Protein AF-A0A662F959-F1 (afdb_monomer)

Foldseek 3Di:
DVVVVVLLALDDDDDDLVVLLVVLLVVQVVVCVVLVFQAEEEEAFLALLSLLNLLSPLVSCVVHSHAYEYEHEDEPLRDPCRVVSVVLSVVLRPRYHYDYDHCHVVLVVVCVVVVVCPDLVSSLLVSQLSQLVVRVVVCVVRRHWYEARDAQLCVQLVVDNLNGSVNTDYHSHHDPQLVSSLVNCVVSVRDPSNNVDQDAPSSHHPGGDCVVLVHDSVLSSLLVSCVVSPHDLVSSCVNPVDDSVSSVSSVVSNVVNVCSVDDPDDDPDPPDPPQPALLQAQEEEEADQCLFAFVQVLQVVLVSLVNPRHQEYEYEHEDADPDCPVPDDRLDDQVLSCVQCVVSVVVSVHHYDYWYQYDDPDLLCRVVSVCVTCVPDDQRYEYEDCDPSNVVSVPVHRYDYDDGDPQQDPVSLVVCLVVVHDRCNGGRPSVSCVVSVVSVSD

Secondary structure (DSSP, 8-state):
-HHHHHTTS-------HHHHHHHHHHHHHHHHHHTT-SEEEEEE-SSHHHHHHHHHHHHHHTTSS-EEEEEE---TTS-THHHHHHHHHHHTSTT-EEEE---HHHHHHHHHH-TT--SHHHHHHHHHHHHHHHHHHHHHHTT-EEEP---HHHHHHT-S-TTTTT--SB-TTTTS-HHHHHHHHHHTT--HHHHSSPP---SSTT--HHHHHTS-HHHHHHHHHHHHHT--HHHHHHHH---HHHHHHHHHHHHHHHHHHSPPP------------GGG-SEEEEEE--SS-BHHHHHHHHHHHHSTT--EEEEEEEE--SS--TT----S-HHHHHHHHHHHHHHTTSEEEEEEEE--S-HHHHHHHHHTT-TT-STTEEEE-S-HHHHHHTTTS-EE-PPPPTT--HHHHHHHHHTT---GGGBTTHHHHHHTTHHHH-

Sequence (442 aa):
MVEMMLEQMIQLAEIEPHAVVTKIGEFIVNELNAANKAGAVIGVSGGIDSSVVASIANRAFTGTNLKLRAYYLPSETSPEWGEALVEQLLELLPGVVYTKINIQPIIDSFAERVPTFYDKFHRGNLAATVRAAILAGEAARHNMLVLGTGNREEYYLGYFTKRGDGAVDLQPILPLSKRMVRDLAVYLGLPDEIIVRKPTAGLWEGQYDEDELGMSYEEAELIINGVLQGFEPEEITEITGIGLDKVTRAMELHRLTEHKRRLPKAPQLELSYRDRGIEECTKALVIGRFQMVHIGHVYLFQQIVEHSNIEKLLIGIGTQGNTQNPGIRYLFSFEEVHQMLEPLLKNLGVWYKFYNIPDINNPIEYAKHVAKRVPLLDGDTVVVSGDDATLRCFAMYPTYKPRQMPLISSSHIRELMLSGRPWEHLVYNARTMKRLGYVRRL

pLDDT: mean 88.54, std 11.54, range [40.16, 98.88]

Nearest PDB structures (foldseek):
  2e18-assembly1_B  TM=9.457E-01  e=1.768E-21  Pyrococcus horikoshii OT3
  3fiu-assembly2_D  TM=9.186E-01  e=4.158E-21  Francisella tularensis subsp. holarctica LVS
  1ih8-assembly1_B  TM=8.849E-01  e=2.029E-16  Bacillus subtilis
  1fyd-assembly1_B  TM=8.757E-01  e=1.815E-15  Bacillus subtilis
  5kha-assembly1_B  TM=6.796E-01  e=4.230E-13  Acinetobacter baumannii

Solvent-accessible surface area (backbone atoms only — not comparable to full-atom values): 24942 Å² total; per-residue (Å²): 106,72,69,66,52,56,75,65,51,76,72,76,89,83,81,59,51,70,62,51,46,50,52,41,19,51,49,56,53,49,55,30,58,75,69,74,34,49,26,38,25,34,66,43,64,37,46,50,49,30,49,41,50,51,52,34,48,50,61,54,29,61,96,53,88,45,45,50,34,40,32,38,66,46,42,90,38,36,56,85,64,23,60,62,41,39,52,60,50,49,77,77,38,83,87,52,48,76,47,80,46,78,44,42,71,60,51,52,54,48,36,73,76,40,68,86,46,70,52,63,69,53,42,22,49,47,51,34,26,53,51,26,53,51,46,52,51,53,10,60,76,60,45,28,42,28,51,29,51,51,34,29,59,38,58,55,42,39,69,63,40,59,69,5,70,55,50,51,75,42,55,75,47,34,90,33,44,68,65,53,50,46,52,39,27,59,73,72,64,53,58,64,76,40,65,75,50,82,60,54,84,40,50,39,82,91,54,40,48,42,74,76,68,66,45,50,71,68,56,47,51,52,47,51,39,20,52,76,73,67,48,52,63,68,54,42,21,70,69,68,70,48,56,57,66,51,46,52,47,48,53,48,34,26,62,76,31,45,74,64,82,45,75,84,90,68,85,91,70,90,78,76,78,78,63,50,47,58,71,77,15,42,26,36,36,40,56,43,60,60,82,62,58,32,47,54,55,56,52,49,53,48,58,54,55,69,33,92,43,43,56,33,41,37,37,36,37,44,41,88,31,100,60,91,54,94,87,68,84,76,80,59,53,72,68,56,41,45,67,64,45,49,70,59,50,64,73,68,78,51,51,69,49,82,34,84,37,60,53,73,101,44,63,88,53,41,40,62,59,47,46,78,61,36,86,82,63,49,91,50,22,20,40,34,37,86,46,69,73,62,50,60,39,38,70,92,38,28,51,39,71,64,88,78,58,84,93,59,45,77,66,53,48,48,50,29,54,77,69,72,43,93,45,58,91,52,30,56,61,42,68,59,45,56,72,75,37,46,84,81,64,109

Radius of gyration: 30.31 Å; Cα contacts (8 Å, |Δi|>4): 663; chains: 1; bounding box: 59×65×81 Å

Structure (mmCIF, N/CA/C/O backbone):
data_AF-A0A662F959-F1
#
_entry.id   AF-A0A662F959-F1
#
loop_
_atom_site.group_PDB
_atom_site.id
_atom_site.type_symbol
_atom_site.label_atom_id
_atom_site.label_alt_id
_atom_site.label_comp_id
_atom_site.label_asym_id
_atom_site.label_entity_id
_atom_site.label_seq_id
_atom_site.pdbx_PDB_ins_code
_atom_site.Cartn_x
_atom_site.Cartn_y
_atom_site.Cartn_z
_atom_site.occupancy
_atom_site.B_iso_or_equiv
_atom_site.auth_seq_id
_atom_site.auth_comp_id
_atom_site.auth_asym_id
_atom_site.auth_atom_id
_atom_site.pdbx_PDB_model_num
ATOM 1 N N . MET A 1 1 ? -37.240 13.601 -3.184 1.00 43.66 1 MET A N 1
ATOM 2 C CA . MET A 1 1 ? -37.300 12.542 -4.219 1.00 43.66 1 MET A CA 1
ATOM 3 C C . MET A 1 1 ? -35.943 12.309 -4.853 1.00 43.66 1 MET A C 1
ATOM 5 O O . MET A 1 1 ? -35.464 11.206 -4.705 1.00 43.66 1 MET A O 1
ATOM 9 N N . VAL A 1 2 ? -35.295 13.303 -5.473 1.00 46.31 2 VAL A N 1
ATOM 10 C CA . VAL A 1 2 ? -33.948 13.112 -6.058 1.00 46.31 2 VAL A CA 1
ATOM 11 C C . VAL A 1 2 ? -32.885 12.804 -4.991 1.00 46.31 2 VAL A C 1
ATOM 13 O O . VAL A 1 2 ? -32.137 11.856 -5.166 1.00 46.31 2 VAL A O 1
ATOM 16 N N . GLU A 1 3 ? -32.879 13.502 -3.846 1.00 40.16 3 GLU A N 1
ATOM 17 C CA . GLU A 1 3 ? -31.986 13.167 -2.712 1.00 40.16 3 GLU A CA 1
ATOM 18 C C . GLU A 1 3 ? -32.263 11.771 -2.122 1.00 40.16 3 GLU A C 1
ATOM 20 O O . GLU A 1 3 ? -31.331 11.006 -1.929 1.00 40.16 3 GLU A O 1
ATOM 25 N N . MET A 1 4 ? -33.534 11.387 -1.945 1.00 41.09 4 MET A N 1
ATOM 26 C CA . MET A 1 4 ? -33.913 10.026 -1.508 1.00 41.09 4 MET A CA 1
ATOM 27 C C . MET A 1 4 ? -33.580 8.929 -2.537 1.00 41.09 4 MET A C 1
ATOM 29 O O . MET A 1 4 ? -33.389 7.784 -2.155 1.00 41.09 4 MET A O 1
ATOM 33 N N . MET A 1 5 ? -33.546 9.243 -3.837 1.00 46.88 5 MET A N 1
ATOM 34 C CA . MET A 1 5 ? -33.126 8.299 -4.884 1.00 46.88 5 MET A CA 1
ATOM 35 C C . MET A 1 5 ? -31.598 8.181 -4.962 1.00 46.88 5 MET A C 1
ATOM 37 O O . MET A 1 5 ? -31.088 7.109 -5.266 1.00 46.88 5 MET A O 1
ATOM 41 N N . LEU A 1 6 ? -30.863 9.258 -4.660 1.00 49.16 6 LEU A N 1
ATOM 42 C CA . LEU A 1 6 ? -29.399 9.248 -4.553 1.00 49.16 6 LEU A CA 1
ATOM 43 C C . LEU A 1 6 ? -28.909 8.430 -3.348 1.00 49.16 6 LEU A C 1
ATOM 45 O O . LEU A 1 6 ? -27.862 7.795 -3.446 1.00 49.16 6 LEU A O 1
ATOM 49 N N . GLU A 1 7 ? -29.684 8.382 -2.257 1.00 52.47 7 GLU A N 1
ATOM 50 C CA . GLU A 1 7 ? -29.426 7.509 -1.097 1.00 52.47 7 GLU A CA 1
ATOM 51 C C . GLU A 1 7 ? -29.511 6.004 -1.427 1.00 52.47 7 GLU A C 1
ATOM 53 O O . GLU A 1 7 ? -29.011 5.190 -0.658 1.00 52.47 7 GLU A O 1
ATOM 58 N N . GLN A 1 8 ? -30.094 5.621 -2.571 1.00 65.19 8 GLN A N 1
ATOM 59 C CA . GLN A 1 8 ? -30.261 4.221 -2.991 1.00 65.19 8 GLN A CA 1
ATOM 60 C C . GLN A 1 8 ? -29.292 3.779 -4.099 1.00 65.19 8 GLN A C 1
ATOM 62 O O . GLN A 1 8 ? -29.427 2.675 -4.620 1.00 65.19 8 GLN A O 1
ATOM 67 N N . MET A 1 9 ? -28.326 4.615 -4.496 1.00 82.38 9 MET A N 1
ATOM 68 C CA . MET A 1 9 ? -27.348 4.263 -5.531 1.00 82.38 9 MET A CA 1
ATOM 69 C C . MET A 1 9 ? -25.945 4.133 -4.946 1.00 82.38 9 MET A C 1
ATOM 71 O O . MET A 1 9 ? -25.507 4.978 -4.167 1.00 82.38 9 MET A O 1
ATOM 75 N N . ILE A 1 10 ? -25.214 3.110 -5.392 1.00 89.62 10 ILE A N 1
ATOM 76 C CA . ILE A 1 10 ? -23.795 2.947 -5.071 1.00 89.62 10 ILE A CA 1
ATOM 77 C C . ILE A 1 10 ? -23.020 4.096 -5.717 1.00 89.62 10 ILE A C 1
ATOM 79 O O . ILE A 1 10 ? -22.945 4.204 -6.941 1.00 89.62 10 ILE A O 1
ATOM 83 N N . GLN A 1 11 ? -22.428 4.949 -4.886 1.00 91.44 11 GLN A N 1
ATOM 84 C CA . GLN A 1 11 ? -21.645 6.087 -5.352 1.00 91.44 11 GLN A CA 1
ATOM 85 C C . GLN A 1 11 ? -20.237 5.640 -5.744 1.00 91.44 11 GLN A C 1
ATOM 87 O O . GLN A 1 11 ? -19.566 4.932 -4.988 1.00 91.44 11 GLN A O 1
ATOM 92 N N . LEU A 1 12 ? -19.769 6.081 -6.910 1.00 93.00 12 LEU A N 1
ATOM 93 C CA . LEU A 1 12 ? -18.384 5.914 -7.337 1.00 93.00 12 LEU A CA 1
ATOM 94 C C . LEU A 1 12 ? -17.660 7.250 -7.231 1.00 93.00 12 LEU A C 1
ATOM 96 O O . LEU A 1 12 ? -18.183 8.289 -7.620 1.00 93.00 12 LEU A O 1
ATOM 100 N N . ALA A 1 13 ? -16.437 7.220 -6.712 1.00 91.06 13 ALA A N 1
ATOM 101 C CA . ALA A 1 13 ? -15.624 8.421 -6.643 1.00 91.06 13 ALA A CA 1
ATOM 102 C C . ALA A 1 13 ? -15.192 8.868 -8.051 1.00 91.06 13 ALA A C 1
ATOM 104 O O . ALA A 1 13 ? -14.863 8.049 -8.915 1.00 91.06 13 ALA A O 1
ATOM 105 N N . GLU A 1 14 ? -15.156 10.178 -8.256 1.00 91.75 14 GLU A N 1
ATOM 106 C CA . GLU A 1 14 ? -14.558 10.820 -9.423 1.00 91.75 14 GLU A CA 1
ATOM 107 C C . GLU A 1 14 ? -13.210 11.425 -9.036 1.00 91.75 14 GLU A C 1
ATOM 109 O O . GLU A 1 14 ? -12.964 11.752 -7.870 1.00 91.75 14 GLU A O 1
ATOM 114 N N . ILE A 1 15 ? -12.316 11.545 -10.013 1.00 93.56 15 ILE A N 1
ATOM 115 C CA . ILE A 1 15 ? -10.996 12.128 -9.807 1.00 93.56 15 ILE A CA 1
ATOM 116 C C . ILE A 1 15 ? -10.726 13.226 -10.8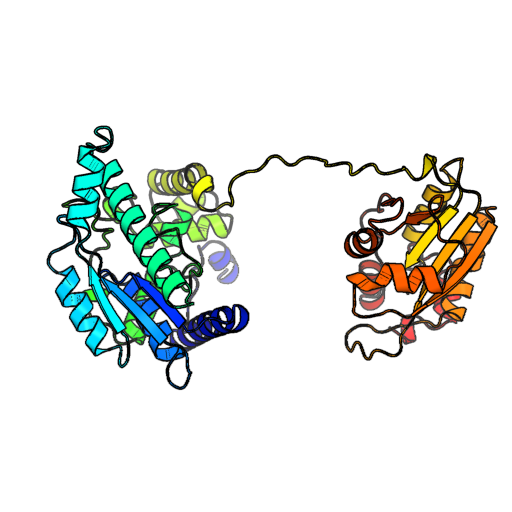20 1.00 93.56 15 ILE A C 1
ATOM 118 O O . ILE A 1 15 ? -11.098 13.123 -11.980 1.00 93.56 15 ILE A O 1
ATOM 122 N N . GLU A 1 16 ? -9.985 14.236 -10.373 1.00 97.31 16 GLU A N 1
ATOM 123 C CA . GLU A 1 16 ? -9.309 15.194 -11.241 1.00 97.31 16 GLU A CA 1
ATOM 124 C C . GLU A 1 16 ? -7.889 14.670 -11.513 1.00 97.31 16 GLU A C 1
ATOM 126 O O . GLU A 1 16 ? -7.034 14.762 -10.616 1.00 97.31 16 GLU A O 1
ATOM 131 N N . PRO A 1 17 ? -7.591 14.104 -12.704 1.00 97.69 17 PRO A N 1
ATOM 132 C CA . PRO A 1 17 ? -6.350 13.360 -12.934 1.00 97.69 17 PRO A CA 1
ATOM 133 C C . PRO A 1 17 ? -5.083 14.165 -12.630 1.00 97.69 17 PRO A C 1
ATOM 135 O O . PRO A 1 17 ? -4.155 13.655 -12.002 1.00 97.69 17 PRO A O 1
ATOM 138 N N . HIS A 1 18 ? -5.065 15.455 -12.983 1.00 97.50 18 HIS A N 1
ATOM 139 C CA . HIS A 1 18 ? -3.949 16.353 -12.676 1.00 97.50 18 HIS A CA 1
ATOM 140 C C . HIS A 1 18 ? -3.682 16.466 -11.166 1.00 97.50 18 HIS A C 1
ATOM 142 O O . HIS A 1 18 ? -2.529 16.384 -10.727 1.00 97.50 18 HIS A O 1
ATOM 148 N N . ALA A 1 19 ? -4.735 16.660 -10.367 1.00 97.62 19 ALA A N 1
ATOM 149 C CA . ALA A 1 19 ? -4.616 16.817 -8.921 1.00 97.62 19 ALA A CA 1
ATOM 150 C C . ALA A 1 19 ? -4.158 15.510 -8.262 1.00 97.62 19 ALA A C 1
ATOM 152 O O . ALA A 1 19 ? -3.280 15.528 -7.399 1.00 97.62 19 ALA A O 1
ATOM 153 N N . VAL A 1 20 ? -4.699 14.373 -8.711 1.00 98.19 20 VAL A N 1
ATOM 154 C CA . VAL A 1 20 ? -4.318 13.050 -8.202 1.00 98.19 20 VAL A CA 1
ATOM 155 C C . VAL A 1 20 ? -2.868 12.714 -8.548 1.00 98.19 20 VAL A C 1
ATOM 157 O O . VAL A 1 20 ? -2.114 12.351 -7.649 1.00 98.19 20 VAL A O 1
ATOM 160 N N . VAL A 1 21 ? -2.436 12.905 -9.800 1.00 98.56 21 VAL A N 1
ATOM 161 C CA . VAL A 1 21 ? -1.032 12.692 -10.207 1.00 98.56 21 VAL A CA 1
ATOM 162 C C . VAL A 1 21 ? -0.080 13.549 -9.381 1.00 98.56 21 VAL A C 1
ATOM 164 O O . VAL A 1 21 ? 0.932 13.042 -8.899 1.00 98.56 21 VAL A O 1
ATOM 167 N N . THR A 1 22 ? -0.413 14.826 -9.179 1.00 98.12 22 THR A N 1
ATOM 168 C CA . THR A 1 22 ? 0.398 15.737 -8.358 1.00 98.12 22 THR A CA 1
ATOM 169 C C . THR A 1 22 ? 0.516 15.220 -6.927 1.00 98.12 22 THR A C 1
ATOM 171 O O . THR A 1 22 ? 1.623 15.055 -6.422 1.00 98.12 22 THR A O 1
ATOM 174 N N . LYS A 1 23 ? -0.611 14.866 -6.301 1.00 98.50 23 LYS A N 1
ATOM 175 C CA . LYS A 1 23 ? -0.650 14.390 -4.915 1.00 98.50 23 LYS A CA 1
ATOM 176 C C . LYS A 1 23 ? 0.092 13.065 -4.715 1.00 98.50 23 LYS A C 1
ATOM 178 O O . LYS A 1 23 ? 0.767 12.889 -3.704 1.00 98.50 23 LYS A O 1
ATOM 183 N N . ILE A 1 24 ? -0.010 12.136 -5.668 1.00 98.75 24 ILE A N 1
ATOM 184 C CA . ILE A 1 24 ? 0.736 10.869 -5.631 1.00 98.75 24 ILE A CA 1
ATOM 185 C C . ILE A 1 24 ? 2.237 11.132 -5.799 1.00 98.75 24 ILE A C 1
ATOM 187 O O . ILE A 1 24 ? 3.043 10.558 -5.071 1.00 98.75 24 ILE A O 1
ATOM 191 N N . GLY A 1 25 ? 2.622 12.027 -6.712 1.00 98.69 25 GLY A N 1
ATOM 192 C CA . GLY A 1 25 ? 4.015 12.438 -6.886 1.00 98.69 25 GLY A CA 1
ATOM 193 C C . GLY A 1 25 ? 4.610 13.055 -5.618 1.00 98.69 25 GLY A C 1
ATOM 194 O O . GLY A 1 25 ? 5.682 12.645 -5.176 1.00 98.69 25 GLY A O 1
ATOM 195 N N . GLU A 1 26 ? 3.886 13.985 -4.992 1.00 98.31 26 GLU A N 1
ATOM 196 C CA . GLU A 1 26 ? 4.261 14.592 -3.709 1.00 98.31 26 GLU A CA 1
ATOM 197 C C . GLU A 1 26 ? 4.396 13.546 -2.601 1.00 98.31 26 GLU A C 1
ATOM 199 O O . GLU A 1 26 ? 5.375 13.571 -1.858 1.00 98.31 26 GLU A O 1
ATOM 204 N N . PHE A 1 27 ? 3.456 12.601 -2.510 1.00 98.62 27 PHE A N 1
ATOM 205 C CA . PHE A 1 27 ? 3.538 11.484 -1.571 1.00 98.62 27 PHE A CA 1
ATOM 206 C C . PHE A 1 27 ? 4.843 10.695 -1.750 1.00 98.62 27 PHE A C 1
ATOM 208 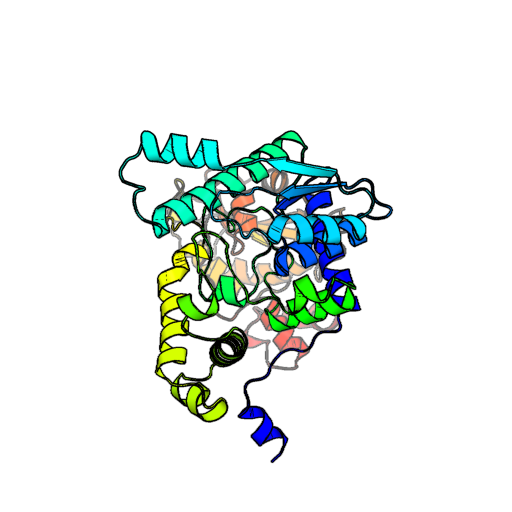O O . PHE A 1 27 ? 5.593 10.544 -0.788 1.00 98.62 27 PHE A O 1
ATOM 215 N N . ILE A 1 28 ? 5.167 10.266 -2.976 1.00 98.81 28 ILE A N 1
ATOM 216 C CA . ILE A 1 28 ? 6.395 9.504 -3.252 1.00 98.81 28 ILE A CA 1
ATOM 217 C C . ILE A 1 28 ? 7.638 10.308 -2.839 1.00 98.81 28 ILE A C 1
ATOM 219 O O . ILE A 1 28 ? 8.520 9.783 -2.160 1.00 98.81 28 ILE A O 1
ATOM 223 N N . VAL A 1 29 ? 7.714 11.585 -3.225 1.00 98.62 29 VAL A N 1
ATOM 224 C CA . VAL A 1 29 ? 8.856 12.457 -2.900 1.00 98.62 29 VAL A CA 1
ATOM 225 C C . VAL A 1 29 ? 8.997 12.651 -1.386 1.00 98.62 29 VAL A C 1
ATOM 227 O O . VAL A 1 29 ? 10.109 12.578 -0.860 1.00 98.62 29 VAL A O 1
ATOM 230 N N . ASN A 1 30 ? 7.889 12.863 -0.674 1.00 98.06 30 ASN A N 1
ATOM 231 C CA . ASN A 1 30 ? 7.889 13.071 0.772 1.00 98.06 30 ASN A CA 1
ATOM 232 C C . ASN A 1 30 ? 8.363 11.830 1.531 1.00 98.06 30 ASN A C 1
ATOM 234 O O . ASN A 1 30 ? 9.219 11.956 2.405 1.00 98.06 30 ASN A O 1
ATOM 238 N N . GLU A 1 31 ? 7.874 10.642 1.170 1.00 98.19 31 GLU A N 1
ATOM 239 C CA . GLU A 1 31 ? 8.290 9.382 1.797 1.00 98.19 31 GLU A CA 1
ATOM 240 C C . GLU A 1 31 ? 9.782 9.099 1.568 1.00 98.19 31 GLU A C 1
ATOM 242 O O . GLU A 1 31 ? 10.515 8.755 2.499 1.00 98.19 31 GLU A O 1
ATOM 247 N N . LEU A 1 32 ? 10.274 9.322 0.344 1.00 98.19 32 LEU A N 1
ATOM 248 C CA . LEU A 1 32 ? 11.692 9.154 0.021 1.00 98.19 32 LEU A CA 1
ATOM 249 C C . LEU A 1 32 ? 12.585 10.119 0.808 1.00 98.19 32 LEU A C 1
ATOM 251 O O . LEU A 1 32 ? 13.612 9.704 1.350 1.00 98.19 32 LEU A O 1
ATOM 255 N N . ASN A 1 33 ? 12.190 11.388 0.910 1.00 95.69 33 ASN A N 1
ATOM 256 C CA . ASN A 1 33 ? 12.937 12.388 1.671 1.00 95.69 33 ASN A CA 1
ATOM 257 C C . ASN A 1 33 ? 12.909 12.097 3.177 1.00 95.69 33 ASN A C 1
ATOM 259 O O . ASN A 1 33 ? 13.951 12.169 3.829 1.00 95.69 33 ASN A O 1
ATOM 263 N N . ALA A 1 34 ? 11.752 11.716 3.727 1.00 96.19 34 ALA A N 1
ATOM 264 C CA . ALA A 1 34 ? 11.606 11.356 5.138 1.00 96.19 34 ALA A CA 1
ATOM 265 C C . ALA A 1 34 ? 12.484 10.152 5.519 1.00 96.19 34 ALA A C 1
ATOM 267 O O . ALA A 1 34 ? 13.070 10.127 6.602 1.00 96.19 34 ALA A O 1
ATOM 268 N N . ALA A 1 35 ? 12.631 9.186 4.609 1.00 94.81 35 ALA A N 1
ATOM 269 C CA . ALA A 1 35 ? 13.491 8.019 4.780 1.00 94.81 35 ALA A CA 1
ATOM 270 C C . ALA A 1 35 ? 14.965 8.251 4.376 1.00 94.81 35 ALA A C 1
ATOM 272 O O . ALA A 1 35 ? 15.768 7.314 4.450 1.00 94.81 35 ALA A O 1
ATOM 273 N N . ASN A 1 36 ? 15.333 9.467 3.947 1.00 96.25 36 ASN A N 1
ATOM 274 C CA . ASN A 1 36 ? 16.659 9.830 3.430 1.00 96.25 36 ASN A CA 1
ATOM 275 C C . ASN A 1 36 ? 17.152 8.893 2.303 1.00 96.25 36 ASN A C 1
ATOM 277 O O . ASN A 1 36 ? 18.241 8.303 2.361 1.00 96.25 36 ASN A O 1
ATOM 281 N N . LYS A 1 37 ? 16.308 8.714 1.285 1.00 98.19 37 LYS A N 1
ATOM 282 C CA . LYS A 1 37 ? 16.521 7.790 0.165 1.00 98.19 37 LYS A CA 1
ATOM 283 C C . LYS A 1 37 ? 16.932 8.535 -1.097 1.00 98.19 37 LYS A C 1
ATOM 285 O O . LYS A 1 37 ? 16.492 9.647 -1.359 1.00 98.19 37 LYS A O 1
ATOM 290 N N . ALA A 1 38 ? 17.776 7.895 -1.902 1.00 98.12 38 ALA A N 1
ATOM 291 C CA . ALA A 1 38 ? 18.308 8.454 -3.144 1.00 98.12 38 ALA A CA 1
ATOM 292 C C . ALA A 1 38 ? 17.310 8.396 -4.317 1.00 98.12 38 ALA A C 1
ATOM 294 O O . ALA A 1 38 ? 17.590 8.910 -5.402 1.00 98.12 38 ALA A O 1
ATOM 295 N N . GLY A 1 39 ? 16.165 7.737 -4.137 1.00 98.56 39 GLY A N 1
ATOM 296 C CA . GLY A 1 39 ? 15.199 7.508 -5.200 1.00 98.56 39 GLY A CA 1
ATOM 297 C C . GLY A 1 39 ? 14.413 6.218 -5.016 1.00 98.56 39 GLY A C 1
ATOM 298 O O . GLY A 1 39 ? 14.327 5.682 -3.911 1.00 98.56 39 GLY A O 1
ATOM 299 N N . ALA A 1 40 ? 13.877 5.710 -6.118 1.00 98.81 40 ALA A N 1
ATOM 300 C CA . ALA A 1 40 ? 12.974 4.573 -6.136 1.00 98.81 40 ALA A CA 1
ATOM 301 C C . ALA A 1 40 ? 13.368 3.507 -7.167 1.00 98.81 40 ALA A C 1
ATOM 303 O O . ALA A 1 40 ? 13.905 3.810 -8.235 1.00 98.81 40 ALA A O 1
ATOM 304 N N . VAL A 1 41 ? 13.032 2.261 -6.845 1.00 98.88 41 VAL A N 1
ATOM 305 C CA . VAL A 1 41 ? 13.082 1.095 -7.730 1.00 98.88 41 VAL A CA 1
ATOM 306 C C . VAL A 1 41 ? 11.653 0.665 -8.051 1.00 98.88 41 VAL A C 1
ATOM 308 O O . VAL A 1 41 ? 10.809 0.613 -7.160 1.00 98.88 41 VAL A O 1
ATOM 311 N N . ILE A 1 42 ? 11.380 0.336 -9.312 1.00 98.75 42 ILE A N 1
ATOM 312 C CA . ILE A 1 42 ? 10.077 -0.161 -9.761 1.00 98.75 42 ILE A CA 1
ATOM 313 C C . ILE A 1 42 ? 10.241 -1.333 -10.731 1.00 98.75 42 ILE A C 1
ATOM 315 O O . ILE A 1 42 ? 11.115 -1.318 -11.600 1.00 98.75 42 ILE A O 1
ATOM 319 N N . GLY A 1 43 ? 9.389 -2.347 -10.588 1.00 98.19 43 GLY A N 1
ATOM 320 C CA . GLY A 1 43 ? 9.203 -3.373 -11.609 1.00 98.19 43 GLY A CA 1
ATOM 321 C C . GLY A 1 43 ? 8.243 -2.874 -12.687 1.00 98.19 43 GLY A C 1
ATOM 322 O O . GLY A 1 43 ? 7.122 -2.487 -12.369 1.00 98.19 43 GLY A O 1
ATOM 323 N N . VAL A 1 44 ? 8.668 -2.891 -13.947 1.00 96.56 44 VAL A N 1
ATOM 324 C CA . VAL A 1 44 ? 7.813 -2.580 -15.105 1.00 96.56 44 VAL A CA 1
ATOM 325 C C . VAL A 1 44 ? 7.504 -3.873 -15.846 1.00 96.56 44 VAL A C 1
ATOM 327 O O . VAL A 1 44 ? 8.396 -4.696 -16.019 1.00 96.56 44 VAL A O 1
ATOM 330 N N . SER A 1 45 ? 6.248 -4.088 -16.242 1.00 91.00 45 SER A N 1
ATOM 331 C CA . SER A 1 45 ? 5.806 -5.326 -16.915 1.00 91.00 45 SER A CA 1
ATOM 332 C C . SER A 1 45 ? 5.235 -5.108 -18.318 1.00 91.00 45 SER A C 1
ATOM 334 O O . SER A 1 45 ? 4.919 -6.078 -19.001 1.00 91.00 45 SER A O 1
ATOM 336 N N . GLY A 1 46 ? 5.066 -3.847 -18.728 1.00 89.06 46 GLY A N 1
ATOM 337 C CA . GLY A 1 46 ? 4.249 -3.465 -19.884 1.00 89.06 46 GLY A CA 1
ATOM 338 C C . GLY A 1 46 ? 2.753 -3.361 -19.550 1.00 89.06 46 GLY A C 1
ATOM 339 O O . GLY A 1 46 ? 1.951 -3.034 -20.416 1.00 89.06 46 GLY A O 1
ATOM 340 N N . GLY A 1 47 ? 2.361 -3.624 -18.298 1.00 93.50 47 GLY A N 1
ATOM 341 C CA . GLY A 1 47 ? 0.999 -3.414 -17.809 1.00 93.50 47 GLY A CA 1
ATOM 342 C C . GLY A 1 47 ? 0.725 -1.965 -17.397 1.00 93.50 47 GLY A C 1
ATOM 343 O O . GLY A 1 47 ? 1.642 -1.204 -17.061 1.00 93.50 47 GLY A O 1
ATOM 344 N N . ILE A 1 48 ? -0.560 -1.606 -17.370 1.00 96.31 48 ILE A N 1
ATOM 345 C CA . ILE A 1 48 ? -1.026 -0.245 -17.087 1.00 96.31 48 ILE A CA 1
ATOM 346 C C . ILE A 1 48 ? -0.606 0.266 -15.705 1.00 96.31 48 ILE A C 1
ATOM 348 O O . ILE A 1 48 ? -0.109 1.385 -15.605 1.00 96.31 48 ILE A O 1
ATOM 352 N N . ASP A 1 49 ? -0.718 -0.548 -14.651 1.00 97.25 49 ASP A N 1
ATOM 353 C CA . ASP A 1 49 ? -0.489 -0.077 -13.281 1.00 97.25 49 ASP A CA 1
ATOM 354 C C . ASP A 1 49 ? 0.975 0.325 -13.065 1.00 97.25 49 ASP A C 1
ATOM 356 O O . ASP A 1 49 ? 1.269 1.413 -12.570 1.00 97.25 49 ASP A O 1
ATOM 360 N N . SER A 1 50 ? 1.911 -0.519 -13.519 1.00 97.25 50 SER A N 1
ATOM 361 C CA . SER A 1 50 ? 3.346 -0.214 -13.448 1.00 97.25 50 SER A CA 1
ATOM 362 C C . SER A 1 50 ? 3.738 0.996 -14.292 1.00 97.25 50 SER A C 1
ATOM 364 O O . SER A 1 50 ? 4.567 1.799 -13.864 1.00 97.25 50 SER A O 1
ATOM 366 N N . SER A 1 51 ? 3.093 1.168 -15.448 1.00 98.00 51 SER A N 1
ATOM 367 C CA . SER A 1 51 ? 3.331 2.294 -16.350 1.00 98.00 51 SER A CA 1
ATOM 368 C C . SER A 1 51 ? 2.871 3.612 -15.729 1.00 98.00 51 SER A C 1
ATOM 370 O O . SER A 1 51 ? 3.613 4.592 -15.742 1.00 98.00 51 SER A O 1
ATOM 372 N N . VAL A 1 52 ? 1.692 3.630 -15.099 1.00 98.62 52 VAL A N 1
ATOM 373 C CA . VAL A 1 52 ? 1.171 4.806 -14.387 1.00 98.62 52 VAL A CA 1
ATOM 374 C C . VAL A 1 52 ? 2.084 5.189 -13.224 1.00 98.62 52 VAL A C 1
ATOM 376 O O . VAL A 1 52 ? 2.476 6.352 -13.117 1.00 98.62 52 VAL A O 1
ATOM 379 N N . VAL A 1 53 ? 2.481 4.234 -12.375 1.00 98.75 53 VAL A N 1
ATOM 380 C CA . VAL A 1 53 ? 3.363 4.532 -11.232 1.00 98.75 53 VAL A CA 1
ATOM 381 C C . VAL A 1 53 ? 4.730 5.038 -11.701 1.00 98.75 53 VAL A C 1
ATOM 383 O O . VAL A 1 53 ? 5.227 6.024 -11.152 1.00 98.75 53 VAL A O 1
ATOM 386 N N . ALA A 1 54 ? 5.322 4.421 -12.731 1.00 98.62 54 ALA A N 1
ATOM 387 C CA . ALA A 1 54 ? 6.599 4.858 -13.293 1.00 98.62 54 ALA A CA 1
ATOM 388 C C . ALA A 1 54 ? 6.521 6.292 -13.845 1.00 98.62 54 ALA A C 1
ATOM 390 O O . ALA A 1 54 ? 7.383 7.118 -13.534 1.00 98.62 54 ALA A O 1
ATOM 391 N N . SER A 1 55 ? 5.461 6.616 -14.591 1.00 98.56 55 SER A N 1
ATOM 392 C CA . SER A 1 55 ? 5.231 7.954 -15.145 1.00 98.56 55 SER A CA 1
ATOM 393 C C . SER A 1 55 ? 5.024 9.019 -14.074 1.00 98.56 55 SER A C 1
ATOM 395 O O . SER A 1 55 ? 5.624 10.095 -14.156 1.00 98.56 55 SER A O 1
ATOM 397 N N . ILE A 1 56 ? 4.235 8.728 -13.034 1.00 98.75 56 ILE A N 1
ATOM 398 C CA . ILE A 1 56 ? 4.034 9.660 -11.916 1.00 98.75 56 ILE A CA 1
ATOM 399 C C . ILE A 1 56 ? 5.355 9.901 -11.178 1.00 98.75 56 ILE A C 1
ATOM 401 O O . ILE A 1 56 ? 5.720 11.055 -10.947 1.00 98.75 56 ILE A O 1
ATOM 405 N N . ALA A 1 57 ? 6.095 8.837 -10.847 1.00 98.69 57 ALA A N 1
ATOM 406 C CA . ALA A 1 57 ? 7.375 8.949 -10.152 1.00 98.69 57 ALA A CA 1
ATOM 407 C C . ALA A 1 57 ? 8.403 9.743 -10.974 1.00 98.69 57 ALA A C 1
ATOM 409 O O . ALA A 1 57 ? 9.031 10.661 -10.450 1.00 98.69 57 ALA A O 1
ATOM 410 N N . ASN A 1 58 ? 8.538 9.456 -12.273 1.00 98.31 58 ASN A N 1
ATOM 411 C CA . ASN A 1 58 ? 9.480 10.166 -13.138 1.00 98.31 58 ASN A CA 1
ATOM 412 C C . ASN A 1 58 ? 9.147 11.663 -13.257 1.00 98.31 58 ASN A C 1
ATOM 414 O O . ASN A 1 58 ? 10.026 12.521 -13.128 1.00 98.31 58 ASN A O 1
ATOM 418 N N . ARG A 1 59 ? 7.859 11.992 -13.432 1.00 98.00 59 ARG A N 1
ATOM 419 C CA . ARG A 1 59 ? 7.389 13.383 -13.451 1.00 98.00 59 ARG A CA 1
ATOM 420 C C . ARG A 1 59 ? 7.682 14.087 -12.124 1.00 98.00 59 ARG A C 1
ATOM 422 O O . ARG A 1 59 ? 8.184 15.205 -12.143 1.00 98.00 59 ARG A O 1
ATOM 429 N N . ALA A 1 60 ? 7.427 13.432 -10.992 1.00 98.06 60 ALA A N 1
ATOM 430 C CA . ALA A 1 60 ? 7.671 13.991 -9.660 1.00 98.06 60 ALA A CA 1
ATOM 431 C C . ALA A 1 60 ? 9.164 14.183 -9.341 1.00 98.06 60 ALA A C 1
ATOM 433 O O . ALA A 1 60 ? 9.524 15.079 -8.583 1.00 98.06 60 ALA A O 1
ATOM 434 N N . PHE A 1 61 ? 10.045 13.360 -9.917 1.00 98.00 61 PHE A N 1
ATOM 435 C CA . PHE A 1 61 ? 11.490 13.460 -9.687 1.00 98.00 61 PHE A CA 1
ATOM 436 C C . PHE A 1 61 ? 12.164 14.519 -10.560 1.00 98.00 61 PHE A C 1
ATOM 438 O O . PHE A 1 61 ? 13.305 14.902 -10.283 1.00 98.00 61 PHE A O 1
ATOM 445 N N . THR A 1 62 ? 11.477 15.022 -11.586 1.00 95.38 62 THR A N 1
ATOM 446 C CA . THR A 1 62 ? 11.994 16.080 -12.457 1.00 95.38 62 THR A CA 1
ATOM 447 C C . THR A 1 62 ? 12.310 17.335 -11.636 1.00 95.38 62 THR A C 1
ATOM 449 O O . THR A 1 62 ? 11.471 17.842 -10.901 1.00 95.38 62 THR A O 1
ATOM 452 N N . GLY A 1 63 ? 13.544 17.837 -11.746 1.00 92.56 63 GLY A N 1
ATOM 453 C CA . GLY A 1 63 ? 14.018 18.983 -10.957 1.00 92.56 63 GLY A CA 1
ATOM 454 C C . GLY A 1 63 ? 14.459 18.645 -9.526 1.00 92.56 63 GLY A C 1
ATOM 455 O O . GLY A 1 63 ? 14.841 19.545 -8.782 1.00 92.56 63 GLY A O 1
ATOM 456 N N . THR A 1 64 ? 14.454 17.365 -9.142 1.00 96.12 64 THR A N 1
ATOM 457 C CA . THR A 1 64 ? 14.964 16.880 -7.850 1.00 96.12 64 THR A CA 1
ATOM 458 C C . THR A 1 64 ? 16.272 16.095 -8.024 1.00 96.12 64 THR A C 1
ATOM 460 O O . THR A 1 64 ? 16.685 15.766 -9.138 1.00 96.12 64 THR A O 1
ATOM 463 N N . ASN A 1 65 ? 16.921 15.743 -6.909 1.00 95.81 65 ASN A N 1
ATOM 464 C CA . ASN A 1 65 ? 18.073 14.833 -6.911 1.00 95.81 65 ASN A CA 1
ATOM 465 C C . ASN A 1 65 ? 17.677 13.343 -6.900 1.00 95.81 65 ASN A C 1
ATOM 467 O O . ASN A 1 65 ? 18.559 12.487 -6.983 1.00 95.81 65 ASN A O 1
ATOM 471 N N . LEU A 1 66 ? 16.381 13.029 -6.798 1.00 98.12 66 LEU A N 1
ATOM 472 C CA . LEU A 1 66 ? 15.879 11.658 -6.760 1.00 98.12 66 LEU A CA 1
ATOM 473 C C . LEU A 1 66 ? 16.027 10.988 -8.130 1.00 98.12 66 LEU A C 1
ATOM 475 O O . LEU A 1 66 ? 15.984 11.639 -9.177 1.00 98.12 66 LEU A O 1
ATOM 479 N N . LYS A 1 67 ? 16.221 9.667 -8.125 1.00 98.06 67 LYS A N 1
ATOM 480 C CA . LYS A 1 67 ? 16.362 8.852 -9.340 1.00 98.06 67 LYS A CA 1
ATOM 481 C C . LYS A 1 67 ? 15.358 7.711 -9.359 1.00 98.06 67 LYS A C 1
ATOM 483 O O . LYS A 1 67 ? 15.106 7.089 -8.333 1.00 98.06 67 LYS A O 1
ATOM 488 N N . LEU A 1 68 ? 14.831 7.406 -10.539 1.00 98.62 68 LEU A N 1
ATOM 489 C CA . LEU A 1 68 ? 13.986 6.240 -10.761 1.00 98.62 68 LEU A CA 1
ATOM 490 C C . LEU A 1 68 ? 14.781 5.165 -11.509 1.00 98.62 68 LEU A C 1
ATOM 492 O O . LEU A 1 68 ? 15.443 5.450 -12.512 1.00 98.62 68 LEU A O 1
ATOM 496 N N . ARG A 1 69 ? 14.721 3.931 -11.006 1.00 98.69 69 ARG A N 1
ATOM 497 C CA . ARG A 1 69 ? 15.284 2.742 -11.650 1.00 98.69 69 ARG A CA 1
ATOM 498 C C . ARG A 1 69 ? 14.163 1.771 -12.001 1.00 98.69 69 ARG A C 1
ATOM 500 O O . ARG A 1 69 ? 13.469 1.298 -11.103 1.00 98.69 69 ARG A O 1
ATOM 507 N N . ALA A 1 70 ? 14.002 1.480 -13.285 1.00 98.56 70 ALA A N 1
ATOM 508 C CA . ALA A 1 70 ? 12.992 0.561 -13.794 1.00 98.56 70 ALA A CA 1
ATOM 509 C C . ALA A 1 70 ? 13.623 -0.790 -14.146 1.00 98.56 70 ALA A C 1
ATOM 511 O O . ALA A 1 70 ? 14.633 -0.845 -14.851 1.00 98.56 70 ALA A O 1
ATOM 512 N N . TYR A 1 71 ? 13.011 -1.877 -13.682 1.00 98.50 71 TYR A N 1
ATOM 513 C CA . TYR A 1 71 ? 13.464 -3.238 -13.953 1.00 98.50 71 TYR A CA 1
ATOM 514 C C . TYR A 1 71 ? 12.392 -4.026 -14.700 1.00 98.50 71 TYR A C 1
ATOM 516 O O . TYR A 1 71 ? 11.282 -4.190 -14.194 1.00 98.50 71 TYR A O 1
ATOM 524 N N . TYR A 1 72 ? 12.741 -4.553 -15.874 1.00 97.81 72 TYR A N 1
ATOM 525 C CA . TYR A 1 72 ? 11.931 -5.553 -16.572 1.00 97.81 72 TYR A CA 1
ATOM 526 C C . TYR A 1 72 ? 12.479 -6.944 -16.257 1.00 97.81 72 TYR A C 1
ATOM 528 O O . TYR A 1 72 ? 13.652 -7.238 -16.504 1.00 97.81 72 TYR A O 1
ATOM 536 N N . LEU A 1 73 ? 11.635 -7.792 -15.666 1.00 97.38 73 LEU A N 1
ATOM 537 C CA . LEU A 1 73 ? 12.028 -9.084 -15.092 1.00 97.38 73 LEU A CA 1
ATOM 538 C C . LEU A 1 73 ? 11.255 -10.250 -15.746 1.00 97.38 73 LEU A C 1
ATOM 540 O O . LEU A 1 73 ? 10.394 -10.856 -15.087 1.00 97.38 73 LEU A O 1
ATOM 544 N N . PRO A 1 74 ? 11.490 -10.537 -17.043 1.00 95.88 74 PRO A N 1
ATOM 545 C CA . PRO A 1 74 ? 10.737 -11.541 -17.787 1.00 95.88 74 PRO A CA 1
ATOM 546 C C . PRO A 1 74 ? 11.114 -12.980 -17.414 1.00 95.88 74 PRO A C 1
ATOM 548 O O . PRO A 1 74 ? 12.255 -13.280 -17.062 1.00 95.88 74 PRO A O 1
ATOM 551 N N . SER A 1 75 ? 10.129 -13.861 -17.555 1.00 93.94 75 SER A N 1
ATOM 552 C CA . SER A 1 75 ? 10.199 -15.329 -17.536 1.00 93.94 75 SER A CA 1
ATOM 553 C C . SER A 1 75 ? 9.633 -15.879 -18.852 1.00 93.94 75 SER A C 1
ATOM 555 O O . SER A 1 75 ? 9.057 -15.121 -19.627 1.00 93.94 75 SER A O 1
ATOM 557 N N . GLU A 1 76 ? 9.714 -17.187 -19.093 1.00 90.62 76 GLU A N 1
ATOM 558 C CA . GLU A 1 76 ? 9.122 -17.831 -20.285 1.00 90.62 76 GLU A CA 1
ATOM 559 C C . GLU A 1 76 ? 7.604 -17.644 -20.391 1.00 90.62 76 GLU A C 1
ATOM 561 O O . GLU A 1 76 ? 7.046 -17.645 -21.480 1.00 90.62 76 GLU A O 1
ATOM 566 N N . THR A 1 77 ? 6.927 -17.449 -19.260 1.00 88.06 77 THR A N 1
ATOM 567 C CA . THR A 1 77 ? 5.482 -17.179 -19.203 1.00 88.06 77 THR A CA 1
ATOM 568 C C . THR A 1 77 ? 5.133 -15.707 -19.411 1.00 88.06 77 THR A C 1
ATOM 570 O O . THR A 1 77 ? 3.955 -15.354 -19.413 1.00 88.06 77 THR A O 1
ATOM 573 N N . SER A 1 78 ? 6.136 -14.827 -19.495 1.00 88.12 78 SER A N 1
ATOM 574 C CA . SER A 1 78 ? 5.892 -13.403 -19.705 1.00 88.12 78 SER A CA 1
ATOM 575 C C . SER A 1 78 ? 5.376 -13.178 -21.127 1.00 88.12 78 SER A C 1
ATOM 577 O O . SER A 1 78 ? 5.912 -13.775 -22.058 1.00 88.12 78 SER A O 1
ATOM 579 N N . PRO A 1 79 ? 4.361 -12.321 -21.325 1.00 84.62 79 PRO A N 1
ATOM 580 C CA . PRO A 1 79 ? 3.819 -12.092 -22.657 1.00 84.62 79 PRO A CA 1
ATOM 581 C C . PRO A 1 79 ? 4.871 -11.527 -23.619 1.00 84.62 79 PRO A C 1
ATOM 583 O O . PRO A 1 79 ? 5.604 -10.609 -23.249 1.00 84.62 79 PRO A O 1
ATOM 586 N N . GLU A 1 80 ? 4.891 -12.010 -24.866 1.00 83.50 80 GLU A N 1
ATOM 587 C CA . GLU A 1 80 ? 5.853 -11.576 -25.899 1.00 83.50 80 GLU A CA 1
ATOM 588 C C . GLU A 1 80 ? 5.827 -10.059 -26.137 1.00 83.50 80 GLU A C 1
ATOM 590 O O . GLU A 1 80 ? 6.855 -9.429 -26.367 1.00 83.50 80 GLU A O 1
ATOM 595 N N . TRP A 1 81 ? 4.648 -9.447 -26.020 1.00 85.19 81 TRP A N 1
ATOM 596 C CA . TRP A 1 81 ? 4.457 -8.008 -26.190 1.00 85.19 81 TRP A CA 1
ATOM 597 C C . TRP A 1 81 ? 4.969 -7.166 -25.012 1.00 85.19 81 TRP A C 1
ATOM 599 O O . TRP A 1 81 ? 5.036 -5.943 -25.131 1.00 85.19 81 TRP A O 1
ATOM 609 N N . GLY A 1 82 ? 5.282 -7.779 -23.865 1.00 87.06 82 GLY A N 1
ATOM 610 C CA . GLY A 1 82 ? 5.623 -7.062 -22.635 1.00 87.06 82 GLY A CA 1
ATOM 611 C C . GLY A 1 82 ? 6.868 -6.194 -22.789 1.00 87.06 82 GLY A C 1
ATOM 612 O O . GLY A 1 82 ? 6.875 -5.048 -22.351 1.00 87.06 82 GLY A O 1
ATOM 613 N N . GLU A 1 83 ? 7.895 -6.713 -23.462 1.00 91.50 83 GLU A N 1
ATOM 614 C CA . GLU A 1 83 ? 9.150 -5.991 -23.676 1.00 91.50 83 GLU A CA 1
ATOM 615 C C . GLU A 1 83 ? 8.961 -4.763 -24.567 1.00 91.50 83 GLU A C 1
ATOM 617 O O . GLU A 1 83 ? 9.349 -3.666 -24.173 1.00 91.50 83 GLU A O 1
ATOM 622 N N . ALA A 1 84 ? 8.288 -4.925 -25.709 1.00 93.00 84 ALA A N 1
ATOM 623 C CA . ALA A 1 84 ? 8.027 -3.826 -26.636 1.00 93.00 84 ALA A CA 1
ATOM 624 C C . ALA A 1 84 ? 7.238 -2.684 -25.970 1.00 93.00 84 ALA A C 1
ATOM 626 O O . ALA A 1 84 ? 7.524 -1.512 -26.197 1.00 93.00 84 ALA A O 1
ATOM 627 N N . LEU A 1 85 ? 6.276 -3.006 -25.098 1.00 93.75 85 LEU A N 1
ATOM 628 C CA . LEU A 1 85 ? 5.547 -1.982 -24.347 1.00 93.75 85 LEU A CA 1
ATOM 629 C C . LEU A 1 85 ? 6.389 -1.297 -23.274 1.00 93.75 85 LEU A C 1
ATOM 631 O O . LEU A 1 85 ? 6.211 -0.105 -23.028 1.00 93.75 85 LEU A O 1
ATOM 635 N N . VAL A 1 86 ? 7.294 -2.026 -22.619 1.00 95.12 86 VAL A N 1
ATOM 636 C CA . VAL A 1 86 ? 8.248 -1.405 -21.694 1.00 95.12 86 VAL A CA 1
ATOM 637 C C . VAL A 1 86 ? 9.160 -0.442 -22.451 1.00 95.12 86 VAL A C 1
ATOM 639 O O . VAL A 1 86 ? 9.415 0.649 -21.951 1.00 95.12 86 VAL A O 1
ATOM 642 N N . GLU A 1 87 ? 9.608 -0.794 -23.654 1.00 94.00 87 GLU A N 1
ATOM 643 C CA . GLU A 1 87 ? 10.398 0.105 -24.501 1.00 94.00 87 GLU A CA 1
ATOM 644 C C . GLU A 1 87 ? 9.614 1.373 -24.872 1.00 94.00 87 GLU A C 1
ATOM 646 O O . GLU A 1 87 ? 10.109 2.469 -24.614 1.00 94.00 87 GLU A O 1
ATOM 651 N N . GLN A 1 88 ? 8.366 1.244 -25.344 1.00 94.31 88 GLN A N 1
ATOM 652 C CA . GLN A 1 88 ? 7.489 2.396 -25.612 1.00 94.31 88 GLN A CA 1
ATOM 653 C C . GLN A 1 88 ? 7.279 3.273 -24.365 1.00 94.31 88 GLN A C 1
ATOM 655 O O . GLN A 1 88 ? 7.301 4.500 -24.446 1.00 94.31 88 GLN A O 1
ATOM 660 N N . LEU A 1 89 ? 7.097 2.663 -23.188 1.00 96.06 89 LEU A N 1
ATOM 661 C CA . LEU A 1 89 ? 6.991 3.399 -21.928 1.00 96.06 89 LEU A CA 1
ATOM 662 C C . LEU A 1 89 ? 8.273 4.191 -21.639 1.00 96.06 89 LEU A C 1
ATOM 664 O O . LEU A 1 89 ? 8.194 5.352 -21.249 1.00 96.06 89 LEU A O 1
ATOM 668 N N . LEU A 1 90 ? 9.453 3.588 -21.812 1.00 95.88 90 LEU A N 1
ATOM 669 C CA . LEU A 1 90 ? 10.735 4.228 -21.501 1.00 95.88 90 LEU A CA 1
ATOM 670 C C . LEU A 1 90 ? 11.018 5.459 -22.372 1.00 95.88 90 LEU A C 1
ATOM 672 O O . LEU A 1 90 ? 11.672 6.386 -21.892 1.00 95.88 90 LEU A O 1
ATOM 676 N N . GLU A 1 91 ? 10.489 5.520 -23.597 1.00 95.06 91 GLU A N 1
ATOM 677 C CA . GLU A 1 91 ? 10.554 6.721 -24.447 1.00 95.06 91 GLU A CA 1
ATOM 678 C C . GLU A 1 91 ? 9.880 7.940 -23.792 1.00 95.06 91 GLU A C 1
ATOM 680 O O . GLU A 1 91 ? 10.307 9.078 -23.995 1.00 95.06 91 GLU A O 1
ATOM 685 N N . LEU A 1 92 ? 8.875 7.706 -22.941 1.00 93.88 92 LEU A N 1
ATOM 686 C CA . LEU A 1 92 ? 8.154 8.737 -22.189 1.00 93.88 92 LEU A CA 1
ATOM 687 C C . LEU A 1 92 ? 8.817 9.080 -20.844 1.00 93.88 92 LEU A C 1
ATOM 689 O O . LEU A 1 92 ? 8.389 10.018 -20.166 1.00 93.88 92 LEU A O 1
ATOM 693 N N . LEU A 1 93 ? 9.852 8.337 -20.433 1.00 95.94 93 LEU A N 1
ATOM 694 C CA . LEU A 1 93 ? 10.469 8.434 -19.109 1.00 95.94 93 LEU A CA 1
ATOM 695 C C . LEU A 1 93 ? 11.942 8.882 -19.176 1.00 95.94 93 LEU A C 1
ATOM 697 O O . LEU A 1 93 ? 12.856 8.101 -18.884 1.00 95.94 93 LEU A O 1
ATOM 701 N N . PRO A 1 94 ? 12.220 10.154 -19.523 1.00 93.56 94 PRO A N 1
ATOM 702 C CA . PRO A 1 94 ? 13.587 10.636 -19.667 1.00 93.56 94 PRO A CA 1
ATOM 703 C C . PRO A 1 94 ? 14.365 10.539 -18.350 1.00 93.56 94 PRO A C 1
ATOM 705 O O . PRO A 1 94 ? 13.895 10.963 -17.297 1.00 93.56 94 PRO A O 1
ATOM 708 N N . GLY A 1 95 ? 15.596 10.029 -18.427 1.00 92.38 95 GLY A N 1
ATOM 709 C CA . GLY A 1 95 ? 16.510 9.943 -17.284 1.00 92.38 95 GLY A CA 1
ATOM 710 C C . GLY A 1 95 ? 16.288 8.745 -16.355 1.00 92.38 95 GLY A C 1
ATOM 711 O 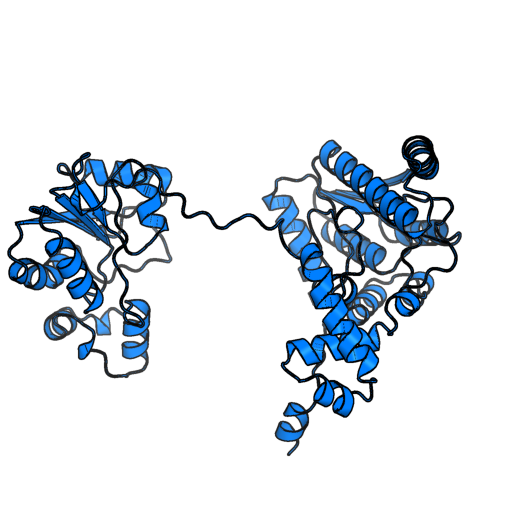O . GLY A 1 95 ? 17.039 8.603 -15.385 1.00 92.38 95 GLY A O 1
ATOM 712 N N . VAL A 1 96 ? 15.317 7.871 -16.648 1.00 96.81 96 VAL A N 1
ATOM 713 C CA . VAL A 1 96 ? 15.147 6.594 -15.943 1.00 96.81 96 VAL A CA 1
ATOM 714 C C . VAL A 1 96 ? 16.285 5.644 -16.291 1.00 96.81 96 VAL A C 1
ATOM 716 O O . VAL A 1 96 ? 16.645 5.465 -17.453 1.00 96.81 96 VAL A O 1
ATOM 719 N N . VAL A 1 97 ? 16.851 4.998 -15.271 1.00 96.25 97 VAL A N 1
ATOM 720 C CA . VAL A 1 97 ? 17.814 3.913 -15.485 1.00 96.25 97 VAL A CA 1
ATOM 721 C C . VAL A 1 97 ? 17.040 2.613 -15.656 1.00 96.25 97 VAL A C 1
ATOM 723 O O . VAL A 1 97 ? 16.387 2.158 -14.719 1.00 96.25 97 VAL A O 1
ATOM 726 N N . TYR A 1 98 ? 17.131 2.019 -16.840 1.00 97.75 98 TYR A N 1
ATOM 727 C CA . TYR A 1 98 ? 16.470 0.762 -17.174 1.00 97.75 98 TYR A CA 1
ATOM 728 C C . TYR A 1 98 ? 17.414 -0.437 -17.031 1.00 97.75 98 TYR A C 1
ATOM 730 O O . TYR A 1 98 ? 18.605 -0.352 -17.337 1.00 97.75 98 TYR A O 1
ATOM 738 N N . THR A 1 99 ? 16.903 -1.572 -16.557 1.00 98.12 99 THR A N 1
ATOM 739 C CA . THR A 1 99 ? 17.642 -2.839 -16.514 1.00 98.12 99 THR A CA 1
ATOM 740 C C . THR A 1 99 ? 16.714 -4.017 -16.801 1.00 98.12 99 THR A C 1
ATOM 742 O O . THR A 1 99 ? 15.675 -4.174 -16.165 1.00 98.12 99 THR A O 1
ATOM 745 N N . LYS A 1 100 ? 17.118 -4.883 -17.733 1.00 97.50 100 LYS A N 1
ATOM 746 C CA . LYS A 1 100 ? 16.437 -6.147 -18.032 1.00 97.50 100 LYS A CA 1
ATOM 747 C C . LYS A 1 100 ? 17.179 -7.310 -17.380 1.00 97.50 100 LYS A C 1
ATOM 749 O O . LYS A 1 100 ? 18.387 -7.439 -17.565 1.00 97.50 100 LYS A O 1
ATOM 754 N N . ILE A 1 101 ? 16.464 -8.174 -16.660 1.00 97.69 101 ILE A N 1
ATOM 755 C CA . ILE A 1 101 ? 17.029 -9.396 -16.066 1.00 97.69 101 ILE A CA 1
ATOM 756 C C . ILE A 1 101 ? 16.088 -10.562 -16.356 1.00 97.69 101 ILE A C 1
ATOM 758 O O . ILE A 1 101 ? 14.980 -10.606 -15.831 1.00 97.69 101 ILE A O 1
ATOM 762 N N . ASN A 1 102 ? 16.533 -11.524 -17.166 1.00 97.31 102 ASN A N 1
ATOM 763 C CA . ASN A 1 102 ? 15.790 -12.768 -17.361 1.00 97.31 102 ASN A CA 1
ATOM 764 C C . ASN A 1 102 ? 15.819 -13.591 -16.062 1.00 97.31 102 ASN A C 1
ATOM 766 O O . ASN A 1 102 ? 16.893 -13.995 -15.612 1.00 97.31 102 ASN A O 1
ATOM 770 N N . ILE A 1 103 ? 14.649 -13.837 -15.471 1.00 97.19 103 ILE A N 1
ATOM 771 C CA . ILE A 1 103 ? 14.520 -14.567 -14.203 1.00 97.19 103 ILE A CA 1
ATOM 772 C C . ILE A 1 103 ? 14.285 -16.068 -14.392 1.00 97.19 103 ILE A C 1
ATOM 774 O O . ILE A 1 103 ? 14.328 -16.802 -13.405 1.00 97.19 103 ILE A O 1
ATOM 778 N N . GLN A 1 104 ? 14.076 -16.541 -15.626 1.00 95.62 104 GLN A N 1
ATOM 779 C CA . GLN A 1 104 ? 13.806 -17.955 -15.901 1.00 95.62 104 GLN A CA 1
ATOM 780 C C . GLN A 1 104 ? 14.873 -18.899 -15.315 1.00 95.62 104 GLN A C 1
ATOM 782 O O . GLN A 1 104 ? 14.492 -19.813 -14.584 1.00 95.62 104 GLN A O 1
ATOM 787 N N . PRO A 1 105 ? 16.191 -18.647 -15.473 1.00 96.75 105 PRO A N 1
ATOM 788 C CA . PRO A 1 105 ? 17.205 -19.548 -14.917 1.00 96.75 105 PRO A CA 1
ATOM 789 C C . PRO A 1 105 ? 17.151 -19.664 -13.384 1.00 96.75 105 PRO A C 1
ATOM 791 O O . PRO A 1 105 ? 17.541 -20.682 -12.813 1.00 96.75 105 PRO A O 1
ATOM 794 N N . ILE A 1 106 ? 16.671 -18.620 -12.698 1.00 95.62 106 ILE A N 1
ATOM 795 C CA . ILE A 1 106 ? 16.493 -18.622 -11.239 1.00 95.62 106 ILE A CA 1
ATOM 796 C C . ILE A 1 106 ? 15.292 -19.497 -10.866 1.00 95.62 106 ILE A C 1
ATOM 798 O O . ILE A 1 106 ? 15.379 -20.287 -9.924 1.00 95.62 106 ILE A O 1
ATOM 802 N N . ILE A 1 107 ? 14.191 -19.369 -11.612 1.00 92.94 107 ILE A N 1
ATOM 803 C CA . ILE A 1 107 ? 12.972 -20.163 -11.425 1.00 92.94 107 ILE A CA 1
ATOM 804 C C . ILE A 1 107 ? 13.272 -21.648 -11.648 1.00 92.94 107 ILE A C 1
ATOM 806 O O . ILE A 1 107 ? 12.937 -22.461 -10.786 1.00 92.94 107 ILE A O 1
ATOM 810 N N . ASP A 1 108 ? 13.951 -21.992 -12.746 1.00 91.88 108 ASP A N 1
ATOM 811 C CA . ASP A 1 108 ? 14.301 -23.375 -13.085 1.00 91.88 108 ASP A CA 1
ATOM 812 C C . ASP A 1 108 ? 15.197 -23.996 -12.018 1.00 91.88 108 ASP A C 1
ATOM 814 O O . ASP A 1 108 ? 14.897 -25.069 -11.497 1.00 91.88 108 ASP A O 1
ATOM 818 N N . SER A 1 109 ? 16.244 -23.275 -11.603 1.00 93.88 109 SER A N 1
ATOM 819 C CA . SER A 1 109 ? 17.126 -23.721 -10.524 1.00 93.88 109 SER A CA 1
ATOM 820 C C . SER A 1 109 ? 16.339 -24.005 -9.241 1.00 93.88 109 SER A C 1
ATOM 822 O O . SER A 1 109 ? 16.519 -25.047 -8.616 1.00 93.88 109 SER A O 1
ATOM 824 N N . PHE A 1 110 ? 15.409 -23.133 -8.849 1.00 91.75 110 PHE A N 1
ATOM 825 C CA . PHE A 1 110 ? 14.601 -23.368 -7.653 1.00 91.75 110 PHE A CA 1
ATOM 826 C C . PHE A 1 110 ? 13.680 -24.589 -7.814 1.00 91.75 110 PHE A C 1
ATOM 828 O O . PHE A 1 110 ? 13.626 -25.436 -6.920 1.00 91.75 110 PHE A O 1
ATOM 835 N N . ALA A 1 111 ? 13.002 -24.714 -8.958 1.00 85.44 111 ALA A N 1
ATOM 836 C CA . ALA A 1 111 ? 12.102 -25.826 -9.255 1.00 85.44 111 ALA A CA 1
ATOM 837 C C . ALA A 1 111 ? 12.835 -27.180 -9.309 1.00 85.44 111 ALA A C 1
ATOM 839 O O . ALA A 1 111 ? 12.302 -28.183 -8.837 1.00 85.44 111 ALA A O 1
ATOM 840 N N . GLU A 1 112 ? 14.074 -27.214 -9.809 1.00 90.19 112 GLU A N 1
ATOM 841 C CA . GLU A 1 112 ? 14.903 -28.424 -9.832 1.00 90.19 112 GLU A CA 1
ATOM 842 C C . GLU A 1 112 ? 15.305 -28.900 -8.424 1.00 90.19 112 GLU A C 1
ATOM 844 O O . GLU A 1 112 ? 15.454 -30.100 -8.201 1.00 90.19 112 GLU A O 1
ATOM 849 N N . ARG A 1 113 ? 15.524 -27.983 -7.468 1.00 94.19 113 ARG A N 1
ATOM 850 C CA . ARG A 1 113 ? 15.934 -28.338 -6.090 1.00 94.19 113 ARG A CA 1
ATOM 851 C C . ARG A 1 113 ? 14.749 -28.512 -5.145 1.00 94.19 113 ARG A C 1
ATOM 853 O O . ARG A 1 113 ? 14.896 -29.164 -4.113 1.00 94.19 113 ARG A O 1
ATOM 860 N N . VAL A 1 114 ? 13.589 -27.953 -5.486 1.00 90.06 114 VAL A N 1
ATOM 861 C CA . VAL A 1 114 ? 12.360 -28.031 -4.691 1.00 90.06 114 VAL A CA 1
ATOM 862 C C . VAL A 1 114 ? 11.229 -28.603 -5.560 1.00 90.06 114 VAL A C 1
ATOM 864 O O . VAL A 1 114 ? 10.377 -27.857 -6.045 1.00 90.06 114 VAL A O 1
ATOM 867 N N . PRO A 1 115 ? 11.171 -29.939 -5.737 1.00 81.62 115 PRO A N 1
ATOM 868 C CA . PRO A 1 115 ? 10.266 -30.588 -6.693 1.00 81.62 115 PRO A CA 1
ATOM 869 C C . PRO A 1 115 ? 8.770 -30.391 -6.406 1.00 81.62 115 PRO A C 1
ATOM 871 O O . PRO A 1 115 ? 7.932 -30.724 -7.238 1.00 81.62 115 PRO A O 1
ATOM 874 N N . THR A 1 116 ? 8.407 -29.862 -5.234 1.00 82.38 116 THR A N 1
ATOM 875 C CA . THR A 1 116 ? 7.020 -29.541 -4.870 1.00 82.38 116 THR A CA 1
ATOM 876 C C . THR A 1 116 ? 6.461 -28.325 -5.619 1.00 82.38 116 THR A C 1
ATOM 878 O O . THR A 1 116 ? 5.251 -28.129 -5.616 1.00 82.38 116 THR A O 1
ATOM 881 N N . PHE A 1 117 ? 7.299 -27.542 -6.309 1.00 80.62 117 PHE A N 1
ATOM 882 C CA . PHE A 1 117 ? 6.897 -26.410 -7.157 1.00 80.62 117 PHE A CA 1
ATOM 883 C C . PHE A 1 117 ? 6.596 -26.864 -8.601 1.00 80.62 117 PHE A C 1
ATOM 885 O O . PHE A 1 117 ? 7.151 -26.345 -9.575 1.00 80.62 117 PHE A O 1
ATOM 892 N N . TYR A 1 118 ? 5.749 -27.885 -8.753 1.00 74.94 118 TYR A N 1
ATOM 893 C CA . TYR A 1 118 ? 5.501 -28.512 -10.056 1.00 74.94 118 TYR A CA 1
ATOM 894 C C . TYR A 1 118 ? 4.324 -27.904 -10.830 1.00 74.94 118 TYR A C 1
ATOM 896 O O . TYR A 1 118 ? 4.379 -27.877 -12.057 1.00 74.94 118 TYR A O 1
ATOM 904 N N . ASP A 1 119 ? 3.280 -27.402 -10.166 1.00 86.94 119 ASP A N 1
ATOM 905 C CA . ASP A 1 119 ? 2.141 -26.797 -10.864 1.00 86.94 119 ASP A CA 1
ATOM 906 C C . ASP A 1 119 ? 2.333 -25.305 -11.177 1.00 86.94 119 ASP A C 1
ATOM 908 O O . ASP A 1 119 ? 3.166 -24.596 -10.598 1.00 86.94 119 ASP A O 1
ATOM 912 N N . LYS A 1 120 ? 1.512 -24.829 -12.121 1.00 87.94 120 LYS A N 1
ATOM 913 C CA . LYS A 1 120 ? 1.550 -23.458 -12.640 1.00 87.94 120 LYS A CA 1
ATOM 914 C C . LYS A 1 120 ? 1.340 -22.392 -11.561 1.00 87.94 120 LYS A C 1
ATOM 916 O O . LYS A 1 120 ? 1.959 -21.335 -11.636 1.00 87.94 120 LYS A O 1
ATOM 921 N N . PHE A 1 121 ? 0.523 -22.667 -10.543 1.00 87.44 121 PHE A N 1
ATOM 922 C CA . PHE A 1 121 ? 0.214 -21.699 -9.493 1.00 87.44 121 PHE A CA 1
ATOM 923 C C . PHE A 1 121 ? 1.415 -21.500 -8.562 1.00 87.44 121 PHE A C 1
ATOM 925 O O . PHE A 1 121 ? 1.796 -20.365 -8.261 1.00 87.44 121 PHE A O 1
ATOM 932 N N . HIS A 1 122 ? 2.074 -22.585 -8.141 1.00 87.94 122 HIS A N 1
ATOM 933 C CA . HIS A 1 122 ? 3.295 -22.482 -7.338 1.00 87.94 122 HIS A CA 1
ATOM 934 C C . HIS A 1 122 ? 4.448 -21.831 -8.111 1.00 87.94 122 HIS A C 1
ATOM 936 O O . HIS A 1 122 ? 5.151 -20.985 -7.551 1.00 87.94 122 HIS A O 1
ATOM 942 N N . ARG A 1 123 ? 4.614 -22.154 -9.401 1.00 89.56 123 ARG A N 1
ATOM 943 C CA . ARG A 1 123 ? 5.622 -21.513 -10.265 1.00 89.56 123 ARG A CA 1
ATOM 944 C C . ARG A 1 123 ? 5.356 -20.022 -10.474 1.00 89.56 123 ARG A C 1
ATOM 946 O O . ARG A 1 123 ? 6.289 -19.229 -10.385 1.00 89.56 123 ARG A O 1
ATOM 953 N N . GLY A 1 124 ? 4.096 -19.633 -10.661 1.00 91.19 124 GLY A N 1
ATOM 954 C CA . GLY A 1 124 ? 3.697 -18.231 -10.760 1.00 91.19 124 GLY A CA 1
ATOM 955 C C . GLY A 1 124 ? 4.038 -17.426 -9.504 1.00 91.19 124 GLY A C 1
ATOM 956 O O . GLY A 1 124 ? 4.676 -16.376 -9.584 1.00 91.19 124 GLY A O 1
ATOM 957 N N . ASN A 1 125 ? 3.703 -17.957 -8.323 1.00 91.75 125 ASN A N 1
ATOM 958 C CA . ASN A 1 125 ? 4.066 -17.329 -7.048 1.00 91.75 125 ASN A CA 1
ATOM 959 C C . ASN A 1 125 ? 5.589 -17.230 -6.863 1.00 91.75 125 ASN A C 1
ATOM 961 O O . ASN A 1 125 ? 6.086 -16.206 -6.395 1.00 91.75 125 ASN A O 1
ATOM 965 N N . LEU A 1 126 ? 6.340 -18.269 -7.245 1.00 92.75 126 LEU A N 1
ATOM 966 C CA . LEU A 1 126 ? 7.803 -18.247 -7.212 1.00 92.75 126 LEU A CA 1
ATOM 967 C C . LEU A 1 126 ? 8.365 -17.147 -8.119 1.00 92.75 126 LEU A C 1
ATOM 969 O O . LEU A 1 126 ? 9.224 -16.391 -7.671 1.00 92.75 126 LEU A O 1
ATOM 973 N N . ALA A 1 127 ? 7.861 -17.009 -9.349 1.00 94.38 127 ALA A N 1
ATOM 974 C CA . ALA A 1 127 ? 8.268 -15.940 -10.257 1.00 94.38 127 ALA A CA 1
ATOM 975 C C . ALA A 1 127 ? 8.026 -14.557 -9.630 1.00 94.38 127 ALA A C 1
ATOM 977 O O . ALA A 1 127 ? 8.933 -13.726 -9.602 1.00 94.38 127 ALA A O 1
ATOM 978 N N . ALA A 1 128 ? 6.845 -14.329 -9.044 1.00 95.44 128 ALA A N 1
ATOM 979 C CA . ALA A 1 128 ? 6.536 -13.086 -8.337 1.00 95.44 128 ALA A CA 1
ATOM 980 C C . ALA A 1 128 ? 7.493 -12.830 -7.154 1.00 95.44 128 ALA A C 1
ATOM 982 O O . ALA A 1 128 ? 7.985 -11.714 -6.984 1.00 95.44 128 ALA A O 1
ATOM 983 N N . THR A 1 129 ? 7.819 -13.856 -6.362 1.00 95.88 129 THR A N 1
ATOM 984 C CA . THR A 1 129 ? 8.776 -13.750 -5.248 1.00 95.88 129 THR A CA 1
ATOM 985 C C . THR A 1 129 ? 10.209 -13.491 -5.709 1.00 95.88 129 THR A C 1
ATOM 987 O O . THR A 1 129 ? 10.902 -12.682 -5.092 1.00 95.88 129 THR A O 1
ATOM 990 N N . VAL A 1 130 ? 10.661 -14.111 -6.802 1.00 96.88 130 VAL A N 1
ATOM 991 C CA . VAL A 1 130 ? 11.983 -13.837 -7.389 1.00 96.88 130 VAL A CA 1
ATOM 992 C C . VAL A 1 130 ? 12.071 -12.382 -7.845 1.00 96.88 130 VAL A C 1
ATOM 994 O O . VAL A 1 130 ? 13.056 -11.710 -7.536 1.00 96.88 130 VAL A O 1
ATOM 997 N N . ARG A 1 131 ? 11.025 -11.859 -8.504 1.00 98.06 131 ARG A N 1
ATOM 998 C CA . ARG A 1 131 ? 10.963 -10.439 -8.887 1.00 98.06 131 ARG A CA 1
ATOM 999 C C . ARG A 1 131 ? 11.093 -9.529 -7.670 1.00 98.06 131 ARG A C 1
ATOM 1001 O O . ARG A 1 131 ? 11.942 -8.643 -7.664 1.00 98.06 131 ARG A O 1
ATOM 1008 N N . ALA A 1 132 ? 10.319 -9.791 -6.619 1.00 98.25 132 ALA A N 1
ATOM 1009 C CA . ALA A 1 132 ? 10.373 -9.015 -5.384 1.00 98.25 132 ALA A CA 1
ATOM 1010 C C . ALA A 1 132 ? 11.759 -9.037 -4.725 1.00 98.25 132 ALA A C 1
ATOM 1012 O O . ALA A 1 132 ? 12.264 -7.995 -4.313 1.00 98.25 132 ALA A O 1
ATOM 1013 N N . ALA A 1 133 ? 12.404 -10.206 -4.670 1.00 98.38 133 ALA A N 1
ATOM 1014 C CA . ALA A 1 133 ? 13.743 -10.349 -4.106 1.00 98.38 133 ALA A CA 1
ATOM 1015 C C . ALA A 1 133 ? 14.788 -9.523 -4.877 1.00 98.38 133 ALA A C 1
ATOM 1017 O O . ALA A 1 133 ? 15.620 -8.858 -4.260 1.00 98.38 133 ALA A O 1
ATOM 1018 N N . ILE A 1 134 ? 14.719 -9.526 -6.213 1.00 98.56 134 ILE A N 1
ATOM 1019 C CA . ILE A 1 134 ? 15.598 -8.719 -7.070 1.00 98.56 134 ILE A CA 1
ATOM 1020 C C . ILE A 1 134 ? 15.360 -7.225 -6.825 1.00 98.56 134 ILE A C 1
ATOM 1022 O O . ILE A 1 134 ? 16.315 -6.496 -6.562 1.00 98.56 134 ILE A O 1
ATOM 1026 N N . LEU A 1 135 ? 14.102 -6.772 -6.858 1.00 98.75 135 LEU A N 1
ATOM 1027 C CA . LEU A 1 135 ? 13.760 -5.359 -6.657 1.00 98.75 135 LEU A CA 1
ATOM 1028 C C . LEU A 1 135 ? 14.195 -4.859 -5.273 1.00 98.75 135 LEU A C 1
ATOM 1030 O O . LEU A 1 135 ? 14.792 -3.789 -5.173 1.00 98.75 135 LEU A O 1
ATOM 1034 N N . ALA A 1 136 ? 13.963 -5.645 -4.219 1.00 98.62 136 ALA A N 1
ATOM 1035 C CA . ALA A 1 136 ? 14.393 -5.314 -2.863 1.00 98.62 136 ALA A CA 1
ATOM 1036 C C . ALA A 1 136 ? 15.926 -5.252 -2.739 1.00 98.62 136 ALA A C 1
ATOM 1038 O O . ALA A 1 136 ? 16.463 -4.330 -2.123 1.00 98.62 136 ALA A O 1
ATOM 1039 N N . GLY A 1 137 ? 16.641 -6.202 -3.354 1.00 98.56 137 GLY A N 1
ATOM 1040 C CA . GLY A 1 137 ? 18.105 -6.204 -3.389 1.00 98.56 137 GLY A CA 1
ATOM 1041 C C . GLY A 1 137 ? 18.673 -4.973 -4.097 1.00 98.56 137 GLY A C 1
ATOM 1042 O O . GLY A 1 137 ? 19.580 -4.318 -3.581 1.00 98.56 137 GLY A O 1
ATOM 1043 N N . GLU A 1 138 ? 18.098 -4.609 -5.242 1.00 98.56 138 GLU A N 1
ATOM 1044 C CA . GLU A 1 138 ? 18.496 -3.425 -6.005 1.00 98.56 138 GLU A CA 1
ATOM 1045 C C . GLU A 1 138 ? 18.155 -2.119 -5.277 1.00 98.56 138 GLU A C 1
ATOM 1047 O O . GLU A 1 138 ? 18.974 -1.195 -5.260 1.00 98.56 138 GLU A O 1
ATOM 1052 N N . ALA A 1 139 ? 17.002 -2.051 -4.605 1.00 98.62 139 ALA A N 1
ATOM 1053 C CA . ALA A 1 139 ? 16.630 -0.905 -3.782 1.00 98.62 139 ALA A CA 1
ATOM 1054 C C . ALA A 1 139 ? 17.619 -0.711 -2.624 1.00 98.62 139 ALA A C 1
ATOM 1056 O O . ALA A 1 139 ? 18.156 0.385 -2.442 1.00 98.62 139 ALA A O 1
ATOM 1057 N N . ALA A 1 140 ? 17.950 -1.784 -1.901 1.00 98.50 140 ALA A N 1
ATOM 1058 C CA . ALA A 1 140 ? 18.938 -1.744 -0.827 1.00 98.50 140 ALA A CA 1
ATOM 1059 C C . ALA A 1 140 ? 20.320 -1.302 -1.337 1.00 98.50 140 ALA A C 1
ATOM 1061 O O . ALA A 1 140 ? 20.930 -0.395 -0.765 1.00 98.50 140 ALA A O 1
ATOM 1062 N N . ARG A 1 141 ? 20.788 -1.881 -2.451 1.00 98.38 141 ARG A N 1
ATOM 1063 C CA . ARG A 1 141 ? 22.088 -1.566 -3.068 1.00 98.38 141 ARG A CA 1
ATOM 1064 C C . ARG A 1 141 ? 22.220 -0.094 -3.461 1.00 98.38 141 ARG A C 1
ATOM 1066 O O . ARG A 1 141 ? 23.322 0.451 -3.440 1.00 98.38 141 ARG A O 1
ATOM 1073 N N . HIS A 1 142 ? 21.112 0.547 -3.820 1.00 98.31 142 HIS A N 1
ATOM 1074 C CA . HIS A 1 142 ? 21.078 1.932 -4.280 1.00 98.31 142 HIS A CA 1
ATOM 1075 C C . HIS A 1 142 ? 20.602 2.952 -3.241 1.00 98.31 142 HIS A C 1
ATOM 1077 O O . HIS A 1 142 ? 20.482 4.130 -3.577 1.00 98.31 142 HIS A O 1
ATOM 1083 N N . ASN A 1 143 ? 20.356 2.538 -1.993 1.00 98.44 143 ASN A N 1
ATOM 1084 C CA . ASN A 1 143 ? 19.697 3.359 -0.971 1.00 98.44 143 ASN A CA 1
ATOM 1085 C C . ASN A 1 143 ? 18.359 3.953 -1.465 1.00 98.44 143 ASN A C 1
ATOM 1087 O O . ASN A 1 143 ? 18.106 5.152 -1.352 1.00 98.44 143 ASN A O 1
ATOM 1091 N N . MET A 1 144 ? 17.512 3.107 -2.039 1.00 98.75 144 MET A N 1
ATOM 1092 C CA . MET A 1 144 ? 16.205 3.447 -2.608 1.00 98.75 144 MET A CA 1
ATOM 1093 C C . MET A 1 144 ? 15.080 2.678 -1.901 1.00 98.75 144 MET A C 1
ATOM 1095 O O . MET A 1 144 ? 15.357 1.814 -1.069 1.00 98.75 144 MET A O 1
ATOM 1099 N N . LEU A 1 145 ? 13.828 3.012 -2.223 1.00 98.81 145 LEU A N 1
ATOM 1100 C CA . LEU A 1 145 ? 12.632 2.250 -1.832 1.00 98.81 145 LEU A CA 1
ATOM 1101 C C . LEU A 1 145 ? 11.990 1.576 -3.049 1.00 98.81 145 LEU A C 1
ATOM 1103 O O . LEU A 1 145 ? 12.092 2.086 -4.166 1.00 98.81 145 LEU A O 1
ATOM 1107 N N . VAL A 1 146 ? 11.307 0.455 -2.835 1.00 98.88 146 VAL A N 1
ATOM 1108 C CA . VAL A 1 146 ? 10.533 -0.253 -3.860 1.00 98.88 146 VAL A CA 1
ATOM 1109 C C . VAL A 1 146 ? 9.128 0.345 -3.968 1.00 98.88 146 VAL A C 1
ATOM 1111 O O . VAL A 1 146 ? 8.380 0.367 -2.987 1.00 98.88 146 VAL A O 1
ATOM 1114 N N . LEU A 1 147 ? 8.751 0.789 -5.170 1.00 98.81 147 LEU A N 1
ATOM 1115 C CA . LEU A 1 147 ? 7.385 1.200 -5.501 1.00 98.81 147 LEU A CA 1
ATOM 1116 C C . LEU A 1 147 ? 6.571 -0.005 -5.970 1.00 98.81 147 LEU A C 1
ATOM 1118 O O . LEU A 1 147 ? 6.950 -0.694 -6.916 1.00 98.81 147 LEU A O 1
ATOM 1122 N N . GLY A 1 148 ? 5.435 -0.225 -5.323 1.00 98.25 148 GLY A N 1
ATOM 1123 C CA . GLY A 1 148 ? 4.413 -1.165 -5.749 1.00 98.25 148 GLY A CA 1
ATOM 1124 C C . GLY A 1 148 ? 3.398 -0.552 -6.692 1.00 98.25 148 GLY A C 1
ATOM 1125 O O . GLY A 1 148 ? 3.251 0.667 -6.793 1.00 98.25 148 GLY A O 1
ATOM 1126 N N . THR A 1 149 ? 2.704 -1.441 -7.389 1.00 97.81 149 THR A N 1
ATOM 1127 C CA . THR A 1 149 ? 1.810 -1.109 -8.498 1.00 97.81 149 THR A CA 1
ATOM 1128 C C . THR A 1 149 ? 0.439 -1.757 -8.329 1.00 97.81 149 THR A C 1
ATOM 1130 O O . THR A 1 149 ? -0.272 -1.909 -9.310 1.00 97.81 149 THR A O 1
ATOM 1133 N N . GLY A 1 150 ? 0.083 -2.198 -7.119 1.00 96.06 150 GLY A N 1
ATOM 1134 C CA . GLY A 1 150 ? -1.217 -2.814 -6.870 1.00 96.06 150 GLY A CA 1
ATOM 1135 C C . GLY A 1 150 ? -2.308 -1.751 -6.781 1.00 96.06 150 GLY A C 1
ATOM 1136 O O . GLY A 1 150 ? -2.141 -0.751 -6.076 1.00 96.06 150 GLY A O 1
ATOM 1137 N N . ASN A 1 151 ? -3.423 -1.969 -7.477 1.00 96.56 151 ASN A N 1
ATOM 1138 C CA . ASN A 1 151 ? -4.611 -1.114 -7.367 1.00 96.56 151 ASN A CA 1
ATOM 1139 C C . ASN A 1 151 ? -5.568 -1.602 -6.265 1.00 96.56 151 ASN A C 1
ATOM 1141 O O . ASN A 1 151 ? -5.353 -2.629 -5.608 1.00 96.56 151 ASN A O 1
ATOM 1145 N N . ARG A 1 152 ? -6.632 -0.828 -6.032 1.00 97.06 152 ARG A N 1
ATOM 1146 C CA . ARG A 1 152 ? -7.582 -1.068 -4.946 1.00 97.06 152 ARG A CA 1
ATOM 1147 C C . ARG A 1 152 ? -8.307 -2.402 -5.080 1.00 97.06 152 ARG A C 1
ATOM 1149 O O . ARG A 1 152 ? -8.439 -3.102 -4.075 1.00 97.06 152 ARG A O 1
ATOM 1156 N N . GLU A 1 153 ? -8.781 -2.754 -6.273 1.00 96.38 153 GLU A N 1
ATOM 1157 C CA . GLU A 1 153 ? -9.563 -3.975 -6.491 1.00 96.38 153 GLU A CA 1
ATOM 1158 C C . GLU A 1 153 ? -8.698 -5.228 -6.290 1.00 96.38 153 GLU A C 1
ATOM 1160 O O . GLU A 1 153 ? -9.084 -6.118 -5.528 1.00 96.38 153 GLU A O 1
ATOM 1165 N N . GLU A 1 154 ? -7.487 -5.263 -6.858 1.00 96.00 154 GLU A N 1
ATOM 1166 C CA . GLU A 1 154 ? -6.517 -6.350 -6.638 1.00 96.00 154 GLU A CA 1
ATOM 1167 C C . GLU A 1 154 ? -6.211 -6.531 -5.148 1.00 96.00 154 GLU A C 1
ATOM 1169 O O . GLU A 1 154 ? -6.245 -7.645 -4.611 1.00 96.00 154 GLU A O 1
ATOM 1174 N N . TYR A 1 155 ? -5.959 -5.424 -4.444 1.00 96.56 155 TYR A N 1
ATOM 1175 C CA . TYR A 1 155 ? -5.661 -5.463 -3.021 1.00 96.56 155 TYR A CA 1
ATOM 1176 C C . TYR A 1 155 ? -6.855 -5.961 -2.202 1.00 96.56 155 TYR A C 1
ATOM 1178 O O . TYR A 1 155 ? -6.707 -6.874 -1.376 1.00 96.56 155 TYR A O 1
ATOM 1186 N N . TYR A 1 156 ? -8.044 -5.402 -2.445 1.00 96.69 156 TYR A N 1
ATOM 1187 C CA . TYR A 1 156 ? -9.276 -5.749 -1.742 1.00 96.69 156 TYR A CA 1
ATOM 1188 C C . TYR A 1 156 ? -9.627 -7.227 -1.920 1.00 96.69 156 TYR A C 1
ATOM 1190 O O . TYR A 1 156 ? -9.907 -7.905 -0.929 1.00 96.69 156 TYR A O 1
ATOM 1198 N N . LEU A 1 157 ? -9.549 -7.740 -3.150 1.00 96.81 157 LEU A N 1
ATOM 1199 C CA . LEU A 1 157 ? -9.837 -9.138 -3.484 1.00 96.81 157 LEU A CA 1
ATOM 1200 C C . LEU A 1 157 ? -8.679 -10.082 -3.117 1.00 96.81 157 LEU A C 1
ATOM 1202 O O . LEU A 1 157 ? -8.836 -11.302 -3.115 1.00 96.81 157 LEU A O 1
ATOM 1206 N N . GLY A 1 158 ? -7.512 -9.534 -2.764 1.00 96.06 158 GLY A N 1
ATOM 1207 C CA . GLY A 1 158 ? -6.318 -10.303 -2.423 1.00 96.06 158 GLY A CA 1
ATOM 1208 C C . GLY A 1 158 ? -5.679 -11.001 -3.622 1.00 96.06 158 GLY A C 1
ATOM 1209 O O . GLY A 1 158 ? -4.992 -12.016 -3.440 1.00 96.06 158 GLY A O 1
ATOM 1210 N N . TYR A 1 159 ? -5.895 -10.466 -4.822 1.00 95.38 159 TYR A N 1
ATOM 1211 C CA . TYR A 1 159 ? -5.358 -10.948 -6.090 1.00 95.38 159 TYR A CA 1
ATOM 1212 C C . TYR A 1 159 ? -3.939 -10.409 -6.316 1.00 95.38 159 TYR A C 1
ATOM 1214 O O . TYR A 1 159 ? -3.665 -9.620 -7.206 1.00 95.38 159 TYR A O 1
ATOM 1222 N N . PHE A 1 160 ? -3.039 -10.810 -5.421 1.00 94.69 160 PHE A N 1
ATOM 1223 C CA . PHE A 1 160 ? -1.609 -10.513 -5.478 1.00 94.69 160 PHE A CA 1
ATOM 1224 C C . PHE A 1 160 ? -0.821 -11.554 -4.676 1.00 94.69 160 PHE A C 1
ATOM 1226 O O . PHE A 1 160 ? -1.356 -12.215 -3.765 1.00 94.69 160 PHE A O 1
ATOM 1233 N N . THR A 1 161 ? 0.472 -11.696 -4.955 1.00 95.00 161 THR A N 1
ATOM 1234 C CA . THR A 1 161 ? 1.362 -12.563 -4.176 1.00 95.00 161 THR A CA 1
ATOM 1235 C C . THR A 1 161 ? 1.904 -11.785 -2.980 1.00 95.00 161 THR A C 1
ATOM 1237 O O . THR A 1 161 ? 2.702 -10.863 -3.133 1.00 95.00 161 THR A O 1
ATOM 1240 N N . LYS A 1 162 ? 1.529 -12.170 -1.747 1.00 94.12 162 LYS A N 1
ATOM 1241 C CA . LYS A 1 162 ? 1.912 -11.434 -0.517 1.00 94.12 162 LYS A CA 1
ATOM 1242 C C . LYS A 1 162 ? 3.426 -11.188 -0.400 1.00 94.12 162 LYS A C 1
ATOM 1244 O O . LYS A 1 162 ? 3.843 -10.140 0.072 1.00 94.12 162 LYS A O 1
ATOM 1249 N N . ARG A 1 163 ? 4.237 -12.179 -0.782 1.00 94.38 163 ARG A N 1
ATOM 1250 C CA . ARG A 1 163 ? 5.713 -12.127 -0.769 1.00 94.38 163 ARG A CA 1
ATOM 1251 C C . ARG A 1 163 ? 6.305 -11.985 -2.177 1.00 94.38 163 ARG A C 1
ATOM 1253 O O . ARG A 1 163 ? 7.430 -12.413 -2.413 1.00 94.38 163 ARG A O 1
ATOM 1260 N N . GLY A 1 164 ? 5.508 -11.500 -3.118 1.00 95.50 164 GLY A N 1
ATOM 1261 C CA . GLY A 1 164 ? 5.902 -11.233 -4.493 1.00 95.50 164 GLY A CA 1
ATOM 1262 C C . GLY A 1 164 ? 5.647 -9.769 -4.803 1.00 95.50 164 GLY A C 1
ATOM 1263 O O . GLY A 1 164 ? 6.189 -8.897 -4.136 1.00 95.50 164 GLY A O 1
ATOM 1264 N N . ASP A 1 165 ? 4.761 -9.499 -5.746 1.00 93.88 165 ASP A N 1
ATOM 1265 C CA . ASP A 1 165 ? 4.305 -8.160 -6.126 1.00 93.88 165 ASP A CA 1
ATOM 1266 C C . ASP A 1 165 ? 3.704 -7.339 -4.961 1.00 93.88 165 ASP A C 1
ATOM 1268 O O . ASP A 1 165 ? 3.729 -6.110 -4.990 1.00 93.88 165 ASP A O 1
ATOM 1272 N N . GLY A 1 166 ? 3.260 -7.989 -3.878 1.00 92.69 166 GLY A N 1
ATOM 1273 C CA . GLY A 1 166 ? 2.867 -7.313 -2.636 1.00 92.69 166 GLY A CA 1
ATOM 1274 C C . GLY A 1 166 ? 4.019 -6.887 -1.708 1.00 92.69 166 GLY A C 1
ATOM 1275 O O . GLY A 1 166 ? 3.771 -6.172 -0.739 1.00 92.69 166 GLY A O 1
ATOM 1276 N N . ALA A 1 167 ? 5.257 -7.328 -1.950 1.00 96.38 167 ALA A N 1
ATOM 1277 C CA . ALA A 1 167 ? 6.409 -7.076 -1.080 1.00 96.38 167 ALA A CA 1
ATOM 1278 C C . ALA A 1 167 ? 7.172 -5.814 -1.509 1.00 96.38 167 ALA A C 1
ATOM 1280 O O . ALA A 1 167 ? 8.199 -5.884 -2.183 1.00 96.38 167 ALA A O 1
ATOM 1281 N N . VAL A 1 168 ? 6.646 -4.658 -1.108 1.00 97.81 168 VAL A N 1
ATOM 1282 C CA . VAL A 1 168 ? 7.152 -3.331 -1.488 1.00 97.81 168 VAL A CA 1
ATOM 1283 C C . VAL A 1 168 ? 7.190 -2.386 -0.288 1.00 97.81 168 VAL A C 1
ATOM 1285 O O . VAL A 1 168 ? 6.592 -2.682 0.747 1.00 97.81 168 VAL A O 1
ATOM 1288 N N . ASP A 1 169 ? 7.844 -1.234 -0.444 1.00 98.56 169 ASP A N 1
ATOM 1289 C CA . ASP A 1 169 ? 7.913 -0.206 0.600 1.00 98.56 169 ASP A CA 1
ATOM 1290 C C . ASP A 1 169 ? 6.744 0.786 0.504 1.00 98.56 169 ASP A C 1
ATOM 1292 O O . ASP A 1 169 ? 6.156 1.149 1.520 1.00 98.56 169 ASP A O 1
ATOM 1296 N N . LEU A 1 170 ? 6.379 1.203 -0.717 1.00 98.50 170 LEU A N 1
ATOM 1297 C CA . LEU A 1 170 ? 5.311 2.176 -0.984 1.00 98.50 170 LEU A CA 1
ATOM 1298 C C . LEU A 1 170 ? 4.315 1.620 -2.010 1.00 98.50 170 LEU A C 1
ATOM 1300 O O . LEU A 1 170 ? 4.724 0.965 -2.960 1.00 98.50 170 LEU A O 1
ATOM 1304 N N . GLN A 1 171 ? 3.022 1.925 -1.876 1.00 97.75 171 GLN A N 1
ATOM 1305 C CA . GLN A 1 171 ? 1.972 1.550 -2.842 1.00 97.75 171 GLN A CA 1
ATOM 1306 C C . GLN A 1 171 ? 1.205 2.807 -3.302 1.00 97.75 171 GLN A C 1
ATOM 1308 O O . GLN A 1 171 ? 0.142 3.113 -2.757 1.00 97.75 171 GLN A O 1
ATOM 1313 N N . PRO A 1 172 ? 1.741 3.583 -4.265 1.00 98.44 172 PRO A N 1
ATOM 1314 C CA . PRO A 1 172 ? 1.255 4.938 -4.547 1.00 98.44 172 PRO A CA 1
ATOM 1315 C C . PRO A 1 172 ? -0.164 5.005 -5.129 1.00 98.44 172 PRO A C 1
ATOM 1317 O O . PRO A 1 172 ? -0.857 6.000 -4.933 1.00 98.44 172 PRO A O 1
ATOM 1320 N N . ILE A 1 173 ? -0.603 3.952 -5.826 1.00 98.38 173 ILE A N 1
ATOM 1321 C CA . ILE A 1 173 ? -1.921 3.878 -6.483 1.00 98.38 173 ILE A CA 1
ATOM 1322 C C . ILE A 1 173 ? -2.912 2.951 -5.766 1.00 98.38 173 ILE A C 1
ATOM 1324 O O . ILE A 1 173 ? -4.023 2.768 -6.253 1.00 98.38 173 ILE A O 1
ATOM 1328 N N . LEU A 1 174 ? -2.559 2.418 -4.591 1.00 97.62 174 LEU A N 1
ATOM 1329 C CA . LEU A 1 174 ? -3.430 1.531 -3.807 1.00 97.62 174 LEU A CA 1
ATOM 1330 C C . LEU A 1 174 ? -4.852 2.064 -3.577 1.00 97.62 174 LEU A C 1
ATOM 1332 O O . LEU A 1 174 ? -5.784 1.262 -3.578 1.00 97.62 174 LEU A O 1
ATOM 1336 N N . PRO A 1 175 ? -5.063 3.377 -3.346 1.00 96.44 175 PRO A N 1
ATOM 1337 C CA . PRO A 1 175 ? -6.408 3.897 -3.117 1.00 96.44 175 PRO A CA 1
ATOM 1338 C C . PRO A 1 175 ? -7.273 3.972 -4.382 1.00 96.44 175 PRO A C 1
ATOM 1340 O O . PRO A 1 175 ? -8.473 4.218 -4.265 1.00 96.44 175 PRO A O 1
ATOM 1343 N N . LEU A 1 176 ? -6.683 3.830 -5.572 1.00 97.69 176 LEU A N 1
ATOM 1344 C CA . LEU A 1 176 ? -7.352 4.067 -6.847 1.00 97.69 176 LEU A CA 1
ATOM 1345 C C . LEU A 1 176 ? -7.990 2.795 -7.389 1.00 97.69 176 LEU A C 1
ATOM 1347 O O . LEU A 1 176 ? -7.393 1.719 -7.320 1.00 97.69 176 LEU A O 1
ATOM 1351 N N . SER A 1 177 ? -9.176 2.943 -7.982 1.00 96.94 177 SER A N 1
ATOM 1352 C CA . SER A 1 177 ? -9.771 1.852 -8.746 1.00 96.94 177 SER A CA 1
ATOM 1353 C C . SER A 1 177 ? -9.055 1.618 -10.071 1.00 96.94 177 SER A C 1
ATOM 1355 O O . SER A 1 177 ? -8.414 2.526 -10.604 1.00 96.94 177 SER A O 1
ATOM 1357 N N . LYS A 1 178 ? -9.217 0.434 -10.666 1.00 95.56 178 LYS A N 1
ATOM 1358 C CA . LYS A 1 178 ? -8.698 0.132 -12.007 1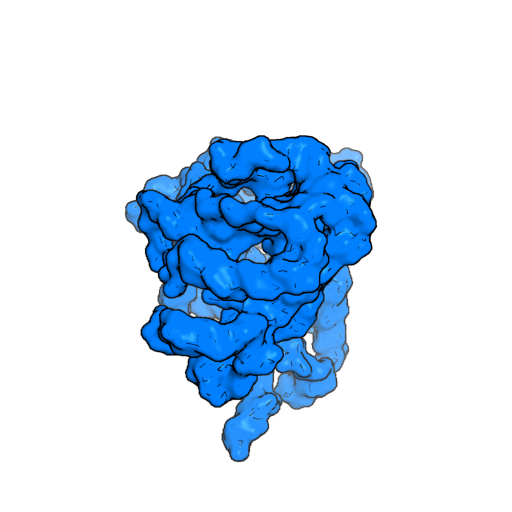.00 95.56 178 LYS A CA 1
ATOM 1359 C C . LYS A 1 178 ? -9.167 1.149 -13.049 1.00 95.56 178 LYS A C 1
ATOM 1361 O O . LYS A 1 178 ? -8.376 1.572 -13.888 1.00 95.56 178 LYS A O 1
ATOM 1366 N N . ARG A 1 179 ? -10.427 1.591 -12.962 1.00 95.88 179 ARG A N 1
ATOM 1367 C CA . ARG A 1 179 ? -10.977 2.675 -13.790 1.00 95.88 179 ARG A CA 1
ATOM 1368 C C . ARG A 1 179 ? -10.175 3.964 -13.618 1.00 95.88 179 ARG A C 1
ATOM 1370 O O . ARG A 1 179 ? -9.673 4.494 -14.600 1.00 95.88 179 ARG A O 1
ATOM 1377 N N . MET A 1 180 ? -9.964 4.405 -12.379 1.00 97.69 180 MET A N 1
ATOM 1378 C CA . MET A 1 180 ? -9.164 5.600 -12.093 1.00 97.69 180 MET A CA 1
ATOM 1379 C C . MET A 1 180 ? -7.716 5.467 -12.576 1.00 97.69 180 MET A C 1
ATOM 1381 O O . MET A 1 180 ? -7.144 6.432 -13.070 1.00 97.69 180 MET A O 1
ATOM 1385 N N . VAL A 1 181 ? -7.108 4.280 -12.469 1.00 97.88 181 VAL A N 1
ATOM 1386 C CA . VAL A 1 181 ? -5.768 4.021 -13.022 1.00 97.88 181 VAL A CA 1
ATOM 1387 C C . VAL A 1 181 ? -5.762 4.210 -14.544 1.00 97.88 181 VAL A C 1
ATOM 1389 O O . VAL A 1 181 ? -4.825 4.815 -15.065 1.00 97.88 181 VAL A O 1
ATOM 1392 N N . ARG A 1 182 ? -6.813 3.779 -15.260 1.00 96.75 182 ARG A N 1
ATOM 1393 C CA . ARG A 1 182 ? -6.975 4.057 -16.701 1.00 96.75 182 ARG A CA 1
ATOM 1394 C C . ARG A 1 182 ? -7.143 5.550 -16.985 1.00 96.75 182 ARG A C 1
ATOM 1396 O O . ARG A 1 182 ? -6.481 6.053 -17.890 1.00 96.75 182 ARG A O 1
ATOM 1403 N N . ASP A 1 183 ? -7.928 6.270 -16.185 1.00 97.25 183 ASP A N 1
ATOM 1404 C CA . ASP A 1 183 ? -8.087 7.726 -16.326 1.00 97.25 183 ASP A CA 1
ATOM 1405 C C . ASP A 1 183 ? -6.738 8.452 -16.168 1.00 97.25 183 ASP A C 1
ATOM 1407 O O . ASP A 1 183 ? -6.402 9.357 -16.939 1.00 97.25 183 ASP A O 1
ATOM 1411 N N . LEU A 1 184 ? -5.913 8.015 -15.207 1.00 98.44 184 LEU A N 1
ATOM 1412 C CA . LEU A 1 184 ? -4.556 8.535 -15.040 1.00 98.44 184 LEU A CA 1
ATOM 1413 C C . LEU A 1 184 ? -3.646 8.170 -16.214 1.00 98.44 184 LEU A C 1
ATOM 1415 O O . LEU A 1 184 ? -2.853 9.008 -16.632 1.00 98.44 184 LEU A O 1
ATOM 1419 N N . ALA A 1 185 ? -3.748 6.953 -16.749 1.00 98.00 185 ALA A N 1
ATOM 1420 C CA . ALA A 1 185 ? -2.962 6.515 -17.899 1.00 98.00 185 ALA A CA 1
ATOM 1421 C C . ALA A 1 185 ? -3.221 7.389 -19.136 1.00 98.00 185 ALA A C 1
ATOM 1423 O O . ALA A 1 185 ? -2.266 7.844 -19.768 1.00 98.00 185 ALA A O 1
ATOM 1424 N N . VAL A 1 186 ? -4.495 7.687 -19.419 1.00 97.81 186 VAL A N 1
ATOM 1425 C CA . VAL A 1 186 ? -4.905 8.608 -20.491 1.00 97.81 186 VAL A CA 1
ATOM 1426 C C . VAL A 1 186 ? -4.326 10.001 -20.247 1.00 97.81 186 VAL A C 1
ATOM 1428 O O . VAL A 1 186 ? -3.680 10.570 -21.124 1.00 97.81 186 VAL A O 1
ATOM 1431 N N . TYR A 1 187 ? -4.494 10.545 -19.039 1.00 98.06 187 TYR A N 1
ATOM 1432 C CA . TYR A 1 187 ? -3.977 11.872 -18.694 1.00 98.06 187 TYR A CA 1
ATOM 1433 C C . TYR A 1 187 ? -2.441 11.970 -18.783 1.00 98.06 187 TYR A C 1
ATOM 1435 O O . TYR A 1 187 ? -1.903 13.014 -19.153 1.00 98.06 187 TYR A O 1
ATOM 1443 N N . LEU A 1 188 ? -1.727 10.894 -18.450 1.00 97.62 188 LEU A N 1
ATOM 1444 C CA . LEU A 1 188 ? -0.267 10.812 -18.537 1.00 97.62 188 LEU A CA 1
ATOM 1445 C C . LEU A 1 188 ? 0.241 10.610 -19.974 1.00 97.62 188 LEU A C 1
ATOM 1447 O O . LEU A 1 188 ? 1.453 10.646 -20.177 1.00 97.62 188 LEU A O 1
ATOM 1451 N N . GLY A 1 189 ? -0.653 10.420 -20.950 1.00 96.94 189 GLY A N 1
ATOM 1452 C CA . GLY A 1 189 ? -0.294 10.202 -22.351 1.00 96.94 189 GLY A CA 1
ATOM 1453 C C . GLY A 1 189 ? 0.359 8.844 -22.598 1.00 96.94 189 GLY A C 1
ATOM 1454 O O . GLY A 1 189 ? 1.239 8.742 -23.451 1.00 96.94 189 GLY A O 1
ATOM 1455 N N . LEU A 1 190 ? -0.018 7.817 -21.828 1.00 97.06 190 LEU A N 1
ATOM 1456 C CA . LEU A 1 190 ? 0.462 6.459 -22.077 1.00 97.06 190 LEU A CA 1
ATOM 1457 C C . LEU A 1 190 ? -0.082 5.932 -23.419 1.00 97.06 190 LEU A C 1
ATOM 1459 O O . LEU A 1 190 ? -1.193 6.298 -23.799 1.00 97.06 190 LEU A O 1
ATOM 1463 N N . PRO A 1 191 ? 0.658 5.059 -24.131 1.00 93.50 191 PRO A N 1
ATOM 1464 C CA . PRO A 1 191 ? 0.191 4.481 -25.387 1.00 93.50 191 PRO A CA 1
ATOM 1465 C C . PRO A 1 191 ? -1.149 3.759 -25.220 1.00 93.50 191 PRO A C 1
ATOM 1467 O O . PRO A 1 191 ? -1.323 2.995 -24.266 1.00 93.50 191 PRO A O 1
ATOM 1470 N N . ASP A 1 192 ? -2.061 3.926 -26.183 1.00 92.88 192 ASP A N 1
ATOM 1471 C CA . ASP A 1 192 ? -3.371 3.251 -26.193 1.00 92.88 192 ASP A CA 1
ATOM 1472 C C . ASP A 1 192 ? -3.225 1.738 -26.013 1.00 92.88 192 ASP A C 1
ATOM 1474 O O . ASP A 1 192 ? -3.988 1.103 -25.287 1.00 92.88 192 ASP A O 1
ATOM 1478 N N . GLU A 1 193 ? -2.173 1.176 -26.608 1.00 90.69 193 GLU A N 1
ATOM 1479 C CA . GLU A 1 193 ? -1.771 -0.217 -26.483 1.00 90.69 193 GLU A CA 1
ATOM 1480 C C . GLU A 1 193 ? -1.603 -0.691 -25.029 1.00 90.69 193 GLU A C 1
ATOM 1482 O O . GLU A 1 193 ? -1.957 -1.837 -24.742 1.00 90.69 193 GLU A O 1
ATOM 1487 N N . ILE A 1 194 ? -1.096 0.159 -24.127 1.00 92.06 194 ILE A N 1
ATOM 1488 C CA . ILE A 1 194 ? -0.982 -0.110 -22.683 1.00 92.06 194 ILE A CA 1
ATOM 1489 C C . ILE A 1 194 ? -2.351 0.038 -21.999 1.00 92.06 194 ILE A C 1
ATOM 1491 O O . ILE A 1 194 ? -2.677 -0.738 -21.101 1.00 92.06 194 ILE A O 1
ATOM 1495 N N . ILE A 1 195 ? -3.156 1.019 -22.421 1.00 92.31 195 ILE A N 1
ATOM 1496 C CA . ILE A 1 195 ? -4.421 1.401 -21.773 1.00 92.31 195 ILE A CA 1
ATOM 1497 C C . ILE A 1 195 ? -5.526 0.364 -22.006 1.00 92.31 195 ILE A C 1
ATOM 1499 O O . ILE A 1 195 ? -6.205 -0.032 -21.059 1.00 92.31 195 ILE A O 1
ATOM 1503 N N . VAL A 1 196 ? -5.722 -0.079 -23.253 1.00 87.25 196 VAL A N 1
ATOM 1504 C CA . VAL A 1 196 ? -6.867 -0.931 -23.640 1.00 87.25 196 VAL A CA 1
ATOM 1505 C C . VAL A 1 196 ? -6.623 -2.425 -23.426 1.00 87.25 196 VAL A C 1
ATOM 1507 O O . VAL A 1 196 ? -7.483 -3.252 -23.730 1.00 87.25 196 VAL A O 1
ATOM 1510 N N . ARG A 1 197 ? -5.435 -2.806 -22.950 1.00 86.50 197 ARG A N 1
ATOM 1511 C CA . ARG A 1 197 ? -5.036 -4.211 -22.874 1.00 86.50 197 ARG A CA 1
ATOM 1512 C C . ARG A 1 197 ? -5.845 -4.973 -21.830 1.00 86.50 197 ARG A C 1
ATOM 1514 O O . ARG A 1 197 ? -6.059 -4.480 -20.723 1.00 86.50 197 ARG A O 1
ATOM 1521 N N . LYS A 1 198 ? -6.217 -6.219 -22.154 1.00 85.81 198 LYS A N 1
ATOM 1522 C CA . LYS A 1 198 ? -6.835 -7.128 -21.178 1.00 85.81 198 LYS A CA 1
ATOM 1523 C C . LYS A 1 198 ? -5.835 -7.389 -20.031 1.00 85.81 198 LYS A C 1
ATOM 1525 O O . LYS A 1 198 ? -4.709 -7.805 -20.324 1.00 85.81 198 LYS A O 1
ATOM 1530 N N . PRO A 1 199 ? -6.206 -7.146 -18.760 1.00 84.62 199 PRO A N 1
ATOM 1531 C CA . PRO A 1 199 ? -5.312 -7.339 -17.619 1.00 84.62 199 PRO A CA 1
ATOM 1532 C C . PRO A 1 199 ? -4.828 -8.787 -17.468 1.00 84.62 199 PRO A C 1
ATOM 1534 O O . PRO A 1 199 ? -5.597 -9.741 -17.630 1.00 84.62 199 PRO A O 1
ATOM 1537 N N . THR A 1 200 ? -3.539 -8.940 -17.169 1.00 87.06 200 THR A N 1
ATOM 1538 C CA . THR A 1 200 ? -2.890 -10.230 -16.920 1.00 87.06 200 THR A CA 1
ATOM 1539 C C . THR A 1 200 ? -1.687 -10.065 -15.998 1.00 87.06 200 THR A C 1
ATOM 1541 O O . THR A 1 200 ? -0.873 -9.157 -16.180 1.00 87.06 200 THR A O 1
ATOM 1544 N N . ALA A 1 201 ? -1.528 -10.987 -15.047 1.00 82.62 201 ALA A N 1
ATOM 1545 C CA . ALA A 1 201 ? -0.333 -11.066 -14.209 1.00 82.62 201 ALA A CA 1
ATOM 1546 C C . ALA A 1 201 ? 0.880 -11.732 -14.906 1.00 82.62 201 ALA A C 1
ATOM 1548 O O . ALA A 1 201 ? 1.999 -11.654 -14.392 1.00 82.62 201 ALA A O 1
ATOM 1549 N N . GLY A 1 202 ? 0.692 -12.387 -16.062 1.00 82.75 202 GLY A N 1
ATOM 1550 C CA . GLY A 1 202 ? 1.781 -13.005 -16.839 1.00 82.75 202 GLY A CA 1
ATOM 1551 C C . GLY A 1 202 ? 2.562 -14.101 -16.094 1.00 82.75 202 GLY A C 1
ATOM 1552 O O . GLY A 1 202 ? 3.766 -14.283 -16.309 1.00 82.75 202 GLY A O 1
ATOM 1553 N N . LEU A 1 203 ? 1.911 -14.797 -15.159 1.00 84.81 203 LEU A N 1
ATOM 1554 C CA . LEU A 1 203 ? 2.526 -15.830 -14.321 1.00 84.81 203 LEU A CA 1
ATOM 1555 C C . LEU A 1 203 ? 2.453 -17.228 -14.948 1.00 84.81 203 LEU A C 1
ATOM 1557 O O . LEU A 1 203 ? 3.273 -18.085 -14.621 1.00 84.81 203 LEU A O 1
ATOM 1561 N N . TRP A 1 204 ? 1.496 -17.456 -15.846 1.00 85.19 204 TRP A N 1
ATOM 1562 C CA . TRP A 1 204 ? 1.380 -18.651 -16.683 1.00 85.19 204 TRP A CA 1
ATOM 1563 C C . TRP A 1 204 ? 0.661 -18.321 -17.995 1.00 85.19 204 TRP A C 1
ATOM 1565 O O . TRP A 1 204 ? -0.007 -17.294 -18.115 1.00 85.19 204 TRP A O 1
ATOM 1575 N N . GLU A 1 205 ? 0.803 -19.198 -18.988 1.00 81.44 205 GLU A N 1
ATOM 1576 C CA . GLU A 1 205 ? 0.199 -19.020 -20.309 1.00 81.44 205 GLU A CA 1
ATOM 1577 C C . GLU A 1 205 ? -1.339 -18.991 -20.235 1.00 81.44 205 GLU A C 1
ATOM 1579 O O . GLU A 1 205 ? -1.957 -19.763 -19.495 1.00 81.44 205 GLU A O 1
ATOM 1584 N N . GLY A 1 206 ? -1.953 -18.074 -20.990 1.00 80.75 206 GLY A N 1
ATOM 1585 C CA . GLY A 1 206 ? -3.408 -17.897 -21.039 1.00 80.75 206 GLY A CA 1
ATOM 1586 C C . GLY A 1 206 ? -4.034 -17.292 -19.776 1.00 80.75 206 GLY A C 1
ATOM 1587 O O . GLY A 1 206 ? -5.248 -17.363 -19.618 1.00 80.75 206 GLY A O 1
ATOM 1588 N N . GLN A 1 207 ? -3.239 -16.724 -18.864 1.00 84.00 207 GLN A N 1
ATOM 1589 C CA . GLN A 1 207 ? -3.760 -16.079 -17.659 1.00 84.00 207 GLN A CA 1
ATOM 1590 C C . GLN A 1 207 ? -4.427 -14.735 -17.977 1.00 84.00 207 GLN A C 1
ATOM 1592 O O . GLN A 1 207 ? -3.779 -13.842 -18.525 1.00 84.00 207 GLN A O 1
ATOM 1597 N N . TYR A 1 208 ? -5.665 -14.554 -17.520 1.00 87.25 208 TYR A N 1
ATOM 1598 C CA . TYR A 1 208 ? -6.344 -13.260 -17.480 1.00 87.25 208 TYR A CA 1
ATOM 1599 C C . TYR A 1 208 ? -6.993 -13.043 -16.119 1.00 87.25 208 TYR A C 1
ATOM 1601 O O . TYR A 1 208 ? -7.584 -13.962 -15.555 1.00 87.25 208 TYR A O 1
ATOM 1609 N N . ASP A 1 209 ? -6.900 -11.819 -15.608 1.00 87.94 209 ASP A N 1
ATOM 1610 C CA . ASP A 1 209 ? -7.274 -11.540 -14.219 1.00 87.94 209 ASP A CA 1
ATOM 1611 C C . ASP A 1 209 ? -8.774 -11.714 -13.969 1.00 87.94 209 ASP A C 1
ATOM 1613 O O . ASP A 1 209 ? -9.173 -12.339 -12.992 1.00 87.94 209 ASP A O 1
ATOM 1617 N N . GLU A 1 210 ? -9.610 -11.218 -14.881 1.00 89.06 210 GLU A N 1
ATOM 1618 C CA . GLU A 1 210 ? -11.074 -11.280 -14.757 1.00 89.06 210 GLU A CA 1
ATOM 1619 C C . GLU A 1 210 ? -11.602 -12.720 -14.809 1.00 89.06 210 GLU A C 1
ATOM 1621 O O . GLU A 1 210 ? -12.573 -13.053 -14.128 1.00 89.06 210 GLU A O 1
ATOM 1626 N N . ASP A 1 211 ? -10.920 -13.594 -15.556 1.00 89.00 211 ASP A N 1
ATOM 1627 C CA . ASP A 1 211 ? -11.273 -15.009 -15.664 1.00 89.00 211 ASP A CA 1
ATOM 1628 C C . ASP A 1 211 ? -10.976 -15.737 -14.331 1.00 89.00 211 ASP A C 1
ATOM 1630 O O . ASP A 1 211 ? -11.766 -16.567 -13.882 1.00 89.00 211 ASP A O 1
ATOM 1634 N N . GLU A 1 212 ? -9.876 -15.384 -13.651 1.00 89.25 212 GLU A N 1
ATOM 1635 C CA . GLU A 1 212 ? -9.496 -15.935 -12.337 1.00 89.25 212 GLU A CA 1
ATOM 1636 C C . GLU A 1 212 ? -10.339 -15.357 -11.184 1.00 89.25 212 GLU A C 1
ATOM 1638 O O . GLU A 1 212 ? -10.665 -16.052 -10.212 1.00 89.25 212 GLU A O 1
ATOM 1643 N N . LEU A 1 213 ? -10.704 -14.075 -11.277 1.00 90.12 213 LEU A N 1
ATOM 1644 C CA . LEU A 1 213 ? -11.574 -13.402 -10.312 1.00 90.12 213 LEU A CA 1
ATOM 1645 C C . LEU A 1 213 ? -13.036 -13.855 -10.443 1.00 90.12 213 LEU A C 1
ATOM 1647 O O . LEU A 1 213 ? -13.751 -13.904 -9.438 1.00 90.12 213 LEU A O 1
ATOM 1651 N N . GLY A 1 214 ? -13.466 -14.221 -11.655 1.00 93.06 214 GLY A N 1
ATOM 1652 C CA . GLY A 1 214 ? -14.854 -14.553 -11.984 1.00 93.06 214 GLY A CA 1
ATOM 1653 C C . GLY A 1 214 ? -15.755 -13.324 -12.148 1.00 93.06 214 GLY A C 1
ATOM 1654 O O . GLY A 1 214 ? -16.979 -13.446 -12.085 1.00 93.06 214 GLY A O 1
ATOM 1655 N N . MET A 1 215 ? -15.164 -12.139 -12.314 1.00 94.94 215 MET A N 1
ATOM 1656 C CA . MET A 1 215 ? -15.855 -10.858 -12.476 1.00 94.94 215 MET A CA 1
ATOM 1657 C C . MET A 1 215 ? -14.950 -9.849 -13.185 1.00 94.94 215 MET A C 1
ATOM 1659 O O . MET A 1 215 ? -13.724 -9.956 -13.098 1.00 94.94 215 MET A O 1
ATOM 1663 N N . SER A 1 216 ? -15.551 -8.867 -13.858 1.00 95.62 216 SER A N 1
ATOM 1664 C CA . SER A 1 216 ? -14.793 -7.759 -14.445 1.00 95.62 216 SER A CA 1
ATOM 1665 C C . SER A 1 216 ? -14.322 -6.770 -13.376 1.00 95.62 216 SER A C 1
ATOM 1667 O O . SER A 1 216 ? -14.845 -6.741 -12.256 1.00 95.62 216 SER A O 1
ATOM 1669 N N . TYR A 1 217 ? -13.348 -5.923 -13.711 1.00 94.81 217 TYR A N 1
ATOM 1670 C CA . TYR A 1 217 ? -12.912 -4.864 -12.794 1.00 94.81 217 TYR A CA 1
ATOM 1671 C C . TYR A 1 217 ? -14.003 -3.814 -12.523 1.00 94.81 217 TYR A C 1
ATOM 1673 O O . TYR A 1 217 ? -14.045 -3.247 -11.433 1.00 94.81 217 TYR A O 1
ATOM 1681 N N . GLU A 1 218 ? -14.902 -3.569 -13.475 1.00 95.00 218 GLU A N 1
ATOM 1682 C CA . GLU A 1 218 ? -16.056 -2.675 -13.315 1.00 95.00 218 GLU A CA 1
ATOM 1683 C C . GLU A 1 218 ? -17.094 -3.276 -12.358 1.00 95.00 218 GLU A C 1
ATOM 1685 O O . GLU A 1 218 ? -17.605 -2.576 -11.481 1.00 95.00 218 GLU A O 1
ATOM 1690 N N . GLU A 1 219 ? -17.364 -4.582 -12.473 1.00 97.06 219 GLU A N 1
ATOM 1691 C CA . GLU A 1 219 ? -18.209 -5.304 -11.515 1.00 97.06 219 GLU A CA 1
ATOM 1692 C C . GLU A 1 219 ? -17.583 -5.278 -10.114 1.00 97.06 219 GLU A C 1
ATOM 1694 O O . GLU A 1 219 ? -18.261 -4.960 -9.136 1.00 97.06 219 GLU A O 1
ATOM 1699 N N . ALA A 1 220 ? -16.278 -5.551 -10.013 1.00 97.38 220 ALA A N 1
ATOM 1700 C CA . ALA A 1 220 ? -15.548 -5.502 -8.752 1.00 97.38 220 ALA A CA 1
ATOM 1701 C C . ALA A 1 220 ? -15.597 -4.105 -8.113 1.00 97.38 220 ALA A C 1
ATOM 1703 O O . ALA A 1 220 ? -15.848 -4.003 -6.912 1.00 97.38 220 ALA A O 1
ATOM 1704 N N . GLU A 1 221 ? -15.400 -3.030 -8.888 1.00 97.50 221 GLU A N 1
ATOM 1705 C CA . GLU A 1 221 ? -15.483 -1.654 -8.385 1.00 97.50 221 GLU A CA 1
ATOM 1706 C C . GLU A 1 221 ? -16.865 -1.385 -7.769 1.00 97.50 221 GLU A C 1
ATOM 1708 O O . GLU A 1 221 ? -16.941 -0.907 -6.635 1.00 97.50 221 GLU A O 1
ATOM 1713 N N . LEU A 1 222 ? -17.953 -1.735 -8.461 1.00 97.69 222 LEU A N 1
ATOM 1714 C CA . LEU A 1 222 ? -19.316 -1.545 -7.956 1.00 97.69 222 LEU A CA 1
ATOM 1715 C C . LEU A 1 222 ? -19.581 -2.352 -6.681 1.00 97.69 222 LEU A C 1
ATOM 1717 O O . LEU A 1 222 ? -20.040 -1.783 -5.690 1.00 97.69 222 LEU A O 1
ATOM 1721 N N . ILE A 1 223 ? -19.238 -3.645 -6.672 1.00 98.06 223 ILE A N 1
ATOM 1722 C CA . ILE A 1 223 ? -19.424 -4.507 -5.496 1.00 98.06 223 ILE A CA 1
ATOM 1723 C C . ILE A 1 223 ? -18.662 -3.940 -4.295 1.00 98.06 223 ILE A C 1
ATOM 1725 O O . ILE A 1 223 ? -19.224 -3.784 -3.212 1.00 98.06 223 ILE A O 1
ATOM 1729 N N . ILE A 1 224 ? -17.383 -3.601 -4.480 1.00 96.81 224 ILE A N 1
ATOM 1730 C CA . ILE A 1 224 ? -16.521 -3.108 -3.403 1.00 96.81 224 ILE A CA 1
ATOM 1731 C C . ILE A 1 224 ? -17.060 -1.792 -2.844 1.00 96.81 224 ILE A C 1
ATOM 1733 O O . ILE A 1 224 ? -17.124 -1.634 -1.626 1.00 96.81 224 ILE A O 1
ATOM 1737 N N . ASN A 1 225 ? -17.473 -0.854 -3.701 1.00 96.44 225 ASN A N 1
ATOM 1738 C CA . ASN A 1 225 ? -18.032 0.415 -3.235 1.00 96.44 225 ASN A CA 1
ATOM 1739 C C . ASN A 1 225 ? -19.387 0.223 -2.546 1.00 96.44 225 ASN A C 1
ATOM 1741 O O . ASN A 1 225 ? -19.626 0.908 -1.555 1.00 96.44 225 ASN A O 1
ATOM 1745 N N . GLY A 1 226 ? -20.220 -0.721 -2.994 1.00 95.38 226 GLY A N 1
ATOM 1746 C CA .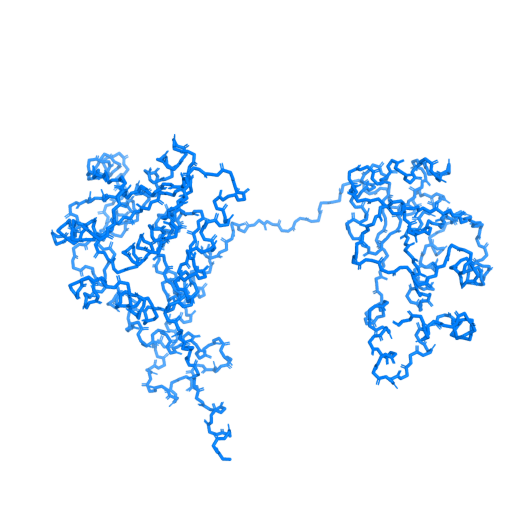 GLY A 1 226 ? -21.462 -1.091 -2.313 1.00 95.38 226 GLY A CA 1
ATOM 1747 C C . GLY A 1 226 ? -21.211 -1.605 -0.896 1.00 95.38 226 GLY A C 1
ATOM 1748 O O . GLY A 1 226 ? -21.739 -1.056 0.069 1.00 95.38 226 GLY A O 1
ATOM 1749 N N . VAL A 1 227 ? -20.303 -2.575 -0.749 1.00 93.50 227 VAL A N 1
ATOM 1750 C CA . VAL A 1 227 ? -19.928 -3.122 0.567 1.00 93.50 227 VAL A CA 1
ATOM 1751 C C . VAL A 1 227 ? -19.349 -2.033 1.478 1.00 93.50 227 VAL A C 1
ATOM 1753 O O . VAL A 1 227 ? -19.695 -1.953 2.653 1.00 93.50 227 VAL A O 1
ATOM 1756 N N . LEU A 1 228 ? -18.474 -1.166 0.955 1.00 91.12 228 LEU A N 1
ATOM 1757 C CA . LEU A 1 228 ? -17.868 -0.078 1.733 1.00 91.12 228 LEU A CA 1
ATOM 1758 C C . LEU A 1 228 ? -18.875 1.006 2.149 1.00 91.12 228 LEU A C 1
ATOM 1760 O O . LEU A 1 228 ? -18.650 1.678 3.154 1.00 91.12 228 LEU A O 1
ATOM 1764 N N . GLN A 1 229 ? -19.960 1.176 1.392 1.00 90.94 229 GLN A N 1
ATOM 1765 C CA . GLN A 1 229 ? -21.066 2.086 1.708 1.00 90.94 229 GLN A CA 1
ATOM 1766 C C . GLN A 1 229 ? -22.111 1.459 2.644 1.00 90.94 229 GLN A C 1
ATOM 1768 O O . GLN A 1 229 ? -23.009 2.163 3.095 1.00 90.94 229 GLN A O 1
ATOM 1773 N N . GLY A 1 230 ? -21.955 0.178 3.000 1.00 90.94 230 GLY A N 1
ATOM 1774 C CA . GLY A 1 230 ? -22.810 -0.512 3.966 1.00 90.94 230 GLY A CA 1
ATOM 1775 C C . GLY A 1 230 ? -24.049 -1.173 3.366 1.00 90.94 230 GLY A C 1
ATOM 1776 O O . GLY A 1 230 ? -24.944 -1.519 4.129 1.00 90.94 230 GLY A O 1
ATOM 1777 N N . PHE A 1 231 ? -24.099 -1.347 2.043 1.00 90.75 231 PHE A N 1
ATOM 1778 C CA . PHE A 1 231 ? -25.158 -2.117 1.394 1.00 90.75 231 PHE A CA 1
ATOM 1779 C C . PHE A 1 231 ? -24.974 -3.617 1.645 1.00 90.75 231 PHE A C 1
ATOM 1781 O O . PHE A 1 231 ? -23.855 -4.140 1.583 1.00 90.75 231 PHE A O 1
ATOM 1788 N N . GLU A 1 232 ? -26.083 -4.309 1.881 1.00 93.38 232 GLU A N 1
ATOM 1789 C CA . GLU A 1 232 ? -26.135 -5.764 1.979 1.00 93.38 232 GLU A CA 1
ATOM 1790 C C . GLU A 1 232 ? -26.007 -6.420 0.584 1.00 93.38 232 GLU A C 1
ATOM 1792 O O . GLU A 1 232 ? -26.291 -5.788 -0.441 1.00 93.38 232 GLU A O 1
ATOM 1797 N N . PRO A 1 233 ? -25.579 -7.694 0.488 1.00 94.81 233 PRO A N 1
ATOM 1798 C CA . PRO A 1 233 ? -25.324 -8.357 -0.796 1.00 94.81 233 PRO A CA 1
ATOM 1799 C C . PRO A 1 233 ? -26.517 -8.360 -1.763 1.00 94.81 233 PRO A C 1
ATOM 1801 O O . PRO A 1 233 ? -26.351 -8.197 -2.978 1.00 94.81 233 PRO A O 1
ATOM 1804 N N . GLU A 1 234 ? -27.723 -8.537 -1.231 1.00 95.56 234 GLU A N 1
ATOM 1805 C CA . GLU A 1 234 ? -28.971 -8.506 -1.987 1.00 95.56 234 GLU A CA 1
ATOM 1806 C C . GLU A 1 234 ? -29.276 -7.101 -2.524 1.00 95.56 234 GLU A C 1
ATOM 1808 O O . GLU A 1 234 ? -29.701 -6.973 -3.671 1.00 95.56 234 GLU A O 1
ATOM 1813 N N . GLU A 1 235 ? -28.983 -6.049 -1.754 1.00 94.69 235 GLU A N 1
ATOM 1814 C CA . GLU A 1 235 ? -29.156 -4.655 -2.186 1.00 94.69 235 GLU A CA 1
ATOM 1815 C C . GLU A 1 235 ? -28.167 -4.306 -3.303 1.00 94.69 235 GLU A C 1
ATOM 1817 O O . GLU A 1 235 ? -28.542 -3.707 -4.309 1.00 94.69 235 GLU A O 1
ATOM 1822 N N . ILE A 1 236 ? -26.908 -4.748 -3.185 1.00 95.00 236 ILE A N 1
ATOM 1823 C CA . ILE A 1 236 ? -25.903 -4.581 -4.247 1.00 95.00 236 ILE A CA 1
ATOM 1824 C C . ILE A 1 236 ? -26.383 -5.258 -5.535 1.00 95.00 236 ILE A C 1
ATOM 1826 O O . ILE A 1 236 ? -26.271 -4.674 -6.616 1.00 95.00 236 ILE A O 1
ATOM 1830 N N . THR A 1 237 ? -26.941 -6.465 -5.425 1.00 96.56 237 THR A N 1
ATOM 1831 C CA . THR A 1 237 ? -27.509 -7.209 -6.560 1.00 96.56 237 THR A CA 1
ATOM 1832 C C . THR A 1 237 ? -28.663 -6.438 -7.205 1.00 96.56 237 THR A C 1
ATOM 1834 O O . THR A 1 237 ? -28.689 -6.284 -8.425 1.00 96.56 237 THR A O 1
ATOM 1837 N N . GLU A 1 238 ? -29.594 -5.916 -6.404 1.00 94.81 238 GLU A N 1
ATOM 1838 C CA . GLU A 1 238 ? -30.750 -5.152 -6.885 1.00 94.81 238 GLU A CA 1
ATOM 1839 C C . GLU A 1 238 ? -30.338 -3.847 -7.585 1.00 94.81 238 GLU A C 1
ATOM 1841 O O . GLU A 1 238 ? -30.847 -3.538 -8.662 1.00 94.81 238 GLU A O 1
ATOM 1846 N N . ILE A 1 239 ? -29.375 -3.112 -7.019 1.00 94.19 239 ILE A N 1
ATOM 1847 C CA . ILE A 1 239 ? -28.918 -1.816 -7.543 1.00 94.19 239 ILE A CA 1
ATOM 1848 C C . ILE A 1 239 ? -28.099 -1.978 -8.829 1.00 94.19 239 ILE A C 1
ATOM 1850 O O . ILE A 1 239 ? -28.227 -1.180 -9.758 1.00 94.19 239 ILE A O 1
ATOM 1854 N N . THR A 1 240 ? -27.217 -2.979 -8.880 1.00 94.94 240 THR A N 1
ATOM 1855 C CA . THR A 1 240 ? -26.225 -3.116 -9.963 1.00 94.94 240 THR A CA 1
ATOM 1856 C C . THR A 1 240 ? -26.640 -4.097 -11.054 1.00 94.94 240 THR A C 1
ATOM 1858 O O . THR A 1 240 ? -26.080 -4.065 -12.149 1.00 94.94 240 THR A O 1
ATOM 1861 N N . GLY A 1 241 ? -27.581 -4.999 -10.760 1.00 95.75 241 GLY A N 1
ATOM 1862 C CA . GLY A 1 241 ? -27.901 -6.148 -11.607 1.00 95.75 241 GLY A CA 1
ATOM 1863 C C . GLY A 1 241 ? -26.810 -7.228 -11.636 1.00 95.75 241 GLY A C 1
ATOM 1864 O O . GLY A 1 241 ? -26.938 -8.197 -12.386 1.00 95.75 241 GLY A O 1
ATOM 1865 N N . ILE A 1 242 ? -25.738 -7.084 -10.850 1.00 97.25 242 ILE A N 1
ATOM 1866 C CA . ILE A 1 242 ? -24.667 -8.077 -10.746 1.00 97.25 242 ILE A CA 1
ATOM 1867 C C . ILE A 1 242 ? -25.181 -9.268 -9.936 1.00 97.25 242 ILE A C 1
ATOM 1869 O O . ILE A 1 242 ? -25.747 -9.093 -8.864 1.00 97.25 242 ILE A O 1
ATOM 1873 N N . GLY A 1 243 ? -24.962 -10.487 -10.433 1.00 97.69 243 GLY A N 1
ATOM 1874 C CA . GLY A 1 243 ? -25.418 -11.708 -9.770 1.00 97.69 243 GLY A CA 1
ATOM 1875 C C . GLY A 1 243 ? -24.897 -11.854 -8.335 1.00 97.69 243 GLY A C 1
ATOM 1876 O O . GLY A 1 243 ? -23.720 -11.608 -8.052 1.00 97.69 243 GLY A O 1
ATOM 1877 N N . LEU A 1 244 ? -25.772 -12.311 -7.433 1.00 97.50 244 LEU A N 1
ATOM 1878 C CA . LEU A 1 244 ? -25.460 -12.534 -6.015 1.00 97.50 244 LEU A CA 1
ATOM 1879 C C . LEU A 1 244 ? -24.268 -13.487 -5.812 1.00 97.50 244 LEU A C 1
ATOM 1881 O O . LEU A 1 244 ? -23.533 -13.374 -4.829 1.00 97.50 244 LEU A O 1
ATOM 1885 N N . ASP A 1 245 ? -24.038 -14.407 -6.752 1.00 97.44 245 ASP A N 1
ATOM 1886 C CA . ASP A 1 245 ? -22.882 -15.302 -6.775 1.00 97.44 245 ASP A CA 1
ATOM 1887 C C . ASP A 1 245 ? -21.556 -14.529 -6.869 1.00 97.44 245 ASP A C 1
ATOM 1889 O O . ASP A 1 245 ? -20.633 -14.814 -6.102 1.00 97.44 245 ASP A O 1
ATOM 1893 N N . LYS A 1 246 ? -21.476 -13.500 -7.724 1.00 97.94 246 LYS A N 1
ATOM 1894 C CA . LYS A 1 246 ? -20.293 -12.635 -7.856 1.00 97.94 246 LYS A CA 1
ATOM 1895 C C . LYS A 1 246 ? -20.098 -11.742 -6.635 1.00 97.94 246 LYS A C 1
ATOM 1897 O O . LYS A 1 246 ? -18.973 -11.624 -6.147 1.00 97.94 246 LYS A O 1
ATOM 1902 N N . VAL A 1 247 ? -21.181 -11.168 -6.101 1.00 98.00 247 VAL A N 1
ATOM 1903 C CA . VAL A 1 247 ? -21.142 -10.349 -4.873 1.00 98.00 247 VAL A CA 1
ATOM 1904 C C . VAL A 1 247 ? -20.586 -11.174 -3.708 1.00 98.00 247 VAL A C 1
ATOM 1906 O O . VAL A 1 247 ? -19.590 -10.805 -3.081 1.00 98.00 247 VAL A O 1
ATOM 1909 N N . THR A 1 248 ? -21.161 -12.359 -3.486 1.00 97.06 248 THR A N 1
ATOM 1910 C CA . THR A 1 248 ? -20.728 -13.287 -2.433 1.00 97.06 248 THR A CA 1
AT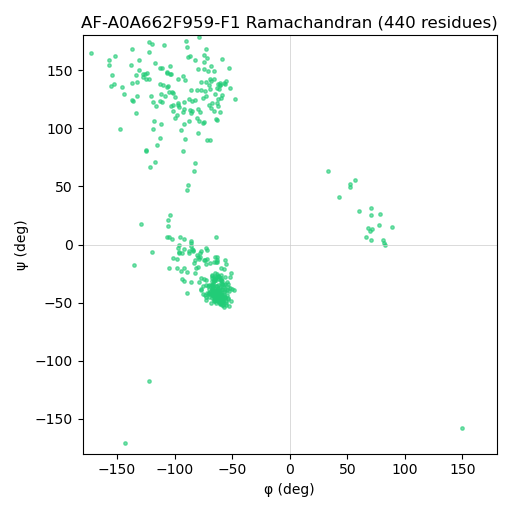OM 1911 C C . THR A 1 248 ? -19.288 -13.750 -2.660 1.00 97.06 248 THR A C 1
ATOM 1913 O O . THR A 1 248 ? -18.497 -13.825 -1.717 1.00 97.06 248 THR A O 1
ATOM 1916 N N . ARG A 1 249 ? -18.903 -14.013 -3.915 1.00 96.81 249 ARG A N 1
ATOM 1917 C CA . ARG A 1 249 ? -17.533 -14.382 -4.289 1.00 96.81 249 ARG A CA 1
ATOM 1918 C C . ARG A 1 249 ? -16.523 -13.291 -3.933 1.00 96.81 249 ARG A C 1
ATOM 1920 O O . ARG A 1 249 ? -15.475 -13.627 -3.380 1.00 96.81 249 ARG A O 1
ATOM 1927 N N . ALA A 1 250 ? -16.815 -12.022 -4.216 1.00 97.69 250 ALA A N 1
ATOM 1928 C CA . ALA A 1 250 ? -15.939 -10.896 -3.887 1.00 97.69 250 ALA A CA 1
ATOM 1929 C C . ALA A 1 250 ? -15.748 -10.746 -2.369 1.00 97.69 250 ALA A C 1
ATOM 1931 O O . ALA A 1 250 ? -14.620 -10.593 -1.890 1.00 97.69 250 ALA A O 1
ATOM 1932 N N . MET A 1 251 ? -16.834 -10.859 -1.600 1.00 97.06 251 MET A N 1
ATOM 1933 C CA . MET A 1 251 ? -16.789 -10.816 -0.135 1.00 97.06 251 MET A CA 1
ATOM 1934 C C . MET A 1 251 ? -16.001 -11.993 0.448 1.00 97.06 251 MET A C 1
ATOM 1936 O O . MET A 1 251 ? -15.198 -11.810 1.366 1.00 97.06 251 MET A O 1
ATOM 1940 N N . GLU A 1 252 ? -16.170 -13.194 -0.106 1.00 97.19 252 GLU A N 1
ATOM 1941 C CA . GLU A 1 252 ? -15.429 -14.374 0.337 1.00 97.19 252 GLU A CA 1
ATOM 1942 C C . GLU A 1 252 ? -13.941 -14.279 -0.022 1.00 97.19 252 GLU A C 1
ATOM 1944 O O . GLU A 1 252 ? -13.088 -14.583 0.814 1.00 97.19 252 GLU A O 1
ATOM 1949 N N . LEU A 1 253 ? -13.603 -13.783 -1.221 1.00 97.25 253 LEU A N 1
ATOM 1950 C CA . LEU A 1 253 ? -12.224 -13.453 -1.599 1.00 97.25 253 LEU A CA 1
ATOM 1951 C C . LEU A 1 253 ? -11.606 -12.480 -0.604 1.00 97.25 253 LEU A C 1
ATOM 1953 O O . LEU A 1 253 ? -10.517 -12.742 -0.087 1.00 97.25 253 LEU A O 1
ATOM 1957 N N . HIS A 1 254 ? -12.313 -11.397 -0.278 1.00 96.75 254 HIS A N 1
ATOM 1958 C CA . HIS A 1 254 ? -11.864 -10.443 0.723 1.00 96.75 254 HIS A CA 1
ATOM 1959 C C . HIS A 1 254 ? -11.618 -11.141 2.066 1.00 96.75 254 HIS A C 1
ATOM 1961 O O . HIS A 1 254 ? -10.511 -11.092 2.603 1.00 96.75 254 HIS A O 1
ATOM 1967 N N . ARG A 1 255 ? -12.596 -11.875 2.594 1.00 96.69 255 ARG A N 1
ATOM 1968 C CA . ARG A 1 255 ? -12.486 -12.542 3.896 1.00 96.69 255 ARG A CA 1
ATOM 1969 C C . ARG A 1 255 ? -11.328 -13.546 3.953 1.00 96.69 255 ARG A C 1
ATOM 1971 O O . ARG A 1 255 ? -10.507 -13.483 4.869 1.00 96.69 255 ARG A O 1
ATOM 1978 N N . LEU A 1 256 ? -11.226 -14.446 2.973 1.00 96.75 256 LEU A N 1
ATOM 1979 C CA . LEU A 1 256 ? -10.199 -15.495 2.934 1.00 96.75 256 LEU A CA 1
ATOM 1980 C C . LEU A 1 256 ? -8.788 -14.933 2.764 1.00 96.75 256 LEU A C 1
ATOM 1982 O O . LEU A 1 256 ? -7.828 -15.500 3.286 1.00 96.75 256 LEU A O 1
ATOM 1986 N N . THR A 1 257 ? -8.648 -13.806 2.067 1.00 96.50 257 THR A N 1
ATOM 1987 C CA . THR A 1 257 ? -7.348 -13.181 1.794 1.00 96.50 257 THR A CA 1
ATOM 1988 C C . THR A 1 257 ? -6.972 -12.081 2.785 1.00 96.50 257 THR A C 1
ATOM 1990 O O . THR A 1 257 ? -5.931 -11.446 2.615 1.00 96.50 257 THR A O 1
ATOM 1993 N N . GLU A 1 258 ? -7.745 -11.873 3.859 1.00 95.19 258 GLU A N 1
ATOM 1994 C CA . GLU A 1 258 ? -7.477 -10.862 4.897 1.00 95.19 258 GLU A CA 1
ATOM 1995 C C . GLU A 1 258 ? -6.024 -10.906 5.393 1.00 95.19 258 GLU A C 1
ATOM 1997 O O . GLU A 1 258 ? -5.374 -9.878 5.599 1.00 95.19 258 GLU A O 1
ATOM 2002 N N . HIS A 1 259 ? -5.478 -12.115 5.536 1.00 94.00 259 HIS A N 1
ATOM 2003 C CA . HIS A 1 259 ? -4.109 -12.326 5.987 1.00 94.00 259 HIS A CA 1
ATOM 2004 C C . HIS A 1 259 ? -3.053 -11.675 5.077 1.00 94.00 259 HIS A C 1
ATOM 2006 O O . HIS A 1 259 ? -1.929 -11.468 5.534 1.00 94.00 259 HIS A O 1
ATOM 2012 N N . LYS A 1 260 ? -3.362 -11.361 3.810 1.00 95.31 260 LYS A N 1
ATOM 2013 C CA . LYS A 1 260 ? -2.454 -10.662 2.889 1.00 95.31 260 LYS A CA 1
ATOM 2014 C C . LYS A 1 260 ? -2.370 -9.160 3.169 1.00 95.31 260 LYS A C 1
ATOM 2016 O O . LYS A 1 260 ? -1.305 -8.590 2.966 1.00 95.31 260 LYS A O 1
ATOM 2021 N N . ARG A 1 261 ? -3.440 -8.559 3.701 1.00 93.44 261 ARG A N 1
ATOM 2022 C CA . ARG A 1 261 ? -3.573 -7.112 3.967 1.00 93.44 261 ARG A CA 1
ATOM 2023 C C . ARG A 1 261 ? -3.248 -6.699 5.403 1.00 93.44 261 ARG A C 1
ATOM 2025 O O . ARG A 1 261 ? -3.325 -5.527 5.749 1.00 93.44 261 ARG A O 1
ATOM 2032 N N . ARG A 1 262 ? -2.897 -7.656 6.263 1.00 88.44 262 ARG A N 1
ATOM 2033 C CA . ARG A 1 262 ? -2.501 -7.402 7.652 1.00 88.44 262 ARG A CA 1
ATOM 2034 C C . ARG A 1 262 ? -1.027 -7.726 7.873 1.00 88.44 262 ARG A C 1
ATOM 2036 O O . ARG A 1 262 ? -0.463 -8.644 7.256 1.00 88.44 262 ARG A O 1
ATOM 2043 N N . LEU A 1 263 ? -0.435 -7.017 8.835 1.00 86.62 263 LEU A N 1
ATOM 2044 C CA . LEU A 1 263 ? 0.808 -7.449 9.468 1.00 86.62 263 LEU A CA 1
ATOM 2045 C C . LEU A 1 263 ? 0.656 -8.895 9.975 1.00 86.62 263 LEU A C 1
ATOM 2047 O O . LEU A 1 263 ? -0.466 -9.325 10.274 1.00 86.62 263 LEU A O 1
ATOM 2051 N N . PRO A 1 264 ? 1.755 -9.670 10.054 1.00 85.25 264 PRO A N 1
ATOM 2052 C CA . PRO A 1 264 ? 1.720 -10.990 10.672 1.00 85.25 264 PRO A CA 1
ATOM 2053 C C . PRO A 1 264 ? 1.001 -10.933 12.025 1.00 85.25 264 PRO A C 1
ATOM 2055 O O . PRO A 1 264 ? 1.345 -10.110 12.874 1.00 85.25 264 PRO A O 1
ATOM 2058 N N . LYS A 1 265 ? -0.026 -11.775 12.211 1.00 84.12 265 LYS A N 1
ATOM 2059 C CA . LYS A 1 265 ? -0.769 -11.832 13.475 1.00 84.12 265 LYS A CA 1
ATOM 2060 C C . LYS A 1 265 ? 0.207 -12.270 14.569 1.00 84.12 265 LYS A C 1
ATOM 2062 O O . LYS A 1 265 ? 0.771 -13.357 14.490 1.00 84.12 265 LYS 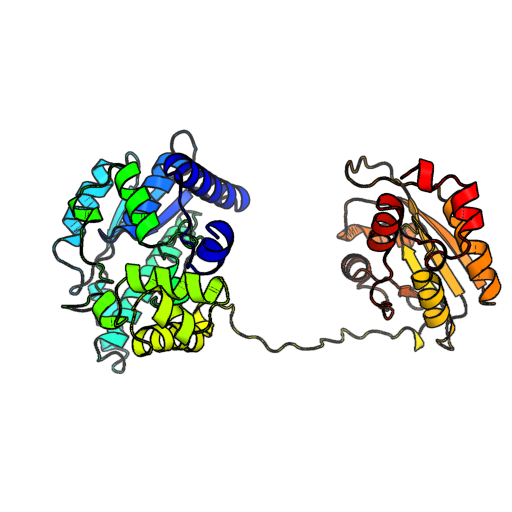A O 1
ATOM 2067 N N . ALA A 1 266 ? 0.397 -11.414 15.563 1.00 83.75 266 ALA A N 1
ATOM 2068 C CA . ALA A 1 266 ? 1.101 -11.732 16.796 1.00 83.75 266 ALA A CA 1
ATOM 2069 C C . ALA A 1 266 ? 0.070 -11.860 17.929 1.00 83.75 266 ALA A C 1
ATOM 2071 O O . ALA A 1 266 ? -0.960 -11.176 17.881 1.00 83.75 266 ALA A O 1
ATOM 2072 N N . PRO A 1 267 ? 0.301 -12.725 18.931 1.00 79.69 267 PRO A N 1
ATOM 2073 C CA . PRO A 1 267 ? -0.558 -12.765 20.105 1.00 79.69 267 PRO A CA 1
ATOM 2074 C C . PRO A 1 267 ? -0.518 -11.409 20.817 1.00 79.69 267 PRO A C 1
ATOM 2076 O O . PRO A 1 267 ? 0.550 -10.820 20.990 1.00 79.69 267 PRO A O 1
ATOM 2079 N N . GLN A 1 268 ? -1.682 -10.922 21.245 1.00 76.62 268 GLN A N 1
ATOM 2080 C CA . GLN A 1 268 ? -1.739 -9.831 22.210 1.00 76.62 268 GLN A CA 1
ATOM 2081 C C . GLN A 1 268 ? -1.373 -10.420 23.567 1.00 76.62 268 GLN A C 1
ATOM 2083 O O . GLN A 1 268 ? -2.139 -11.182 24.150 1.00 76.62 268 GLN A O 1
ATOM 2088 N N . LEU A 1 269 ? -0.159 -10.127 24.018 1.00 70.75 269 LEU A N 1
ATOM 2089 C CA . LEU A 1 269 ? 0.303 -10.503 25.343 1.00 70.75 269 LEU A CA 1
ATOM 2090 C C . LEU A 1 269 ? 0.167 -9.284 26.249 1.00 70.75 269 LEU A C 1
ATOM 2092 O O . LEU A 1 269 ? 0.706 -8.220 25.940 1.00 70.75 269 LEU A O 1
ATOM 2096 N N . GLU A 1 270 ? -0.514 -9.449 27.378 1.00 56.97 270 GLU A N 1
ATOM 2097 C CA . GLU A 1 270 ? -0.364 -8.531 28.503 1.00 56.97 270 GLU A CA 1
ATOM 2098 C C . GLU A 1 270 ? 1.014 -8.780 29.115 1.00 56.97 270 GLU A C 1
ATOM 2100 O O . GLU A 1 270 ? 1.218 -9.654 29.955 1.00 56.97 270 GLU A O 1
ATOM 2105 N N . LEU A 1 271 ? 2.009 -8.056 28.610 1.00 59.97 271 LEU A N 1
ATOM 2106 C CA . LEU A 1 271 ? 3.347 -8.079 29.176 1.00 59.97 271 LEU A CA 1
ATOM 2107 C C . LEU A 1 271 ? 3.347 -7.173 30.411 1.00 59.97 271 LEU A C 1
ATOM 2109 O O . LEU A 1 271 ? 3.499 -5.960 30.296 1.00 59.97 271 LEU A O 1
ATOM 2113 N N . SER A 1 272 ? 3.165 -7.763 31.593 1.00 46.25 272 SER A N 1
ATOM 2114 C CA . SER A 1 272 ? 3.393 -7.071 32.863 1.00 46.25 272 SER A CA 1
ATOM 2115 C C . SER A 1 272 ? 4.902 -6.954 33.095 1.00 46.25 272 SER A C 1
ATOM 2117 O O . SER A 1 272 ? 5.580 -7.933 33.432 1.00 46.25 272 SER A O 1
ATOM 2119 N N . TYR A 1 273 ? 5.459 -5.766 32.901 1.00 51.97 273 TYR A N 1
ATOM 2120 C CA . TYR A 1 273 ? 6.877 -5.504 33.135 1.00 51.97 273 TYR A CA 1
ATOM 2121 C C . TYR A 1 273 ? 7.123 -5.234 34.621 1.00 51.97 273 TYR A C 1
ATOM 2123 O O . TYR A 1 273 ? 7.388 -4.098 34.969 1.00 51.97 273 TYR A O 1
ATOM 2131 N N . ARG A 1 274 ? 7.018 -6.250 35.500 1.00 43.56 274 ARG A N 1
ATOM 2132 C CA . ARG A 1 274 ? 7.154 -6.093 36.972 1.00 43.56 274 ARG A CA 1
ATOM 2133 C C . ARG A 1 274 ? 6.622 -4.730 37.452 1.00 43.56 274 ARG A C 1
ATOM 2135 O O . ARG A 1 274 ? 7.377 -3.901 37.961 1.00 43.56 274 ARG A O 1
ATOM 2142 N N . ASP A 1 275 ? 5.328 -4.502 37.261 1.00 49.38 275 ASP A N 1
ATOM 2143 C CA . ASP A 1 275 ? 4.650 -3.396 37.917 1.00 49.38 275 ASP A CA 1
ATOM 2144 C C . ASP A 1 275 ? 4.713 -3.674 39.419 1.00 49.38 275 ASP A C 1
ATOM 2146 O O . ASP A 1 275 ? 4.052 -4.586 39.914 1.00 49.38 275 ASP A O 1
ATOM 2150 N N . ARG A 1 276 ? 5.527 -2.922 40.167 1.00 55.47 276 ARG A N 1
ATOM 2151 C CA . ARG A 1 276 ? 5.194 -2.734 41.580 1.00 55.47 276 ARG A CA 1
ATOM 2152 C C . ARG A 1 276 ? 3.863 -1.994 41.560 1.00 55.47 276 ARG A C 1
ATOM 2154 O O . ARG A 1 276 ? 3.813 -0.848 41.115 1.00 55.47 276 ARG A O 1
ATOM 2161 N N . GLY A 1 277 ? 2.775 -2.678 41.895 1.00 63.25 277 GLY A N 1
ATOM 2162 C CA . GLY A 1 277 ? 1.453 -2.063 41.911 1.00 63.25 277 GLY A CA 1
ATOM 2163 C C . GLY A 1 277 ? 1.426 -0.873 42.871 1.00 63.25 277 GLY A C 1
ATOM 2164 O O . GLY A 1 277 ? 2.242 -0.779 43.787 1.00 63.25 277 GLY A O 1
ATOM 2165 N N . ILE A 1 278 ? 0.455 0.025 42.692 1.00 77.50 278 ILE A N 1
ATOM 2166 C CA . ILE A 1 278 ? 0.172 1.130 43.627 1.00 77.50 278 ILE A CA 1
ATOM 2167 C C . ILE A 1 278 ? 0.026 0.647 45.086 1.00 77.50 278 ILE A C 1
ATOM 2169 O O . ILE A 1 278 ? 0.319 1.399 46.009 1.00 77.50 278 ILE A O 1
ATOM 2173 N N . GLU A 1 279 ? -0.337 -0.623 45.290 1.00 79.19 279 GLU A N 1
ATOM 2174 C CA . GLU A 1 279 ? -0.402 -1.294 46.591 1.00 79.19 279 GLU A CA 1
ATOM 2175 C C . GLU A 1 279 ? 0.955 -1.419 47.300 1.00 79.19 279 GLU A C 1
ATOM 2177 O O . GLU A 1 279 ? 0.985 -1.497 48.517 1.00 79.19 279 GLU A O 1
ATOM 2182 N N . GLU A 1 280 ? 2.092 -1.420 46.604 1.00 80.69 280 GLU A N 1
ATOM 2183 C CA . GLU A 1 280 ? 3.415 -1.571 47.236 1.00 80.69 280 GLU A CA 1
ATOM 2184 C C . GLU A 1 280 ? 4.081 -0.234 47.598 1.00 80.69 280 GLU A C 1
ATOM 2186 O O . GLU A 1 280 ? 5.176 -0.225 48.160 1.00 80.69 280 GLU A O 1
ATOM 2191 N N . CYS A 1 281 ? 3.466 0.895 47.242 1.00 87.50 281 CYS A N 1
ATOM 2192 C CA . CYS A 1 281 ? 4.041 2.228 47.413 1.00 87.50 281 CYS A CA 1
ATOM 2193 C C . CYS A 1 281 ? 3.360 2.994 48.546 1.00 87.50 281 CYS A C 1
ATOM 2195 O O . CYS A 1 281 ? 2.155 2.868 48.753 1.00 87.50 281 CYS A O 1
ATOM 2197 N N . THR A 1 282 ? 4.121 3.862 49.218 1.00 92.19 282 THR A N 1
ATOM 2198 C CA . THR A 1 282 ? 3.570 4.807 50.206 1.00 92.19 282 THR A CA 1
ATOM 2199 C C . THR A 1 282 ? 3.326 6.211 49.661 1.00 92.19 282 THR A C 1
ATOM 2201 O O . THR A 1 282 ? 2.644 7.032 50.283 1.00 92.19 282 THR A O 1
ATOM 2204 N N . LYS A 1 283 ? 3.862 6.514 48.473 1.00 93.56 283 LYS A N 1
ATOM 2205 C CA . LYS A 1 283 ? 3.700 7.805 47.792 1.00 93.56 283 LYS A CA 1
ATOM 2206 C C . LYS A 1 283 ? 3.076 7.608 46.420 1.00 93.56 283 LYS A C 1
ATOM 2208 O O . LYS A 1 283 ? 3.464 6.704 45.688 1.00 93.56 283 LYS A O 1
ATOM 2213 N N . ALA A 1 284 ? 2.198 8.522 46.022 1.00 94.00 284 ALA A N 1
ATOM 2214 C CA . ALA A 1 284 ? 1.713 8.618 44.649 1.00 94.00 284 ALA A CA 1
ATOM 2215 C C . ALA A 1 284 ? 2.036 9.992 44.060 1.00 94.00 284 ALA A C 1
ATOM 2217 O O . ALA A 1 284 ? 1.689 11.018 44.641 1.00 94.00 284 ALA A O 1
ATOM 2218 N N . LEU A 1 285 ? 2.674 10.017 42.892 1.00 94.56 285 LEU A N 1
ATOM 2219 C CA . LEU A 1 285 ? 2.898 11.217 42.096 1.00 94.56 285 LEU A CA 1
ATOM 2220 C C . LEU A 1 285 ? 1.864 11.296 40.974 1.00 94.56 285 LEU A C 1
ATOM 2222 O O . LEU A 1 285 ? 1.943 10.555 39.999 1.00 94.56 285 LEU A O 1
ATOM 2226 N N . VAL A 1 286 ? 0.924 12.231 41.089 1.00 93.50 286 VAL A N 1
ATOM 2227 C CA . VAL A 1 286 ? -0.063 12.530 40.046 1.00 93.50 286 VAL A CA 1
ATOM 2228 C C . VAL A 1 286 ? 0.438 13.700 39.214 1.00 93.50 286 VAL A C 1
ATOM 2230 O O . VAL A 1 286 ? 0.619 14.799 39.742 1.00 93.50 286 VAL A O 1
ATOM 2233 N N . ILE A 1 287 ? 0.658 13.479 37.918 1.00 88.81 287 ILE A N 1
ATOM 2234 C CA . ILE A 1 287 ? 1.173 14.506 37.002 1.00 88.81 287 ILE A CA 1
ATOM 2235 C C . ILE A 1 287 ? 0.087 14.893 36.010 1.00 88.81 287 ILE A C 1
ATOM 2237 O O . ILE A 1 287 ? -0.508 14.044 35.350 1.00 88.81 287 ILE A O 1
ATOM 2241 N N . GLY A 1 288 ? -0.149 16.192 35.869 1.00 87.06 288 GLY A N 1
ATOM 2242 C CA . GLY A 1 288 ? -1.089 16.699 34.886 1.00 87.06 288 GLY A CA 1
ATOM 2243 C C . GLY A 1 288 ? -1.062 18.214 34.788 1.00 87.06 288 GLY A C 1
ATOM 2244 O O . GLY A 1 288 ? -0.557 18.914 35.659 1.00 87.06 288 GLY A O 1
ATOM 2245 N N . ARG A 1 289 ? -1.641 18.753 33.716 1.00 85.25 289 ARG A N 1
ATOM 2246 C CA . ARG A 1 289 ? -1.801 20.210 33.564 1.00 85.25 289 ARG A CA 1
ATOM 2247 C C . ARG A 1 289 ? -2.985 20.764 34.355 1.00 85.25 289 ARG A C 1
ATOM 2249 O O . ARG A 1 289 ? -3.066 21.973 34.527 1.00 85.25 289 ARG A O 1
ATOM 2256 N N . PHE A 1 290 ? -3.933 19.901 34.740 1.00 86.06 290 PHE A N 1
ATOM 2257 C CA . PHE A 1 290 ? -5.145 20.223 35.509 1.00 86.06 290 PHE A CA 1
ATOM 2258 C C . PHE A 1 290 ? -5.850 21.516 35.059 1.00 86.06 290 PHE A C 1
ATOM 2260 O O . PHE A 1 290 ? -6.335 22.299 35.872 1.00 86.06 290 PHE A O 1
ATOM 2267 N N . GLN A 1 291 ? -5.925 21.732 33.739 1.00 79.19 291 GLN A N 1
ATOM 2268 C CA . GLN A 1 291 ? -6.506 22.943 33.140 1.00 79.19 291 GLN A CA 1
ATOM 2269 C C . GLN A 1 291 ? -7.997 23.107 33.460 1.00 79.19 291 GLN A C 1
ATOM 2271 O O . GLN A 1 291 ? -8.563 24.168 33.229 1.00 79.19 291 GLN A O 1
ATOM 2276 N N . MET A 1 292 ? -8.629 22.054 33.975 1.00 82.62 292 MET A N 1
ATOM 2277 C CA . MET A 1 292 ? -9.925 22.089 34.631 1.00 82.62 292 MET A CA 1
ATOM 2278 C C . MET A 1 292 ? -10.050 20.909 35.592 1.00 82.62 292 MET A C 1
ATOM 2280 O O . MET A 1 292 ? -9.723 19.775 35.242 1.00 82.62 292 MET A O 1
ATOM 2284 N N . VAL A 1 293 ? -10.571 21.151 36.793 1.00 85.44 293 VAL A N 1
ATOM 2285 C CA . VAL A 1 293 ? -10.787 20.092 37.787 1.00 85.44 293 VAL A CA 1
ATOM 2286 C C . VAL A 1 293 ? -12.196 19.522 37.617 1.00 85.44 293 VAL A C 1
ATOM 2288 O O . VAL A 1 293 ? -13.161 20.035 38.170 1.00 85.44 293 VAL A O 1
ATOM 2291 N N . HIS A 1 294 ? -12.343 18.478 36.802 1.00 87.25 294 HIS A N 1
ATOM 2292 C CA . HIS A 1 294 ? -13.603 17.733 36.648 1.00 87.25 294 HIS A CA 1
ATOM 2293 C C . HIS A 1 294 ? -13.774 16.569 37.633 1.00 87.25 294 HIS A C 1
ATOM 2295 O O . HIS A 1 294 ? -12.814 16.167 38.287 1.00 87.25 294 HIS A O 1
ATOM 2301 N N . ILE A 1 295 ? -14.981 15.988 37.690 1.00 83.94 295 ILE A N 1
ATOM 2302 C CA . ILE A 1 295 ? -15.314 14.825 38.542 1.00 83.94 295 ILE A CA 1
ATOM 2303 C C . ILE A 1 295 ? -14.354 13.651 38.315 1.00 83.94 295 ILE A C 1
ATOM 2305 O O . ILE A 1 295 ? -13.977 12.981 39.266 1.00 83.94 295 ILE A O 1
ATOM 2309 N N . GLY A 1 296 ? -13.868 13.452 37.087 1.00 84.50 296 GLY A N 1
ATOM 2310 C CA . GLY A 1 296 ? -12.823 12.453 36.825 1.00 84.50 296 GLY A CA 1
ATOM 2311 C C . GLY A 1 296 ? -11.556 12.614 37.689 1.00 84.50 296 GLY A C 1
ATOM 2312 O O . GLY A 1 296 ? -10.973 11.610 38.072 1.00 84.50 296 GLY A O 1
ATOM 2313 N N . HIS A 1 297 ? -11.158 13.837 38.070 1.00 87.62 297 HIS A N 1
ATOM 2314 C CA . HIS A 1 297 ? -10.055 14.035 39.023 1.00 87.62 297 HIS A CA 1
ATOM 2315 C C . HIS A 1 297 ? -10.452 13.657 40.454 1.00 87.62 297 HIS A C 1
ATOM 2317 O O . HIS A 1 297 ? -9.627 13.132 41.189 1.00 87.62 297 HIS A O 1
ATOM 2323 N N . VAL A 1 298 ? -11.705 13.898 40.852 1.00 86.75 298 VAL A N 1
ATOM 2324 C CA . VAL A 1 298 ? -12.226 13.463 42.160 1.00 86.75 298 VAL A CA 1
ATOM 2325 C C . VAL A 1 298 ? -12.123 11.947 42.270 1.00 86.75 298 VAL A C 1
ATOM 2327 O O . VAL A 1 298 ? -11.521 11.448 43.214 1.00 86.75 298 VAL A O 1
ATOM 2330 N N . TYR A 1 299 ? -12.620 11.242 41.252 1.00 85.06 299 TYR A N 1
ATOM 2331 C CA . TYR A 1 299 ? -12.550 9.789 41.179 1.00 85.06 299 TYR A CA 1
ATOM 2332 C C . TYR A 1 299 ? -11.103 9.289 41.158 1.00 85.06 299 TYR A C 1
ATOM 2334 O O . TYR A 1 299 ? -10.756 8.399 41.921 1.00 85.06 299 TYR A O 1
ATOM 2342 N N . LEU A 1 300 ? -10.232 9.916 40.359 1.00 88.25 300 LEU A N 1
ATOM 2343 C CA . LEU A 1 300 ? -8.800 9.616 40.336 1.00 88.25 300 LEU A CA 1
ATOM 2344 C C . LEU A 1 300 ? -8.177 9.671 41.734 1.00 88.25 300 LEU A C 1
ATOM 2346 O O . LEU A 1 300 ? -7.517 8.725 42.153 1.00 88.25 300 LEU A O 1
ATOM 2350 N N . PHE A 1 301 ? -8.361 10.777 42.454 1.00 89.75 301 PHE A N 1
ATOM 2351 C CA . PHE A 1 301 ? -7.746 10.920 43.767 1.00 89.75 301 PHE A CA 1
ATOM 2352 C C . PHE A 1 301 ? -8.376 9.995 44.812 1.00 89.75 301 PHE A C 1
ATOM 2354 O O . PHE A 1 301 ? -7.646 9.478 45.650 1.00 89.75 301 PHE A O 1
ATOM 2361 N N . GLN A 1 302 ? -9.684 9.732 44.739 1.00 87.12 302 GLN A N 1
ATOM 2362 C CA . GLN A 1 302 ? -10.334 8.717 45.575 1.00 87.12 302 GLN A CA 1
ATOM 2363 C C . GLN A 1 302 ? -9.730 7.336 45.333 1.00 87.12 302 GLN A C 1
ATOM 2365 O O . GLN A 1 302 ? -9.302 6.703 46.288 1.00 87.12 302 GLN A O 1
ATOM 2370 N N . GLN A 1 303 ? -9.579 6.927 44.071 1.00 86.38 303 GLN A N 1
ATOM 2371 C CA . GLN A 1 303 ? -8.949 5.655 43.731 1.00 86.38 303 GLN A CA 1
ATOM 2372 C C . GLN A 1 303 ? -7.540 5.548 44.302 1.00 86.38 303 GLN A C 1
ATOM 2374 O O . GLN A 1 303 ? -7.187 4.506 44.826 1.00 86.38 303 GLN A O 1
ATOM 2379 N N . ILE A 1 304 ? -6.726 6.602 44.220 1.00 87.62 304 ILE A N 1
ATOM 2380 C CA . ILE A 1 304 ? -5.360 6.570 44.761 1.00 87.62 304 ILE A CA 1
ATOM 2381 C C . ILE A 1 304 ? -5.376 6.391 46.285 1.00 87.62 304 ILE A C 1
ATOM 2383 O O . ILE A 1 304 ? -4.593 5.607 46.806 1.00 87.62 304 ILE A O 1
ATOM 2387 N N . VAL A 1 305 ? -6.264 7.097 46.989 1.00 85.00 305 VAL A N 1
ATOM 2388 C CA . VAL A 1 305 ? -6.366 7.057 48.459 1.00 85.00 305 VAL A CA 1
ATOM 2389 C C . VAL A 1 305 ? -7.015 5.769 48.972 1.00 85.00 305 VAL A C 1
ATOM 2391 O O . VAL A 1 305 ? -6.689 5.312 50.061 1.00 85.00 305 VAL A O 1
ATOM 2394 N N . GLU A 1 306 ? -7.904 5.153 48.194 1.00 83.12 306 GLU A N 1
ATOM 2395 C CA . GLU A 1 306 ? -8.506 3.850 48.509 1.00 83.12 306 GLU A CA 1
ATOM 2396 C C . GLU A 1 306 ? -7.477 2.705 48.511 1.00 83.12 306 GLU A C 1
ATOM 2398 O O . GLU A 1 306 ? -7.749 1.646 49.077 1.00 83.12 306 GLU A O 1
ATOM 2403 N N . HIS A 1 307 ? -6.280 2.910 47.949 1.00 76.00 307 HIS A N 1
ATOM 2404 C CA . HIS A 1 307 ? -5.171 1.976 48.124 1.00 76.00 307 HIS A CA 1
ATOM 2405 C C . HIS A 1 307 ? -4.539 2.195 49.500 1.00 76.00 307 HIS A C 1
ATOM 2407 O O . HIS A 1 307 ? -3.932 3.234 49.762 1.00 76.00 307 HIS A O 1
ATOM 2413 N N . SER A 1 308 ? -4.662 1.187 50.369 1.00 64.25 308 SER A N 1
ATOM 2414 C CA . SER A 1 308 ? -4.402 1.268 51.816 1.00 64.25 308 SER A CA 1
ATOM 2415 C C . SER A 1 308 ? -3.015 1.767 52.225 1.00 64.25 308 SER A C 1
ATOM 2417 O O . SER A 1 308 ? -2.828 2.126 53.385 1.00 64.25 308 SER A O 1
ATOM 2419 N N . ASN A 1 309 ? -2.050 1.771 51.305 1.00 83.38 309 ASN A N 1
ATOM 2420 C CA . ASN A 1 309 ? -0.654 2.061 51.604 1.00 83.38 309 ASN A CA 1
ATOM 2421 C C . ASN A 1 309 ? -0.238 3.493 51.231 1.00 83.38 309 ASN A C 1
ATOM 2423 O O . ASN A 1 309 ? 0.814 3.931 51.685 1.00 83.38 309 ASN A O 1
ATOM 2427 N N . ILE A 1 310 ? -1.049 4.262 50.485 1.00 91.38 310 ILE A N 1
ATOM 2428 C CA . ILE A 1 310 ? -0.683 5.627 50.069 1.00 91.38 310 ILE A CA 1
ATOM 2429 C C . ILE A 1 310 ? -0.878 6.635 51.208 1.00 91.38 310 ILE A C 1
ATOM 2431 O O . ILE A 1 310 ? -1.981 7.083 51.510 1.00 91.38 310 ILE A O 1
ATOM 2435 N N . GLU A 1 311 ? 0.237 7.078 51.780 1.00 90.56 311 GLU A N 1
ATOM 2436 C CA . GLU A 1 311 ? 0.289 8.079 52.849 1.00 90.56 311 GLU A CA 1
ATOM 2437 C C . GLU A 1 311 ? 0.515 9.504 52.320 1.00 90.56 311 GLU A C 1
ATOM 2439 O O . GLU A 1 311 ? 0.222 10.489 53.007 1.00 90.56 311 GLU A O 1
ATOM 2444 N N . LYS A 1 312 ? 1.094 9.636 51.117 1.00 94.12 312 LYS A N 1
ATOM 2445 C CA . LYS A 1 312 ? 1.555 10.919 50.564 1.00 94.12 312 LYS A CA 1
ATOM 2446 C C . LYS A 1 312 ? 1.181 11.092 49.093 1.00 94.12 312 LYS A C 1
ATOM 2448 O O . LYS A 1 312 ? 1.612 10.330 48.231 1.00 94.12 312 LYS A O 1
ATOM 2453 N N . LEU A 1 313 ? 0.476 12.178 48.790 1.00 94.62 313 LEU A N 1
ATOM 2454 C CA . LEU A 1 313 ? 0.130 12.599 47.432 1.00 94.62 313 LEU A CA 1
ATOM 2455 C C . LEU A 1 313 ? 1.049 13.730 46.952 1.00 94.62 313 LEU A C 1
ATOM 2457 O O . LEU A 1 313 ? 1.026 14.852 47.455 1.00 94.62 313 LEU A O 1
ATOM 2461 N N . LEU A 1 314 ? 1.852 13.457 45.933 1.00 95.94 314 LEU A N 1
ATOM 2462 C CA . LEU A 1 314 ? 2.681 14.439 45.243 1.00 95.94 314 LEU A CA 1
ATOM 2463 C C . LEU A 1 314 ? 1.923 14.895 43.991 1.00 95.94 314 LEU A C 1
ATOM 2465 O O . LEU A 1 314 ? 1.566 14.080 43.147 1.00 95.94 314 LEU A O 1
ATOM 2469 N N . ILE A 1 315 ? 1.657 16.192 43.859 1.00 95.19 315 ILE A N 1
ATOM 2470 C CA . ILE A 1 315 ? 0.856 16.744 42.761 1.00 95.19 315 ILE A CA 1
ATOM 2471 C C . ILE A 1 315 ? 1.752 17.573 41.851 1.00 95.19 315 ILE A C 1
ATOM 2473 O O . ILE A 1 315 ? 2.131 18.697 42.182 1.00 95.19 315 ILE A O 1
ATOM 2477 N N . GLY A 1 316 ? 2.100 17.013 40.700 1.00 93.69 316 GLY A N 1
ATOM 2478 C CA . GLY A 1 316 ? 2.876 17.683 39.668 1.00 93.69 316 GLY A CA 1
ATOM 2479 C C . GLY A 1 316 ? 1.981 18.469 38.719 1.00 93.69 316 GLY A C 1
ATOM 2480 O O . GLY A 1 316 ? 1.312 17.869 37.880 1.00 93.69 316 GLY A O 1
ATOM 2481 N N . ILE A 1 317 ? 1.979 19.799 38.825 1.00 91.44 317 ILE A N 1
ATOM 2482 C CA . ILE A 1 317 ? 1.200 20.676 37.943 1.00 91.44 317 ILE A CA 1
ATOM 2483 C C . ILE A 1 317 ? 2.071 21.117 36.767 1.00 91.44 317 ILE A C 1
ATOM 2485 O O . ILE A 1 317 ? 3.028 21.872 36.948 1.00 91.44 317 ILE A O 1
ATOM 2489 N N . GLY A 1 318 ? 1.692 20.672 35.570 1.00 87.00 318 GLY A N 1
ATOM 2490 C CA . GLY A 1 318 ? 2.262 21.112 34.300 1.00 87.00 318 GLY A CA 1
ATOM 2491 C C . GLY A 1 318 ? 2.011 22.602 34.056 1.00 87.00 318 GLY A C 1
ATOM 2492 O O . GLY A 1 318 ? 0.851 23.018 34.008 1.00 87.00 318 GLY A O 1
ATOM 2493 N N . THR A 1 319 ? 3.064 23.397 33.870 1.00 82.38 319 THR A N 1
ATOM 2494 C CA . THR A 1 319 ? 2.979 24.827 33.519 1.00 82.38 319 THR A CA 1
ATOM 2495 C C . THR A 1 319 ? 3.703 25.143 32.216 1.00 82.38 319 THR A C 1
ATOM 2497 O O . THR A 1 319 ? 4.486 24.342 31.699 1.00 82.38 319 THR A O 1
ATOM 2500 N N . GLN A 1 320 ? 3.440 26.332 31.667 1.00 76.62 320 GLN A N 1
ATOM 2501 C CA . GLN A 1 320 ? 4.147 26.816 30.489 1.00 76.62 320 GLN A CA 1
ATOM 2502 C C . GLN A 1 320 ? 5.648 26.934 30.793 1.00 76.62 320 GLN A C 1
ATOM 2504 O O . GLN A 1 320 ? 6.065 27.737 31.625 1.00 76.62 320 GLN A O 1
ATOM 2509 N N . GLY A 1 321 ? 6.463 26.110 30.132 1.00 60.94 321 GLY A N 1
ATOM 2510 C CA . GLY A 1 321 ? 7.919 26.212 30.206 1.00 60.94 321 GLY A CA 1
ATOM 2511 C C . GLY A 1 321 ? 8.483 27.322 29.318 1.00 60.94 321 GLY A C 1
ATOM 2512 O O . GLY A 1 321 ? 7.765 27.947 28.544 1.00 60.94 321 GLY A O 1
ATOM 2513 N N . ASN A 1 322 ? 9.809 27.503 29.350 1.00 52.78 322 ASN A N 1
ATOM 2514 C CA . ASN A 1 322 ? 10.556 28.405 28.450 1.00 52.78 322 ASN A CA 1
ATOM 2515 C C . ASN A 1 322 ? 10.494 28.004 26.959 1.00 52.78 322 ASN A C 1
ATOM 2517 O O . ASN A 1 322 ? 11.201 28.572 26.131 1.00 52.78 322 ASN A O 1
ATOM 2521 N N . THR A 1 323 ? 9.691 27.002 26.605 1.00 50.66 323 THR A N 1
ATOM 2522 C CA . THR A 1 323 ? 9.549 26.519 25.236 1.00 50.66 323 THR A CA 1
ATOM 2523 C C . THR A 1 323 ? 8.255 27.076 24.649 1.00 50.66 323 THR A C 1
ATOM 2525 O O . THR A 1 323 ? 7.163 26.847 25.168 1.00 50.66 323 THR A O 1
ATOM 2528 N N . GLN A 1 324 ? 8.377 27.845 23.564 1.00 47.91 324 GLN A N 1
ATOM 2529 C CA . GLN A 1 324 ? 7.235 28.251 22.750 1.00 47.91 324 GLN A CA 1
ATOM 2530 C C . GLN A 1 324 ? 6.710 27.007 22.030 1.00 47.91 324 GLN A C 1
ATOM 2532 O O . GLN A 1 324 ? 7.186 26.662 20.954 1.00 47.91 324 GLN A O 1
ATOM 2537 N N . ASN A 1 325 ? 5.773 26.292 22.649 1.00 48.38 325 ASN A N 1
ATOM 2538 C CA . ASN A 1 325 ? 5.013 25.251 21.974 1.00 48.38 325 ASN A CA 1
ATOM 2539 C C . ASN A 1 325 ? 3.703 25.887 21.466 1.00 48.38 325 ASN A C 1
ATOM 2541 O O . ASN A 1 325 ? 2.785 26.077 22.268 1.00 48.38 325 ASN A O 1
ATOM 2545 N N . PRO A 1 326 ? 3.611 26.285 20.181 1.00 48.81 326 PRO A N 1
ATOM 2546 C CA . PRO A 1 326 ? 2.525 27.131 19.673 1.00 48.81 326 PRO A CA 1
ATOM 2547 C C . PRO A 1 326 ? 1.129 26.483 19.730 1.00 48.81 326 PRO A C 1
ATOM 2549 O O . PRO A 1 326 ? 0.135 27.179 19.552 1.00 48.81 326 PRO A O 1
ATOM 2552 N N . GLY A 1 327 ? 1.031 25.176 20.010 1.00 54.78 327 GLY A N 1
ATOM 2553 C CA . GLY A 1 327 ? -0.238 24.442 20.091 1.00 54.78 327 GLY A CA 1
ATOM 2554 C C . GLY A 1 327 ? -0.837 24.259 21.494 1.00 54.78 327 GLY A C 1
ATOM 2555 O O . GLY A 1 327 ? -1.945 23.738 21.601 1.00 54.78 327 GLY A O 1
ATOM 2556 N N . ILE A 1 328 ? -0.147 24.639 22.582 1.00 59.91 328 ILE A N 1
ATOM 2557 C CA . ILE A 1 328 ? -0.611 24.368 23.959 1.00 59.91 328 ILE A CA 1
ATOM 2558 C C . ILE A 1 328 ? -0.863 25.677 24.707 1.00 59.91 328 ILE A C 1
ATOM 2560 O O . ILE A 1 328 ? 0.066 26.354 25.145 1.00 59.91 328 ILE A O 1
ATOM 2564 N N . ARG A 1 329 ? -2.143 26.011 24.902 1.00 69.06 329 ARG A N 1
ATOM 2565 C CA . ARG A 1 329 ? -2.572 27.173 25.689 1.00 69.06 329 ARG A CA 1
ATOM 2566 C C . ARG A 1 329 ? -2.810 26.774 27.146 1.00 69.06 329 ARG A C 1
ATOM 2568 O O . ARG A 1 329 ? -3.707 25.982 27.431 1.00 69.06 329 ARG A O 1
ATOM 2575 N N . TYR A 1 330 ? -2.026 27.345 28.057 1.00 76.88 330 TYR A N 1
ATOM 2576 C CA . TYR A 1 330 ? -2.248 27.243 29.500 1.00 76.88 330 TYR A CA 1
ATOM 2577 C C . TYR A 1 330 ? -3.238 28.327 29.927 1.00 76.88 330 TYR A C 1
ATOM 2579 O O . TYR A 1 330 ? -2.964 29.517 29.802 1.00 76.88 330 TYR A O 1
ATOM 2587 N N . LEU A 1 331 ? -4.412 27.913 30.390 1.00 78.56 331 LEU A N 1
ATOM 2588 C CA . LEU A 1 331 ? -5.509 28.792 30.798 1.00 78.56 331 LEU A CA 1
ATOM 2589 C C . LEU A 1 331 ? -5.335 29.319 32.227 1.00 78.56 331 LEU A C 1
ATOM 2591 O O . LEU A 1 331 ? -5.877 30.375 32.563 1.00 78.56 331 LEU A O 1
ATOM 2595 N N . PHE A 1 332 ? -4.588 28.585 33.053 1.00 83.56 332 PHE A N 1
ATOM 2596 C CA . PHE A 1 332 ? -4.405 28.871 34.470 1.00 83.56 332 PHE A CA 1
ATOM 2597 C C . PHE A 1 332 ? -2.944 28.794 34.898 1.00 83.56 332 PHE A C 1
ATOM 2599 O O . PHE A 1 332 ? -2.190 27.949 34.405 1.00 83.56 332 PHE A O 1
ATOM 2606 N N . SER A 1 333 ? -2.573 29.656 35.847 1.00 87.06 333 SER A N 1
ATOM 2607 C CA . SER A 1 333 ? -1.279 29.596 36.527 1.00 87.06 333 SER A CA 1
ATOM 2608 C C . SER A 1 333 ? -1.208 28.419 37.506 1.00 87.06 333 SER A C 1
ATOM 2610 O O . SER A 1 333 ? -2.220 27.806 37.857 1.00 87.06 333 SER A O 1
ATOM 2612 N N . PHE A 1 334 ? 0.001 28.126 37.989 1.00 89.69 334 PHE A N 1
ATOM 2613 C CA . PHE A 1 334 ? 0.221 27.145 39.052 1.00 89.69 334 PHE A CA 1
ATOM 2614 C C . PHE A 1 334 ? -0.640 27.436 40.291 1.00 89.69 334 PHE A C 1
ATOM 2616 O O . PHE A 1 334 ? -1.297 26.542 40.820 1.00 89.69 334 PHE A O 1
ATOM 2623 N N . GLU A 1 335 ? -0.681 28.696 40.723 1.00 90.00 335 GLU A N 1
ATOM 2624 C CA . GLU A 1 335 ? -1.427 29.154 41.896 1.00 90.00 335 GLU A CA 1
ATOM 2625 C C . GLU A 1 335 ? -2.940 29.027 41.694 1.00 90.00 335 GLU A C 1
ATOM 2627 O O . GLU A 1 335 ? -3.668 28.689 42.626 1.00 90.00 335 GLU A O 1
ATOM 2632 N N . GLU A 1 336 ? -3.431 29.266 40.479 1.00 88.75 336 GLU A N 1
ATOM 2633 C CA . GLU A 1 336 ? -4.850 29.118 40.150 1.00 88.75 336 GLU A CA 1
ATOM 2634 C C . GLU A 1 336 ? -5.268 27.643 40.141 1.00 88.75 336 GLU A C 1
ATOM 2636 O O . GLU A 1 336 ? -6.299 27.290 40.714 1.00 88.75 336 GLU A O 1
ATOM 2641 N N . VAL A 1 337 ? -4.442 26.759 39.570 1.00 88.69 337 VAL A N 1
ATOM 2642 C CA . VAL A 1 337 ? -4.660 25.305 39.637 1.00 88.69 337 VAL A CA 1
ATOM 2643 C C . VAL A 1 337 ? -4.605 24.806 41.080 1.00 88.69 337 VAL A C 1
ATOM 2645 O O . VAL A 1 337 ? -5.462 24.019 41.490 1.00 88.69 337 VAL A O 1
ATOM 2648 N N . HIS A 1 338 ? -3.655 25.308 41.870 1.00 91.12 338 HIS A N 1
ATOM 2649 C CA . HIS A 1 338 ? -3.557 25.021 43.296 1.00 91.12 338 HIS A CA 1
ATOM 2650 C C . HIS A 1 338 ? -4.864 25.365 44.026 1.00 91.12 338 HIS A C 1
ATOM 2652 O O . HIS A 1 338 ? -5.441 24.503 44.685 1.00 91.12 338 HIS A O 1
ATOM 2658 N N . GLN A 1 339 ? -5.397 26.576 43.829 1.00 89.38 339 GLN A N 1
ATOM 2659 C CA . GLN A 1 339 ? -6.666 27.005 44.433 1.00 89.38 339 GLN A CA 1
ATOM 2660 C C . GLN A 1 339 ? -7.864 26.132 44.027 1.00 89.38 339 GLN A C 1
ATOM 2662 O O . GLN A 1 339 ? -8.809 25.989 44.804 1.00 89.38 339 GLN A O 1
ATOM 2667 N N . MET A 1 340 ? -7.855 25.560 42.819 1.00 88.81 340 MET A N 1
ATOM 2668 C CA . MET A 1 340 ? -8.924 24.671 42.356 1.00 88.81 340 MET A CA 1
ATOM 2669 C C . MET A 1 340 ? -8.837 23.266 42.968 1.00 88.81 340 MET A C 1
ATOM 2671 O O . MET A 1 340 ? -9.873 22.685 43.294 1.00 88.81 340 MET A O 1
ATOM 2675 N N . LEU A 1 341 ? -7.627 22.721 43.126 1.00 90.31 341 LEU A N 1
ATOM 2676 C CA . LEU A 1 341 ? -7.398 21.360 43.627 1.00 90.31 341 LEU A CA 1
ATOM 2677 C C . LEU A 1 341 ? -7.354 21.267 45.153 1.00 90.31 341 LEU A C 1
ATOM 2679 O O . LEU A 1 341 ? -7.768 20.256 45.712 1.00 90.31 341 LEU A O 1
ATOM 2683 N N . GLU A 1 342 ? -6.874 22.296 45.846 1.00 91.25 342 GLU A N 1
ATOM 2684 C CA . GLU A 1 342 ? -6.661 22.248 47.296 1.00 91.25 342 GLU A CA 1
ATOM 2685 C C . GLU A 1 342 ? -7.922 21.847 48.095 1.00 91.25 342 GLU A C 1
ATOM 2687 O O . GLU A 1 342 ? -7.808 20.983 48.967 1.00 91.25 342 GLU A O 1
ATOM 2692 N N . PRO A 1 343 ? -9.140 22.357 47.800 1.00 89.62 343 PRO A N 1
ATOM 2693 C CA . PRO A 1 343 ? -10.343 21.926 48.513 1.00 89.62 343 PRO A CA 1
ATOM 2694 C C . PRO A 1 343 ? -10.684 20.448 48.296 1.00 89.62 343 PRO A C 1
ATOM 2696 O O . PRO A 1 343 ? -11.277 19.828 49.170 1.00 89.62 343 PRO A O 1
ATOM 2699 N N . LEU A 1 344 ? -10.350 19.886 47.129 1.00 89.44 344 LEU A N 1
ATOM 2700 C CA . LEU A 1 344 ? -10.532 18.461 46.848 1.00 89.44 344 LEU A CA 1
ATOM 2701 C C . LEU A 1 344 ? -9.583 17.627 47.705 1.00 89.44 344 LEU A C 1
ATOM 2703 O O . LEU A 1 344 ? -10.026 16.716 48.393 1.00 89.44 344 LEU A O 1
ATOM 2707 N N . LEU A 1 345 ? -8.296 17.973 47.702 1.00 91.06 345 LEU A N 1
ATOM 2708 C CA . LEU A 1 345 ? -7.278 17.203 48.416 1.00 91.06 345 LEU A CA 1
ATOM 2709 C C . LEU A 1 345 ? -7.453 17.266 49.938 1.00 91.06 345 LEU A C 1
ATOM 2711 O O . LEU A 1 345 ? -7.283 16.250 50.605 1.00 91.06 345 LEU A O 1
ATOM 2715 N N . LYS A 1 346 ? -7.877 18.413 50.489 1.00 90.44 346 LYS A N 1
ATOM 2716 C CA . LYS A 1 346 ? -8.212 18.534 51.922 1.00 90.44 346 LYS A CA 1
ATOM 2717 C C . LYS A 1 346 ? -9.297 17.550 52.361 1.00 90.44 346 LYS A C 1
ATOM 2719 O O . LYS A 1 346 ? -9.210 17.018 53.462 1.00 90.44 346 LYS A O 1
ATOM 2724 N N . ASN A 1 347 ? -10.282 17.283 51.503 1.00 87.88 347 ASN A N 1
ATOM 2725 C CA . ASN A 1 347 ? -11.379 16.365 51.814 1.00 87.88 347 ASN A CA 1
ATOM 2726 C C . ASN A 1 347 ? -10.952 14.890 51.826 1.00 87.88 347 ASN A C 1
ATOM 2728 O O . ASN A 1 347 ? -11.682 14.064 52.364 1.00 87.88 347 ASN A O 1
ATOM 2732 N N . LEU A 1 348 ? -9.797 14.552 51.247 1.00 87.12 348 LEU A N 1
ATOM 2733 C CA . LEU A 1 348 ? -9.306 13.174 51.182 1.00 87.12 348 LEU A CA 1
ATOM 2734 C C . LEU A 1 348 ? -8.579 12.730 52.455 1.00 87.12 348 LEU A C 1
ATOM 2736 O O . LEU A 1 348 ? -8.358 11.540 52.634 1.00 87.12 348 LEU A O 1
ATOM 2740 N N . GLY A 1 349 ? -8.178 13.663 53.325 1.00 85.12 349 GLY A N 1
ATOM 2741 C CA . GLY A 1 349 ? -7.516 13.335 54.593 1.00 85.12 349 GLY A CA 1
ATOM 2742 C C . GLY A 1 349 ? -6.096 12.762 54.470 1.00 85.12 349 GLY A C 1
ATOM 2743 O O . GLY A 1 349 ? -5.554 12.299 55.469 1.00 85.12 349 GLY A O 1
ATOM 2744 N N . VAL A 1 350 ? -5.477 12.813 53.285 1.00 89.62 350 VAL A N 1
ATOM 2745 C CA . VAL A 1 350 ? -4.107 12.328 53.027 1.00 89.62 350 VAL A CA 1
ATOM 2746 C C . VAL A 1 350 ? -3.133 13.502 52.941 1.00 89.62 350 VAL A C 1
ATOM 2748 O O . VAL A 1 350 ? -3.496 14.586 52.480 1.00 89.62 350 VAL A O 1
ATOM 2751 N N . TRP A 1 351 ? -1.883 13.315 53.381 1.00 94.31 351 TRP A N 1
ATOM 2752 C CA . TRP A 1 351 ? -0.857 14.350 53.239 1.00 94.31 351 TRP A CA 1
ATOM 2753 C C . TRP A 1 351 ? -0.592 14.622 51.757 1.00 94.31 351 TRP A C 1
ATOM 2755 O O . TRP A 1 351 ? -0.415 13.688 50.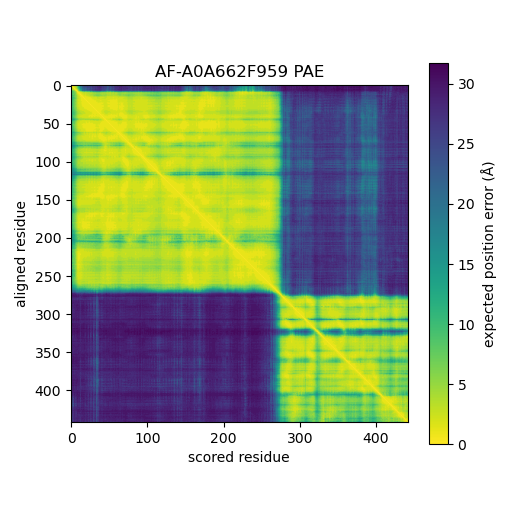977 1.00 94.31 351 TRP A O 1
ATOM 2765 N N . TYR A 1 352 ? -0.517 15.890 51.352 1.00 95.50 352 TYR A N 1
ATOM 2766 C CA . TYR A 1 352 ? -0.264 16.243 49.958 1.00 95.50 352 TYR A CA 1
ATOM 2767 C C . TYR A 1 352 ? 0.723 17.401 49.800 1.00 95.50 352 TYR A C 1
ATOM 2769 O O . TYR A 1 352 ? 0.851 18.263 50.672 1.00 95.50 352 TYR A O 1
ATOM 2777 N N . LYS A 1 353 ? 1.405 17.450 48.649 1.00 96.25 353 LYS A N 1
ATOM 2778 C CA . LYS A 1 353 ? 2.288 18.559 48.269 1.00 96.25 353 LYS A CA 1
ATOM 2779 C C . LYS A 1 353 ? 2.264 18.825 46.770 1.00 96.25 353 LYS A C 1
ATOM 2781 O O . LYS A 1 353 ? 2.374 17.906 45.966 1.00 96.25 353 LYS A O 1
ATOM 2786 N N . PHE A 1 354 ? 2.180 20.102 46.411 1.00 96.25 354 PHE A N 1
ATOM 2787 C CA . PHE A 1 354 ? 2.191 20.558 45.026 1.00 96.25 354 PHE A CA 1
ATOM 2788 C C . PHE A 1 354 ? 3.598 20.904 44.541 1.00 96.25 354 PHE A C 1
ATOM 2790 O O . PHE A 1 354 ? 4.412 21.458 45.282 1.00 96.25 354 PHE A O 1
ATOM 2797 N N . TYR A 1 355 ? 3.849 20.618 43.267 1.00 95.56 355 TYR A N 1
ATOM 2798 C CA . TYR A 1 355 ? 5.095 20.895 42.569 1.00 95.56 355 TYR A CA 1
ATOM 2799 C C . TYR A 1 355 ? 4.793 21.552 41.227 1.00 95.56 355 TYR A C 1
ATOM 2801 O O . TYR A 1 355 ? 4.007 21.032 40.436 1.00 95.56 355 TYR A O 1
ATOM 2809 N N . ASN A 1 356 ? 5.424 22.694 40.966 1.00 92.69 356 ASN A N 1
ATOM 2810 C CA . ASN A 1 356 ? 5.355 23.353 39.668 1.00 92.69 356 ASN A CA 1
ATOM 2811 C C . ASN A 1 356 ? 6.330 22.662 38.699 1.00 92.69 356 ASN A C 1
ATOM 2813 O O . ASN A 1 356 ? 7.543 22.670 38.932 1.00 92.69 356 ASN A O 1
ATOM 2817 N N . ILE A 1 357 ? 5.805 22.055 37.635 1.00 90.56 357 ILE A N 1
ATOM 2818 C CA . ILE A 1 357 ? 6.561 21.288 36.642 1.00 90.56 357 ILE A CA 1
ATOM 2819 C C . ILE A 1 357 ? 6.398 21.963 35.274 1.00 90.56 357 ILE A C 1
ATOM 2821 O O . ILE A 1 357 ? 5.387 21.765 34.610 1.00 90.56 357 ILE A O 1
ATOM 2825 N N . PRO A 1 358 ? 7.371 22.760 34.816 1.00 86.88 358 PRO A N 1
ATOM 2826 C CA . PRO A 1 358 ? 7.339 23.328 33.475 1.00 86.88 358 PRO A CA 1
ATOM 2827 C C . PRO A 1 358 ? 7.430 22.234 32.401 1.00 86.88 358 PRO A C 1
ATOM 2829 O O . PRO A 1 358 ? 8.347 21.416 32.433 1.00 86.88 358 PRO A O 1
ATOM 2832 N N . ASP A 1 359 ? 6.525 22.236 31.423 1.00 81.25 359 ASP A N 1
ATOM 2833 C CA . ASP A 1 359 ? 6.563 21.249 30.337 1.00 81.25 359 ASP A CA 1
ATOM 2834 C C . ASP A 1 359 ? 7.821 21.421 29.460 1.00 81.25 359 ASP A C 1
ATOM 2836 O O . ASP A 1 359 ? 8.261 22.538 29.159 1.00 81.25 359 ASP A O 1
ATOM 2840 N N . ILE A 1 360 ? 8.386 20.293 29.016 1.00 81.88 360 ILE A N 1
ATOM 2841 C CA . ILE A 1 360 ? 9.515 20.238 28.078 1.00 81.88 360 ILE A CA 1
ATOM 2842 C C . ILE A 1 360 ? 9.178 19.356 26.874 1.00 81.88 360 ILE A C 1
ATOM 2844 O O . ILE A 1 360 ? 8.490 18.348 27.007 1.00 81.88 360 ILE A O 1
ATOM 2848 N N . ASN A 1 361 ? 9.701 19.705 25.696 1.00 72.12 361 ASN A N 1
ATOM 2849 C CA . ASN A 1 361 ? 9.445 18.975 24.449 1.00 72.12 361 ASN A CA 1
ATOM 2850 C C . ASN A 1 361 ? 10.456 17.833 24.213 1.00 72.12 361 ASN A C 1
ATOM 2852 O O . ASN A 1 361 ? 11.061 17.734 23.149 1.00 72.12 361 ASN A O 1
ATOM 2856 N N . ASN A 1 362 ? 10.715 17.020 25.240 1.00 79.75 362 ASN A N 1
ATOM 2857 C CA . ASN A 1 362 ? 11.582 15.846 25.133 1.00 79.75 362 ASN A CA 1
ATOM 2858 C C . ASN A 1 362 ? 11.089 14.731 26.078 1.00 79.75 362 ASN A C 1
ATOM 2860 O O . ASN A 1 362 ? 11.394 14.775 27.273 1.00 79.75 362 ASN A O 1
ATOM 2864 N N . PRO A 1 363 ? 10.354 13.730 25.558 1.00 73.94 363 PRO A N 1
ATOM 2865 C CA . PRO A 1 363 ? 9.832 12.616 26.353 1.00 73.94 363 PRO A CA 1
ATOM 2866 C C . PRO A 1 363 ? 10.918 11.803 27.074 1.00 73.94 363 PRO A C 1
ATOM 2868 O O . PRO A 1 363 ? 10.711 11.372 28.204 1.00 73.94 363 PRO A O 1
ATOM 2871 N N . ILE A 1 364 ? 12.100 11.650 26.463 1.00 76.88 364 ILE A N 1
ATOM 2872 C CA . ILE A 1 364 ? 13.215 10.855 27.012 1.00 76.88 364 ILE A CA 1
ATOM 2873 C C . ILE A 1 364 ? 13.771 11.497 28.293 1.00 76.88 364 ILE A C 1
ATOM 2875 O O . ILE A 1 364 ? 14.166 10.809 29.232 1.00 76.88 364 ILE A O 1
ATOM 2879 N N . GLU A 1 365 ? 13.771 12.828 28.360 1.00 84.12 365 GLU A N 1
ATOM 2880 C CA . GLU A 1 365 ? 14.310 13.584 29.495 1.00 84.12 365 GLU A CA 1
ATOM 2881 C C . GLU A 1 365 ? 13.230 14.016 30.505 1.00 84.12 365 GLU A C 1
ATOM 2883 O O . GLU A 1 365 ? 13.554 14.585 31.552 1.00 84.12 365 GLU A O 1
ATOM 2888 N N . TYR A 1 366 ? 11.948 13.736 30.237 1.00 87.06 366 TYR A N 1
ATOM 2889 C CA . TYR A 1 366 ? 10.832 14.236 31.045 1.00 87.06 366 TYR A CA 1
ATOM 2890 C C . TYR A 1 366 ? 10.857 13.720 32.490 1.00 87.06 366 TYR A C 1
ATOM 2892 O O . TYR A 1 366 ? 10.793 14.518 33.425 1.00 87.06 366 TYR A O 1
ATOM 2900 N N . ALA A 1 367 ? 11.053 12.417 32.716 1.00 87.38 367 ALA A N 1
ATOM 2901 C CA . ALA A 1 367 ? 11.119 11.885 34.081 1.00 87.38 367 ALA A CA 1
ATOM 2902 C C . ALA A 1 367 ? 12.299 12.453 34.883 1.00 87.38 367 ALA A C 1
ATOM 2904 O O . ALA A 1 367 ? 12.140 12.808 36.051 1.00 87.38 367 ALA A O 1
ATOM 2905 N N . LYS A 1 368 ? 13.466 12.642 34.250 1.00 88.69 368 LYS A N 1
ATOM 2906 C CA . LYS A 1 368 ? 14.625 13.299 34.884 1.00 88.69 368 LYS A CA 1
ATOM 2907 C C . LYS A 1 368 ? 14.318 14.754 35.239 1.00 88.69 368 LYS A C 1
ATOM 2909 O O . LYS A 1 368 ? 14.732 15.241 36.291 1.00 88.69 368 LYS A O 1
ATOM 2914 N N . HIS A 1 369 ? 13.595 15.459 34.370 1.00 90.19 369 HIS A N 1
ATOM 2915 C CA . HIS A 1 369 ? 13.151 16.827 34.620 1.00 90.19 369 HIS A CA 1
ATOM 2916 C C . HIS A 1 369 ? 12.217 16.917 35.836 1.00 90.19 369 HIS A C 1
ATOM 2918 O O . HIS A 1 369 ? 12.357 17.845 36.641 1.00 90.19 369 HIS A O 1
ATOM 2924 N N . VAL A 1 370 ? 11.300 15.957 35.979 1.00 90.75 370 VAL A N 1
ATOM 2925 C CA . VAL A 1 370 ? 10.375 15.865 37.115 1.00 90.75 370 VAL A CA 1
ATOM 2926 C C . VAL A 1 370 ? 11.102 15.481 38.402 1.00 90.75 370 VAL A C 1
ATOM 2928 O O . VAL A 1 370 ? 10.919 16.156 39.412 1.00 90.75 370 VAL A O 1
ATOM 2931 N N . ALA A 1 371 ? 12.003 14.496 38.368 1.00 90.19 371 ALA A N 1
ATOM 2932 C CA . ALA A 1 371 ? 12.792 14.077 39.531 1.00 90.19 371 ALA A CA 1
ATOM 2933 C C . ALA A 1 371 ? 13.614 15.225 40.144 1.00 90.19 371 ALA A C 1
ATOM 2935 O O . ALA A 1 371 ? 13.717 15.339 41.361 1.00 90.19 371 ALA A O 1
ATOM 2936 N N . LYS A 1 372 ? 14.125 16.151 39.319 1.00 91.31 372 LYS A N 1
ATOM 2937 C CA . LYS A 1 372 ? 14.817 17.363 39.803 1.00 91.31 372 LYS A CA 1
ATOM 2938 C C . LYS A 1 372 ? 13.914 18.323 40.588 1.00 91.31 372 LYS A C 1
ATOM 2940 O O . LYS A 1 372 ? 14.418 19.131 41.361 1.00 91.31 372 LYS A O 1
ATOM 2945 N N . ARG A 1 373 ? 12.600 18.284 40.355 1.00 92.38 373 ARG A N 1
ATOM 2946 C CA . ARG A 1 373 ? 11.607 19.211 40.932 1.00 92.38 373 ARG A CA 1
ATOM 2947 C C . ARG A 1 373 ? 10.770 18.596 42.035 1.00 92.38 373 ARG A C 1
ATOM 2949 O O . ARG A 1 373 ? 10.201 19.338 42.828 1.00 92.38 373 ARG A O 1
ATOM 2956 N N . VAL A 1 374 ? 10.708 17.270 42.086 1.00 93.94 374 VAL A N 1
ATOM 2957 C CA . VAL A 1 374 ? 9.957 16.498 43.072 1.00 93.94 374 VAL A CA 1
ATOM 2958 C C . VAL A 1 374 ? 10.962 15.700 43.909 1.00 93.94 374 VAL A C 1
ATOM 2960 O O . VAL A 1 374 ? 11.217 14.541 43.603 1.00 93.94 374 VAL A O 1
ATOM 2963 N N . PRO A 1 375 ? 11.542 16.277 44.984 1.00 88.88 375 PRO A N 1
ATOM 2964 C CA . PRO A 1 375 ? 12.580 15.605 45.775 1.00 88.88 375 PRO A CA 1
ATOM 2965 C C . PRO A 1 375 ? 12.111 14.328 46.484 1.00 88.88 375 PRO A C 1
ATOM 2967 O O . PRO A 1 375 ? 12.934 13.567 46.972 1.00 88.88 375 PRO A O 1
ATOM 2970 N N . LEU A 1 376 ? 10.793 14.122 46.577 1.00 87.88 376 LEU A N 1
ATOM 2971 C CA . LEU A 1 376 ? 10.167 12.936 47.169 1.00 87.88 376 LEU A CA 1
ATOM 2972 C C . LEU A 1 376 ? 9.879 11.831 46.132 1.00 87.88 376 LEU A C 1
ATOM 2974 O O . LEU A 1 376 ? 9.231 10.844 46.463 1.00 87.88 376 LEU A O 1
ATOM 2978 N N . LEU A 1 377 ? 10.292 12.004 44.871 1.00 90.00 377 LEU A N 1
ATOM 2979 C CA . LEU A 1 377 ? 10.171 10.972 43.843 1.00 90.00 377 LEU A CA 1
ATOM 2980 C C . LEU A 1 377 ? 11.315 9.958 43.989 1.00 90.00 377 LEU A C 1
ATOM 2982 O O . LEU A 1 377 ? 12.462 10.261 43.665 1.00 90.00 377 LEU A O 1
ATOM 2986 N N . ASP A 1 378 ? 10.993 8.750 44.444 1.00 88.44 378 ASP A N 1
ATOM 2987 C CA . ASP A 1 378 ? 11.933 7.645 44.636 1.00 88.44 378 ASP A CA 1
ATOM 2988 C C . ASP A 1 378 ? 11.271 6.293 44.278 1.00 88.44 378 ASP A C 1
ATOM 2990 O O . ASP A 1 378 ? 10.193 6.262 43.687 1.00 88.44 378 ASP A O 1
ATOM 2994 N N . GLY A 1 379 ? 11.928 5.168 44.583 1.00 84.50 379 GLY A N 1
ATOM 2995 C CA . GLY A 1 379 ? 11.433 3.822 44.250 1.00 84.50 379 GLY A CA 1
ATOM 2996 C C . GLY A 1 379 ? 10.225 3.331 45.065 1.00 84.50 379 GLY A C 1
ATOM 2997 O O . GLY A 1 379 ? 9.726 2.243 44.792 1.00 84.50 379 GLY A O 1
ATOM 2998 N N . ASP A 1 380 ? 9.780 4.107 46.053 1.00 89.12 380 ASP A N 1
ATOM 2999 C CA . ASP A 1 380 ? 8.564 3.907 46.857 1.00 89.12 380 ASP A CA 1
ATOM 3000 C C . ASP A 1 380 ? 7.455 4.907 46.438 1.00 89.12 380 ASP A C 1
ATOM 3002 O O . ASP A 1 380 ? 6.468 5.143 47.137 1.00 89.12 380 ASP A O 1
ATOM 3006 N N . THR A 1 381 ? 7.623 5.531 45.267 1.00 91.19 381 THR A N 1
ATOM 3007 C CA . THR A 1 381 ? 6.630 6.412 44.652 1.00 91.19 381 THR A CA 1
ATOM 3008 C C . THR A 1 381 ? 6.057 5.771 43.396 1.00 91.19 381 THR A C 1
ATOM 3010 O O . THR A 1 381 ? 6.788 5.515 42.440 1.00 91.19 381 THR A O 1
ATOM 3013 N N . VAL A 1 382 ? 4.735 5.608 43.357 1.00 91.56 382 VAL A N 1
ATOM 3014 C CA . VAL A 1 382 ? 4.013 5.247 42.135 1.00 91.56 382 VAL A CA 1
ATOM 3015 C C . VAL A 1 382 ? 3.670 6.491 41.322 1.00 91.56 382 VAL A C 1
ATOM 3017 O O . VAL A 1 382 ? 3.179 7.486 41.853 1.00 91.56 382 VAL A O 1
ATOM 3020 N N . VAL A 1 383 ? 3.927 6.461 40.018 1.00 91.31 383 VAL A N 1
ATOM 3021 C CA . VAL A 1 383 ? 3.555 7.534 39.091 1.00 91.31 383 VAL A CA 1
ATOM 3022 C C . VAL A 1 383 ? 2.185 7.236 38.499 1.00 91.31 383 VAL A C 1
ATOM 3024 O O . VAL A 1 383 ? 1.978 6.202 37.866 1.00 91.31 383 VAL A O 1
ATOM 3027 N N . VAL A 1 384 ? 1.250 8.164 38.687 1.00 89.56 384 VAL A N 1
ATOM 3028 C CA . VAL A 1 384 ? -0.147 8.016 38.286 1.00 89.56 384 VAL A CA 1
ATOM 3029 C C . VAL A 1 384 ? -0.483 8.986 37.158 1.00 89.56 384 VAL A C 1
ATOM 3031 O O . VAL A 1 384 ? -0.333 10.202 37.299 1.00 89.56 384 VAL A O 1
ATOM 3034 N N . SER A 1 385 ? -0.970 8.455 36.036 1.00 85.62 385 SER A N 1
ATOM 3035 C CA . SER A 1 385 ? -1.450 9.247 34.900 1.00 85.62 385 SER A CA 1
ATOM 3036 C C . SER A 1 385 ? -2.475 8.470 34.078 1.00 85.62 385 SER A C 1
ATOM 3038 O O . SER A 1 385 ? -2.381 7.255 33.929 1.00 85.62 385 SER A O 1
ATOM 3040 N N . GLY A 1 386 ? -3.452 9.185 33.516 1.00 77.50 386 GLY A N 1
ATOM 3041 C CA . GLY A 1 386 ? -4.382 8.626 32.532 1.00 77.50 386 GLY A CA 1
ATOM 3042 C C . GLY A 1 386 ? -3.811 8.552 31.110 1.00 77.50 386 GLY A C 1
ATOM 3043 O O . GLY A 1 386 ? -4.451 7.958 30.246 1.00 77.50 386 GLY A O 1
ATOM 3044 N N . ASP A 1 387 ? -2.645 9.155 30.864 1.00 78.31 387 ASP A N 1
ATOM 3045 C CA . ASP A 1 387 ? -1.981 9.210 29.560 1.00 78.31 387 ASP A CA 1
ATOM 3046 C C . ASP A 1 387 ? -0.803 8.225 29.485 1.00 78.31 387 ASP A C 1
ATOM 3048 O O . ASP A 1 387 ? 0.181 8.350 30.219 1.00 78.31 387 ASP A O 1
ATOM 3052 N N . ASP A 1 388 ? -0.878 7.273 28.550 1.00 79.62 388 ASP A N 1
ATOM 3053 C CA . ASP A 1 388 ? 0.153 6.247 28.361 1.00 79.62 388 ASP A CA 1
ATOM 3054 C C . ASP A 1 388 ? 1.490 6.837 27.903 1.00 79.62 388 ASP A C 1
ATOM 3056 O O . ASP A 1 388 ? 2.545 6.278 28.202 1.00 79.62 388 ASP A O 1
ATOM 3060 N N . ALA A 1 389 ? 1.475 7.962 27.176 1.00 80.69 389 ALA A N 1
ATOM 3061 C CA . ALA A 1 389 ? 2.712 8.620 26.766 1.00 80.69 389 ALA A CA 1
ATOM 3062 C C . ALA A 1 389 ? 3.476 9.157 27.981 1.00 80.69 389 ALA A C 1
ATOM 3064 O O . ALA A 1 389 ? 4.681 8.936 28.088 1.00 80.69 389 ALA A O 1
ATOM 3065 N N . THR A 1 390 ? 2.764 9.772 28.927 1.00 81.88 390 THR A N 1
ATOM 3066 C CA . THR A 1 390 ? 3.327 10.210 30.205 1.00 81.88 390 THR A CA 1
ATOM 3067 C C . THR A 1 390 ? 3.866 9.031 31.012 1.00 81.88 390 THR A C 1
ATOM 3069 O O . THR A 1 390 ? 5.008 9.099 31.456 1.00 81.88 390 THR A O 1
ATOM 3072 N N . LEU A 1 391 ? 3.102 7.942 31.180 1.00 85.25 391 LEU A N 1
ATOM 3073 C CA . LEU A 1 391 ? 3.561 6.782 31.961 1.00 85.25 391 LEU A CA 1
ATOM 3074 C C . LEU A 1 391 ? 4.842 6.162 31.383 1.00 85.25 391 LEU A C 1
ATOM 3076 O O . LEU A 1 391 ? 5.762 5.851 32.137 1.00 85.25 391 LEU A O 1
ATOM 3080 N N . ARG A 1 392 ? 4.966 6.082 30.050 1.00 84.81 392 ARG A N 1
ATOM 3081 C CA . ARG A 1 392 ? 6.186 5.588 29.385 1.00 84.81 392 ARG A CA 1
ATOM 3082 C C . ARG A 1 392 ? 7.434 6.402 29.721 1.00 84.81 392 ARG A C 1
ATOM 3084 O O . ARG A 1 392 ? 8.516 5.827 29.815 1.00 84.81 392 ARG A O 1
ATOM 3091 N N . CYS A 1 393 ? 7.307 7.711 29.945 1.00 85.38 393 CYS A N 1
ATOM 3092 C CA . CYS A 1 393 ? 8.439 8.538 30.369 1.00 85.38 393 CYS A CA 1
ATOM 3093 C C . CYS A 1 393 ? 8.998 8.095 31.734 1.00 85.38 393 CYS A C 1
ATOM 3095 O O . CYS A 1 393 ? 10.181 8.294 31.996 1.00 85.38 393 CYS A O 1
ATOM 3097 N N . PHE A 1 394 ? 8.169 7.484 32.588 1.00 86.31 394 PHE A N 1
ATOM 3098 C CA . PHE A 1 394 ? 8.510 7.039 33.940 1.00 86.31 394 PHE A CA 1
ATOM 3099 C C . PHE A 1 394 ? 8.726 5.527 34.046 1.00 86.31 394 PHE A C 1
ATOM 3101 O O . PHE A 1 394 ? 8.626 4.991 35.139 1.00 86.31 394 PHE A O 1
ATOM 3108 N N . ALA A 1 395 ? 9.102 4.842 32.962 1.00 80.81 395 ALA A N 1
ATOM 3109 C CA . ALA A 1 395 ? 9.316 3.387 32.954 1.00 80.81 395 ALA A CA 1
ATOM 3110 C C . ALA A 1 395 ? 10.339 2.858 33.991 1.00 80.81 395 ALA A C 1
ATOM 3112 O O . ALA A 1 395 ? 10.424 1.656 34.215 1.00 80.81 395 ALA A O 1
ATOM 3113 N N . MET A 1 396 ? 11.135 3.735 34.615 1.00 81.06 396 MET A N 1
ATOM 3114 C CA . MET A 1 396 ? 12.054 3.389 35.712 1.00 81.06 396 MET A CA 1
ATOM 3115 C C . MET A 1 396 ? 11.407 3.435 37.110 1.00 81.06 396 MET A C 1
ATOM 3117 O O . MET A 1 396 ? 12.069 3.102 38.091 1.00 81.06 396 MET A O 1
ATOM 3121 N N . TYR A 1 397 ? 10.152 3.871 37.214 1.00 83.69 397 TYR A N 1
ATOM 3122 C CA . TYR A 1 397 ? 9.377 3.972 38.449 1.00 83.69 397 TYR A CA 1
ATOM 3123 C C . TYR A 1 397 ? 8.160 3.042 38.379 1.00 83.69 397 TYR A C 1
ATOM 3125 O O . TYR A 1 397 ? 7.689 2.742 37.282 1.00 83.69 397 TYR A O 1
ATOM 3133 N N . PRO A 1 398 ? 7.610 2.617 39.529 1.00 86.69 398 PRO A N 1
ATOM 3134 C CA . PRO A 1 398 ? 6.277 2.029 39.578 1.00 86.69 398 PRO A CA 1
ATOM 3135 C C . PRO A 1 398 ? 5.264 2.955 38.893 1.00 86.69 398 PRO A C 1
ATOM 3137 O O . PRO A 1 398 ? 5.272 4.165 39.135 1.00 86.69 398 PRO A O 1
ATOM 3140 N N . THR A 1 399 ? 4.391 2.415 38.044 1.00 87.56 399 THR A N 1
ATOM 3141 C CA . THR A 1 399 ? 3.354 3.206 37.368 1.00 87.56 399 THR A CA 1
ATOM 3142 C C . THR A 1 399 ? 1.971 2.639 37.633 1.00 87.56 399 THR A C 1
ATOM 3144 O O . THR A 1 399 ? 1.802 1.436 37.797 1.00 87.56 399 THR A O 1
ATOM 3147 N N . TYR A 1 400 ? 0.970 3.513 37.683 1.00 85.94 400 TYR A N 1
ATOM 3148 C CA . TYR A 1 400 ? -0.420 3.117 37.852 1.00 85.94 400 TYR A CA 1
ATOM 3149 C C . TYR A 1 400 ? -1.316 3.921 36.916 1.00 85.94 400 TYR A C 1
ATOM 3151 O O . TYR A 1 400 ? -1.320 5.156 36.926 1.00 85.94 400 TYR A O 1
ATOM 3159 N N . LYS A 1 401 ? -2.094 3.204 36.101 1.00 86.31 401 LYS A N 1
ATOM 3160 C CA . LYS A 1 401 ? -3.105 3.801 35.234 1.00 86.31 401 LYS A CA 1
ATOM 3161 C C . LYS A 1 401 ? -4.478 3.686 35.907 1.00 86.31 401 LYS A C 1
ATOM 3163 O O . LYS A 1 401 ? -5.008 2.582 36.016 1.00 86.31 401 LYS A O 1
ATOM 3168 N N . PRO A 1 402 ? -5.074 4.804 36.343 1.00 79.69 402 PRO A N 1
ATOM 3169 C CA . PRO A 1 402 ? -6.373 4.808 37.000 1.00 79.69 402 PRO A CA 1
ATOM 3170 C C . PRO A 1 402 ? -7.486 4.436 36.014 1.00 79.69 402 PRO A C 1
ATOM 3172 O O . PRO A 1 402 ? -7.391 4.696 34.807 1.00 79.69 402 PRO A O 1
ATOM 3175 N N . ARG A 1 403 ? -8.590 3.886 36.528 1.00 80.44 403 ARG A N 1
ATOM 3176 C CA . ARG A 1 403 ? -9.763 3.579 35.698 1.00 80.44 403 ARG A CA 1
ATOM 3177 C C . ARG A 1 403 ? -10.428 4.890 35.281 1.00 80.44 403 ARG A C 1
ATOM 3179 O O . ARG A 1 403 ? -10.870 5.667 36.122 1.00 80.44 403 ARG A O 1
ATOM 3186 N N . GLN A 1 404 ? -10.522 5.139 33.980 1.00 70.94 404 GLN A N 1
ATOM 3187 C CA . GLN A 1 404 ? -11.173 6.348 33.479 1.00 70.94 404 GLN A CA 1
ATOM 3188 C C . GLN A 1 404 ? -12.700 6.221 33.546 1.00 70.94 404 GLN A C 1
ATOM 3190 O O . GLN A 1 404 ? -13.262 5.174 33.221 1.00 70.94 404 GLN A O 1
ATOM 3195 N N . MET A 1 405 ? -13.375 7.306 33.934 1.00 70.38 405 MET A N 1
ATOM 3196 C CA . MET A 1 405 ? -14.827 7.409 33.794 1.00 70.38 405 MET A CA 1
ATOM 3197 C C . MET A 1 405 ? -15.178 7.668 32.319 1.00 70.38 405 MET A C 1
ATOM 3199 O O . MET A 1 405 ? -14.667 8.640 31.750 1.00 70.38 405 MET A O 1
ATOM 3203 N N . PRO A 1 406 ? -16.048 6.854 31.691 1.00 60.94 406 PRO A N 1
ATOM 3204 C CA . PRO A 1 406 ? -16.509 7.108 30.330 1.00 60.94 406 PRO A CA 1
ATOM 3205 C C . PRO A 1 406 ? -17.116 8.512 30.212 1.00 60.94 406 PRO A C 1
ATOM 3207 O O . PRO A 1 406 ? -17.824 8.954 31.113 1.00 60.94 406 PRO A O 1
ATOM 3210 N N . LEU A 1 407 ? -16.853 9.199 29.096 1.00 61.00 407 LEU A N 1
ATOM 3211 C CA . LEU A 1 407 ? -17.458 10.493 28.734 1.00 61.00 407 LEU A CA 1
ATOM 3212 C C . LEU A 1 407 ? -17.096 11.698 29.631 1.00 61.00 407 LEU A C 1
ATOM 3214 O O . LEU A 1 407 ? -17.612 12.786 29.407 1.00 61.00 407 LEU A O 1
ATOM 3218 N N . ILE A 1 408 ? -16.174 11.580 30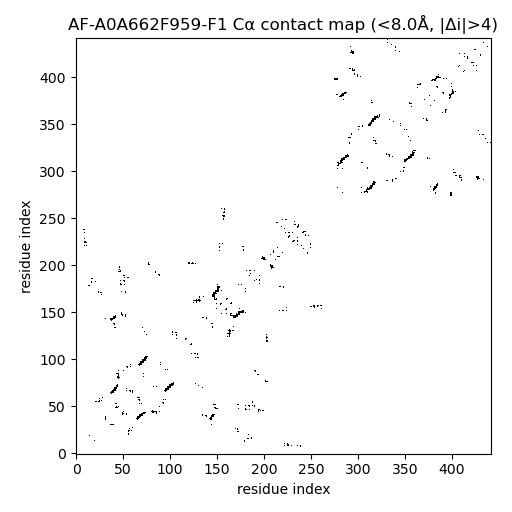.595 1.00 72.69 408 ILE A N 1
ATOM 3219 C CA . ILE A 1 408 ? -15.736 12.720 31.424 1.00 72.69 408 ILE A CA 1
ATOM 3220 C C . ILE A 1 408 ? -14.278 13.063 31.106 1.00 72.69 408 ILE A C 1
ATOM 3222 O O . ILE A 1 408 ? -13.349 12.547 31.724 1.00 72.69 408 ILE A O 1
ATOM 3226 N N . SER A 1 409 ? -14.075 13.974 30.149 1.00 76.94 409 SER A N 1
ATOM 3227 C CA . SER A 1 409 ? -12.752 14.504 29.797 1.00 76.94 409 SER A CA 1
ATOM 3228 C C . SER A 1 409 ? -12.741 16.028 29.732 1.00 76.94 409 SER A C 1
ATOM 3230 O O . SER A 1 409 ? -13.769 16.677 29.518 1.00 76.94 409 SER A O 1
ATOM 3232 N N . SER A 1 410 ? -11.548 16.614 29.857 1.00 76.56 410 SER A N 1
ATOM 3233 C CA . SER A 1 410 ? -11.381 18.063 29.713 1.00 76.56 410 SER A CA 1
ATOM 3234 C C . SER A 1 410 ? -11.773 18.577 28.320 1.00 76.56 410 SER A C 1
ATOM 3236 O O . SER A 1 410 ? -12.205 19.714 28.172 1.00 76.56 410 SER A O 1
ATOM 3238 N N . SER A 1 411 ? -11.632 17.761 27.274 1.00 78.25 411 SER A N 1
ATOM 3239 C CA . SER A 1 411 ? -12.053 18.132 25.916 1.00 78.25 411 SER A CA 1
ATOM 3240 C C . SER A 1 411 ? -13.569 18.068 25.753 1.00 78.25 411 SER A C 1
ATOM 3242 O O . SER A 1 411 ? -14.153 19.012 25.232 1.00 78.25 411 SER A O 1
ATOM 3244 N N . HIS A 1 412 ? -14.210 17.025 26.284 1.00 81.88 412 HIS A N 1
ATOM 3245 C CA . HIS A 1 412 ? -15.664 16.887 26.231 1.00 81.88 412 HIS A CA 1
ATOM 3246 C C . HIS A 1 412 ? -16.374 18.011 26.996 1.00 81.88 412 HIS A C 1
ATOM 3248 O O . HIS A 1 412 ? -17.316 18.620 26.501 1.00 81.88 412 HIS A O 1
ATOM 3254 N N . ILE A 1 413 ? -15.884 18.364 28.186 1.00 81.81 413 ILE A N 1
ATOM 3255 C CA . ILE A 1 413 ? -16.505 19.433 28.976 1.00 81.81 413 ILE A CA 1
ATOM 3256 C C . ILE A 1 413 ? -16.319 20.805 28.307 1.00 81.81 413 ILE A C 1
ATOM 3258 O O . ILE A 1 413 ? -17.236 21.624 28.337 1.00 81.81 413 ILE A O 1
ATOM 3262 N N . ARG A 1 414 ? -15.182 21.045 27.638 1.00 82.25 414 ARG A N 1
ATOM 3263 C CA . ARG A 1 414 ? -14.993 22.248 26.809 1.00 82.25 414 ARG A CA 1
ATOM 3264 C C . ARG A 1 414 ? -15.984 22.307 25.648 1.00 82.25 414 ARG A C 1
ATOM 3266 O O . ARG A 1 414 ? -16.540 23.367 25.390 1.00 82.25 414 ARG A O 1
ATOM 3273 N N . GLU A 1 415 ? -16.246 21.185 24.986 1.00 84.50 415 GLU A N 1
ATOM 3274 C CA . GLU A 1 415 ? -17.260 21.098 23.931 1.00 84.50 415 GLU A CA 1
ATOM 3275 C C . GLU A 1 415 ? -18.663 21.436 24.464 1.00 84.50 415 GLU A C 1
ATOM 3277 O O . GLU A 1 415 ? -19.386 22.221 23.849 1.00 84.50 415 GLU A O 1
ATOM 3282 N N . LEU A 1 416 ? -19.045 20.910 25.636 1.00 85.12 416 LEU A N 1
ATOM 3283 C CA . LEU A 1 416 ? -20.313 21.256 26.291 1.00 85.12 416 LEU A CA 1
ATOM 3284 C C . LEU A 1 416 ? -20.409 22.762 26.578 1.00 85.12 416 LEU A C 1
ATOM 3286 O O . LEU A 1 416 ? -21.420 23.379 26.255 1.00 85.12 416 LEU A O 1
ATOM 3290 N N . MET A 1 417 ? -19.340 23.369 27.107 1.00 82.19 417 MET A N 1
ATOM 3291 C CA . MET A 1 417 ? -19.277 24.813 27.365 1.00 82.19 417 MET A CA 1
ATOM 3292 C C . MET A 1 417 ? -19.446 25.644 26.088 1.00 82.19 417 MET A C 1
ATOM 3294 O O . MET A 1 417 ? -20.269 26.557 26.064 1.00 82.19 417 MET A O 1
ATOM 3298 N N . LEU A 1 418 ? -18.688 25.327 25.031 1.00 82.06 418 LEU A N 1
ATOM 3299 C CA . LEU A 1 418 ? -18.716 26.054 23.754 1.00 82.06 418 LEU A CA 1
ATOM 3300 C C . LEU A 1 418 ? -20.060 25.912 23.030 1.00 82.06 418 LEU A C 1
ATOM 3302 O O . LEU A 1 418 ? -20.493 26.834 22.346 1.00 82.06 418 LEU A O 1
ATOM 3306 N N . SER A 1 419 ? -20.737 24.778 23.213 1.00 84.31 419 SER A N 1
ATOM 3307 C CA . SER A 1 419 ? -22.076 24.520 22.666 1.00 84.31 419 SER A CA 1
ATOM 3308 C C . SER A 1 419 ? -23.218 25.036 23.552 1.00 84.31 419 SER A C 1
ATOM 3310 O O . SER A 1 419 ? -24.382 24.808 23.232 1.00 84.31 419 SER A O 1
ATOM 3312 N N . GLY A 1 420 ? -22.919 25.707 24.673 1.00 82.88 420 GLY A N 1
ATOM 3313 C CA . GLY A 1 420 ? -23.930 26.225 25.602 1.00 82.88 420 GLY A CA 1
ATOM 3314 C C . GLY A 1 420 ? -24.719 25.143 26.353 1.00 82.88 420 GLY A C 1
ATOM 3315 O O . GLY A 1 420 ? -25.751 25.444 26.953 1.00 82.88 420 GLY A O 1
ATOM 3316 N N . ARG A 1 421 ? -24.256 23.887 26.334 1.00 85.38 421 ARG A N 1
ATOM 3317 C CA . ARG A 1 421 ? -24.881 22.765 27.048 1.00 85.38 421 ARG A CA 1
ATOM 3318 C C . ARG A 1 421 ? -24.505 22.788 28.542 1.00 85.38 421 ARG A C 1
ATOM 3320 O O . ARG A 1 421 ? -23.414 23.246 28.883 1.00 85.38 421 ARG A O 1
ATOM 3327 N N . PRO A 1 422 ? -25.360 22.277 29.452 1.00 85.06 422 PRO A N 1
ATOM 3328 C CA . PRO A 1 422 ? -25.054 22.229 30.883 1.00 85.06 422 PRO A CA 1
ATOM 3329 C C . PRO A 1 422 ? -23.783 21.423 31.173 1.00 85.06 422 PRO A C 1
ATOM 3331 O O . PRO A 1 422 ? -23.664 20.273 30.756 1.00 85.06 422 PRO A O 1
ATOM 3334 N N . TRP A 1 423 ? -22.851 21.996 31.933 1.00 86.56 423 TRP A N 1
ATOM 3335 C CA . TRP A 1 423 ? -21.540 21.383 32.194 1.00 86.56 423 TRP A CA 1
ATOM 3336 C C . TRP A 1 423 ? -21.116 21.468 33.660 1.00 86.56 423 TRP A C 1
ATOM 3338 O O . TRP A 1 423 ? -20.229 20.737 34.095 1.00 86.56 423 TRP A O 1
ATOM 3348 N N . GLU A 1 424 ? -21.738 22.349 34.445 1.00 86.06 424 GLU A N 1
ATOM 3349 C CA . GLU A 1 424 ? -21.329 22.666 35.815 1.00 86.06 424 GLU A CA 1
ATOM 3350 C C . GLU A 1 424 ? -21.354 21.448 36.735 1.00 86.06 424 GLU A C 1
ATOM 3352 O O . GLU A 1 424 ? -20.537 21.355 37.647 1.00 86.06 424 GLU A O 1
ATOM 3357 N N . HIS A 1 425 ? -22.254 20.504 36.465 1.00 85.06 425 HIS A N 1
ATOM 3358 C CA . HIS A 1 425 ? -22.368 19.249 37.199 1.00 85.06 425 HIS A CA 1
ATOM 3359 C C . HIS A 1 425 ? -21.186 18.298 36.965 1.00 85.06 425 HIS A C 1
ATOM 3361 O O . HIS A 1 425 ? -21.018 17.380 37.750 1.00 85.06 425 HIS A O 1
ATOM 3367 N N . LEU A 1 426 ? -20.364 18.504 35.929 1.00 85.69 426 LEU A N 1
ATOM 3368 C CA . LEU A 1 426 ? -19.187 17.678 35.618 1.00 85.69 426 LEU A CA 1
ATOM 3369 C C . LEU A 1 426 ? -17.885 18.263 36.178 1.00 85.69 426 LEU A C 1
ATOM 3371 O O . LEU A 1 426 ? -16.831 17.624 36.107 1.00 85.69 426 LEU A O 1
ATOM 3375 N N . VAL A 1 427 ? -17.936 19.477 36.729 1.00 84.38 427 VAL A N 1
ATOM 3376 C CA . VAL A 1 427 ? -16.775 20.212 37.234 1.00 84.38 427 VAL A CA 1
ATOM 3377 C C . VAL A 1 427 ? -16.802 20.267 38.755 1.00 84.38 427 VAL A C 1
ATOM 3379 O O . VAL A 1 427 ? -17.770 20.725 39.362 1.00 84.38 427 VAL A O 1
ATOM 3382 N N . TYR A 1 428 ? -15.697 19.870 39.381 1.00 81.12 428 TYR A N 1
ATOM 3383 C CA . TYR A 1 428 ? -15.519 20.054 40.811 1.00 81.12 428 TYR A CA 1
ATOM 3384 C C . TYR A 1 428 ? -15.405 21.550 41.113 1.00 81.12 428 TYR A C 1
ATOM 3386 O O . TYR A 1 428 ? -14.533 22.246 40.595 1.00 81.12 428 TYR A O 1
ATOM 3394 N N . ASN A 1 429 ? -16.304 22.057 41.955 1.00 78.12 429 ASN A N 1
ATOM 3395 C CA . ASN A 1 429 ? -16.346 23.464 42.348 1.00 78.12 429 ASN A CA 1
ATOM 3396 C C . ASN A 1 429 ? -16.468 24.446 41.157 1.00 78.12 429 ASN A C 1
ATOM 3398 O O . ASN A 1 429 ? -15.696 25.399 41.012 1.00 78.12 429 ASN A O 1
ATOM 3402 N N . ALA A 1 430 ? -17.499 24.254 40.322 1.00 80.19 430 ALA A N 1
ATOM 3403 C CA . ALA A 1 430 ? -17.802 25.121 39.176 1.00 80.19 430 ALA A CA 1
ATOM 3404 C C . ALA A 1 430 ? -17.897 26.625 39.527 1.00 80.19 430 ALA A C 1
ATOM 3406 O O . ALA A 1 430 ? -17.597 27.478 38.691 1.00 80.19 430 ALA A O 1
ATOM 3407 N N . ARG A 1 431 ? -18.262 26.975 40.772 1.00 79.88 431 ARG A N 1
ATOM 3408 C CA . ARG A 1 431 ? -18.277 28.369 41.259 1.00 79.88 431 ARG A CA 1
ATOM 3409 C C . ARG A 1 431 ? -16.879 28.996 41.268 1.00 79.88 431 ARG A C 1
ATOM 3411 O O . ARG A 1 431 ? -16.726 30.119 40.791 1.00 79.88 431 ARG A O 1
ATOM 3418 N N . THR A 1 432 ? -15.863 28.278 41.749 1.00 80.00 432 THR A N 1
ATOM 3419 C CA . THR A 1 432 ? -14.466 28.750 41.742 1.00 80.00 432 THR A CA 1
ATOM 3420 C C . THR A 1 432 ? -13.947 28.924 40.316 1.00 80.00 432 THR A C 1
ATOM 3422 O O . THR A 1 432 ? -13.370 29.965 40.010 1.00 80.00 432 THR A O 1
ATOM 3425 N N . MET A 1 433 ? -14.244 27.982 39.412 1.00 77.00 433 MET A N 1
ATOM 3426 C CA . MET A 1 433 ? -13.903 28.101 37.984 1.00 77.00 433 MET A CA 1
ATOM 3427 C C . MET A 1 433 ? -14.548 29.332 37.325 1.00 77.00 433 MET A C 1
ATOM 3429 O O . MET A 1 433 ? -13.882 30.073 36.598 1.00 77.00 433 MET A O 1
ATOM 3433 N N . LYS A 1 434 ? -15.832 29.601 37.612 1.00 80.12 434 LYS A N 1
ATOM 3434 C CA . LYS A 1 434 ? -16.523 30.809 37.128 1.00 80.12 434 LYS A CA 1
ATOM 3435 C C . LYS A 1 434 ? -15.875 32.089 37.671 1.00 80.12 434 LYS A C 1
ATOM 3437 O O . LYS A 1 434 ? -15.681 33.033 36.907 1.00 80.12 434 LYS A O 1
ATOM 3442 N N . ARG A 1 435 ? -15.482 32.113 38.952 1.00 82.25 435 ARG A N 1
ATOM 3443 C CA . ARG A 1 435 ? -14.791 33.254 39.584 1.00 82.25 435 ARG A CA 1
ATOM 3444 C C . ARG A 1 435 ? -13.424 33.538 38.956 1.00 82.25 435 ARG A C 1
ATOM 3446 O O . ARG A 1 435 ? -13.102 34.699 38.739 1.00 82.25 435 ARG A O 1
ATOM 3453 N N . LEU A 1 436 ? -12.654 32.499 38.627 1.00 80.75 436 LEU A N 1
ATOM 3454 C CA . LEU A 1 436 ? -11.359 32.627 37.939 1.00 80.75 436 LEU A CA 1
ATOM 3455 C C . LEU A 1 436 ? -11.497 33.004 36.449 1.00 80.75 436 LEU A C 1
ATOM 3457 O O . LEU A 1 436 ? -10.502 33.231 35.762 1.00 80.75 436 LEU A O 1
ATOM 3461 N N . GLY A 1 437 ? -12.731 33.111 35.945 1.00 77.94 437 GLY A N 1
ATOM 3462 C CA . GLY A 1 437 ? -13.021 33.580 34.596 1.00 77.94 437 GLY A CA 1
ATOM 3463 C C . GLY A 1 437 ? -12.798 32.532 33.509 1.00 77.94 437 GLY A C 1
ATOM 3464 O O . GLY A 1 437 ? -12.552 32.919 32.375 1.00 77.94 437 GLY A O 1
ATOM 3465 N N . TYR A 1 438 ? -12.902 31.233 33.816 1.00 74.50 438 TYR A N 1
ATOM 3466 C CA . TYR A 1 438 ? -12.563 30.154 32.875 1.00 74.50 438 TYR A CA 1
ATOM 3467 C C . TYR A 1 438 ? -13.227 30.281 31.498 1.00 74.50 438 TYR A C 1
ATOM 3469 O O . TYR A 1 438 ? -12.544 30.248 30.484 1.00 74.50 438 TYR A O 1
ATOM 3477 N N . VAL A 1 439 ? -14.543 30.525 31.464 1.00 70.38 439 VAL A N 1
ATOM 3478 C CA . VAL A 1 439 ? -15.317 30.689 30.216 1.00 70.38 439 VAL A CA 1
ATOM 3479 C C . VAL A 1 439 ? -14.852 31.897 29.393 1.00 70.38 439 VAL A C 1
ATOM 3481 O O . VAL A 1 439 ? -14.988 31.887 28.183 1.00 70.38 439 VAL A O 1
ATOM 3484 N N . ARG A 1 440 ? -14.285 32.931 30.031 1.00 74.31 440 ARG A N 1
ATOM 3485 C CA . ARG A 1 440 ? -13.702 34.092 29.333 1.00 74.31 440 ARG A CA 1
ATOM 3486 C C . ARG A 1 440 ? -12.286 33.826 28.809 1.00 74.31 440 ARG A C 1
ATOM 3488 O O . ARG A 1 440 ? -11.802 34.596 27.988 1.00 74.31 440 ARG A O 1
ATOM 3495 N N . ARG A 1 441 ? -11.590 32.825 29.359 1.00 74.69 441 ARG A N 1
ATOM 3496 C CA . ARG A 1 441 ? -10.209 32.472 28.993 1.00 74.69 441 ARG A CA 1
ATOM 3497 C C . ARG A 1 441 ? -10.149 31.389 27.917 1.00 74.69 441 ARG A C 1
ATOM 3499 O O . ARG A 1 441 ? -9.168 31.377 27.173 1.00 74.69 441 ARG A O 1
ATOM 3506 N N . LEU A 1 442 ? -11.146 30.496 27.879 1.00 69.94 442 LEU A N 1
ATOM 3507 C CA . LEU A 1 442 ? -11.440 29.626 26.735 1.00 69.94 442 LEU A CA 1
ATOM 3508 C C . LEU A 1 442 ? -11.678 30.501 25.505 1.00 69.94 442 LEU A C 1
ATOM 3510 O O . LEU A 1 442 ? -10.939 30.284 24.517 1.00 69.94 442 LEU A O 1
#

Mean predicted aligned error: 15.01 Å